Protein AF-A0A1Z5LE87-F1 (afdb_monomer)

Solvent-accessible surface area (backbone atoms only — not comparable to full-atom values): 27297 Å² total; per-residue (Å²): 76,52,96,58,65,68,47,92,65,94,55,48,64,71,72,48,84,76,89,72,91,71,55,58,59,58,33,53,53,52,42,51,53,52,48,58,54,46,52,50,52,52,39,48,25,64,75,34,52,92,43,66,33,38,37,41,28,42,56,40,76,78,66,47,62,67,61,54,32,52,77,69,65,50,45,27,86,62,33,36,40,34,34,30,24,48,54,71,56,41,51,55,51,51,53,42,32,76,73,28,69,78,51,42,68,66,34,49,53,79,44,99,69,75,36,31,68,35,30,37,77,41,65,44,60,75,81,44,53,74,57,50,57,52,55,39,50,67,64,71,54,62,55,76,37,46,29,42,34,37,27,67,70,36,57,43,64,32,54,54,71,46,40,49,48,43,51,34,47,53,46,68,64,40,60,24,31,38,42,38,34,37,40,66,28,42,49,83,49,81,63,24,47,51,51,50,53,52,30,45,75,72,75,56,44,66,53,30,32,84,84,30,36,36,59,68,44,46,29,51,52,42,40,76,41,63,27,52,52,46,53,46,41,39,45,62,54,50,74,70,53,94,50,59,73,63,60,63,67,58,50,77,75,79,59,58,68,64,39,47,54,59,22,56,34,25,32,42,36,47,30,34,37,55,70,84,60,71,73,38,62,56,60,67,56,68,67,64,65,77,80,80,71,77,81,68,76,86,65,84,81,81,85,80,82,88,70,90,75,56,69,90,69,46,62,45,52,49,39,78,43,80,76,50,98,48,32,36,40,38,38,64,9,35,29,63,55,96,91,39,84,35,51,69,65,69,36,32,41,31,33,67,85,78,64,47,74,42,72,36,45,63,73,45,94,58,74,76,76,40,20,25,30,35,28,55,35,68,48,95,90,56,39,27,44,38,42,38,2,23,69,46,72,81,39,53,30,82,57,32,35,39,37,35,67,43,93,89,41,91,50,34,28,37,45,42,78,51,82,46,99,46,70,80,79,49,25,27,32,30,39,41,39,63,45,80,54,98,94,40,71,30,42,38,36,43,40,2,26,43,78,86,42,82,51,27,46,61,41,36,39,33,35,77,89,77,59,38,50,44,74,59,61,87,87,52,93,61,65,79,62,34,49,78,58,87,82,80,77,78,91,129

Nearest PDB structures (foldseek):
  3p71-assembly1_T  TM=8.986E-01  e=1.950E-24  Homo sapiens
  2zzk-assembly1_A  TM=6.765E-01  e=2.017E-30  Saccharomyces cerevisiae
  3o7w-assembly1_A  TM=8.859E-01  e=2.835E-23  Homo sapiens
  1rjd-assembly2_B  TM=8.636E-01  e=1.308E-17  Saccharomyces cerevisiae
  1rjg-assembly1_A  TM=7.207E-01  e=4.922E-13  Saccharomyces cerevisiae

Radius of gyration: 28.42 Å; Cα contacts (8 Å, |Δi|>4): 912; chains: 1; bounding box: 68×44×85 Å

Mean predicted aligned error: 6.74 Å

pLDDT: mean 90.7, std 9.67, range [45.72, 98.81]

Secondary structure (DSSP, 8-state):
-GGGTSS--SSGGGT--------HHHHHHHHHHHHHHHHHHHHHHHHTTTS--EEEEET-TT--HHHHHHHTT-S-TT-EEEEEE-HHHHHHHHHHHHH-HHHHHHH-SBPTTSSBSSEEEEE--TT-HHHHHHHHHHTT--TTS-EEEEEES-GGGS-HHHHHHHHHHHHHH-SSEEEEEEEE---SSHHHHHHHHHHHHTT----STTTS-SHHHHHHHHHHTT-EEEEEEHHHHHHT-TTHHHHHHHS----HHHHHHHHHTEEEEEEEESSSSTT-HHHHHHT-PPP------------PPP-PPPGGG-EES-EEEEEETTEEEEESSEEEETTEEES----EEEETTT--EEEPEE-SS---TT-BS-EEEE-TTS-EEEE--EEETTEE---EEEEEE-SS-TTEEEEEEE--SS-PPS-BS-EEEEEEETTEEEEEEE--B-SS-S-B--EEEEETTTTEEEEPPTTS-PPPSBSS--------

Structure (mmCIF, N/CA/C/O backbone):
data_AF-A0A1Z5LE87-F1
#
_entry.id   AF-A0A1Z5LE87-F1
#
loop_
_atom_site.group_PDB
_atom_site.id
_atom_site.type_symbol
_atom_site.label_atom_id
_atom_site.label_alt_id
_atom_site.label_comp_id
_atom_site.label_asym_id
_atom_site.label_entity_id
_atom_site.label_seq_id
_atom_site.pdbx_PDB_ins_code
_atom_site.Cartn_x
_atom_site.Cartn_y
_atom_site.Cartn_z
_atom_site.occupancy
_atom_site.B_iso_or_equiv
_atom_site.auth_seq_id
_atom_site.auth_comp_id
_atom_site.auth_asym_id
_atom_site.auth_atom_id
_atom_site.pdbx_PDB_model_num
ATOM 1 N N . MET A 1 1 ? 5.353 7.552 8.849 1.00 88.94 1 MET A N 1
ATOM 2 C CA . MET A 1 1 ? 4.231 8.294 8.234 1.00 88.94 1 MET A CA 1
ATOM 3 C C . MET A 1 1 ? 3.913 9.625 8.925 1.00 88.94 1 MET A C 1
ATOM 5 O O . MET A 1 1 ? 3.961 10.629 8.232 1.00 88.94 1 MET A O 1
ATOM 9 N N . VAL A 1 2 ? 3.647 9.681 10.243 1.00 91.25 2 VAL A N 1
ATOM 10 C CA . VAL A 1 2 ? 3.221 10.925 10.936 1.00 91.25 2 VAL A CA 1
ATOM 11 C C . VAL A 1 2 ? 4.282 12.023 10.839 1.00 91.25 2 VAL A C 1
ATOM 13 O O . VAL A 1 2 ? 4.013 13.084 10.296 1.00 91.25 2 VAL A O 1
ATOM 16 N N . ASN A 1 3 ? 5.532 11.722 11.211 1.00 89.31 3 ASN A N 1
ATOM 17 C CA . ASN A 1 3 ? 6.654 12.668 11.071 1.00 89.31 3 ASN A CA 1
ATOM 18 C C . ASN A 1 3 ? 6.928 13.101 9.619 1.00 89.31 3 ASN A C 1
ATOM 20 O O . ASN A 1 3 ? 7.556 14.127 9.401 1.00 89.31 3 ASN A O 1
ATOM 24 N N . MET A 1 4 ? 6.490 12.305 8.638 1.00 91.56 4 MET A N 1
ATOM 25 C CA . MET A 1 4 ? 6.611 12.620 7.209 1.00 91.56 4 MET A CA 1
ATOM 26 C C . MET A 1 4 ? 5.396 13.410 6.692 1.00 91.56 4 MET A C 1
ATOM 28 O O . MET A 1 4 ? 5.294 13.646 5.498 1.00 91.56 4 MET A O 1
ATOM 32 N N . GLY A 1 5 ? 4.441 13.768 7.557 1.00 93.62 5 GLY A N 1
ATOM 33 C CA . GLY A 1 5 ? 3.275 14.576 7.204 1.00 93.62 5 GLY A CA 1
ATOM 34 C C . GLY A 1 5 ? 2.145 13.827 6.495 1.00 93.62 5 GLY A C 1
ATOM 35 O O . GLY A 1 5 ? 1.224 14.467 5.997 1.00 93.62 5 GLY A O 1
ATOM 36 N N . TYR A 1 6 ? 2.155 12.491 6.430 1.00 94.75 6 TYR A N 1
ATOM 37 C CA . TYR A 1 6 ? 1.072 11.739 5.770 1.00 94.75 6 TYR A CA 1
ATOM 38 C C . TYR A 1 6 ? -0.270 11.919 6.475 1.00 94.75 6 TYR A C 1
ATOM 40 O O . TYR A 1 6 ? -1.292 12.156 5.827 1.00 94.75 6 TYR A O 1
ATOM 48 N N . THR A 1 7 ? -0.245 11.819 7.799 1.00 93.31 7 THR A N 1
ATOM 49 C CA . THR A 1 7 ? -1.384 11.979 8.698 1.00 93.31 7 THR A CA 1
ATOM 50 C C . THR A 1 7 ? -0.964 12.858 9.870 1.00 93.31 7 THR A C 1
ATOM 52 O O . THR A 1 7 ? 0.212 12.882 10.239 1.00 93.31 7 THR A O 1
ATOM 55 N N . LYS A 1 8 ? -1.927 13.576 10.452 1.00 93.94 8 LYS A N 1
ATOM 56 C CA . LYS A 1 8 ? -1.730 14.297 11.708 1.00 93.94 8 LYS A CA 1
ATOM 57 C C . LYS A 1 8 ? -2.138 13.390 12.866 1.00 93.94 8 LYS A C 1
ATOM 59 O O . LYS A 1 8 ? -3.274 12.922 12.907 1.00 93.94 8 LYS A O 1
ATOM 64 N N . ASP A 1 9 ? -1.211 13.156 13.783 1.00 95.81 9 ASP A N 1
ATOM 65 C CA . ASP A 1 9 ? -1.447 12.405 15.010 1.00 95.81 9 ASP A CA 1
ATOM 66 C C . ASP A 1 9 ? -0.493 12.909 16.095 1.00 95.81 9 ASP A C 1
ATOM 68 O O . ASP A 1 9 ? 0.670 12.509 16.162 1.00 95.81 9 ASP A O 1
ATOM 72 N N . ASP A 1 10 ? -1.000 13.812 16.927 1.00 95.62 10 ASP A N 1
ATOM 73 C CA . ASP A 1 10 ? -0.226 14.425 18.006 1.00 95.62 10 ASP A CA 1
ATOM 74 C C . ASP A 1 10 ? -0.107 13.486 19.228 1.00 95.62 10 ASP A C 1
ATOM 76 O O . ASP A 1 10 ? 0.624 13.787 20.173 1.00 95.62 10 ASP A O 1
ATOM 80 N N . PHE A 1 11 ? -0.788 12.330 19.214 1.00 96.94 11 PHE A N 1
ATOM 81 C CA . PHE A 1 11 ? -0.918 11.430 20.361 1.00 96.94 11 PHE A CA 1
ATOM 82 C C . PHE A 1 11 ? -0.092 10.145 20.233 1.00 96.94 11 PHE A C 1
ATOM 84 O O . PHE A 1 11 ? 0.291 9.559 21.244 1.00 96.94 11 PHE A O 1
ATOM 91 N N . ILE A 1 12 ? 0.256 9.707 19.018 1.00 94.94 12 ILE A N 1
ATOM 92 C CA . ILE A 1 12 ? 1.003 8.447 18.818 1.00 94.94 12 ILE A CA 1
ATOM 93 C C . ILE A 1 12 ? 2.353 8.422 19.544 1.00 94.94 12 ILE A C 1
ATOM 95 O O . ILE A 1 12 ? 2.839 7.363 19.942 1.00 94.94 12 ILE A O 1
ATOM 99 N N . GLN A 1 13 ? 2.950 9.595 19.760 1.00 93.44 13 GLN A N 1
ATOM 100 C CA . GLN A 1 13 ? 4.210 9.749 20.485 1.00 93.44 13 GLN A CA 1
ATOM 101 C C . GLN A 1 13 ? 4.144 9.279 21.946 1.00 93.44 13 GLN A C 1
ATOM 103 O O . GLN A 1 13 ? 5.172 8.874 22.484 1.00 93.44 13 GLN A O 1
ATOM 108 N N . PHE A 1 14 ? 2.961 9.274 22.572 1.00 95.19 14 PHE A N 1
ATOM 109 C CA . PHE A 1 14 ? 2.790 8.789 23.945 1.00 95.19 14 PHE A CA 1
ATOM 110 C C . PHE A 1 14 ? 2.819 7.259 24.041 1.00 95.19 14 PHE A C 1
ATOM 112 O O . PHE A 1 14 ? 3.119 6.717 25.102 1.00 95.19 14 PHE A O 1
ATOM 119 N N . PHE A 1 15 ? 2.544 6.559 22.937 1.00 94.25 15 PHE A N 1
ATOM 120 C CA . PHE A 1 15 ? 2.474 5.096 22.904 1.00 94.25 15 PHE A CA 1
ATOM 121 C C . PHE A 1 15 ? 3.621 4.443 22.125 1.00 94.25 15 PHE A C 1
ATOM 123 O O . PHE A 1 15 ? 3.866 3.247 22.263 1.00 94.25 15 PHE A O 1
ATOM 130 N N . CYS A 1 16 ? 4.352 5.209 21.313 1.00 87.06 16 CYS A N 1
ATOM 131 C CA . CYS A 1 16 ? 5.479 4.714 20.533 1.00 87.06 16 CYS A CA 1
ATOM 132 C C . CYS A 1 16 ? 6.703 5.620 20.697 1.00 87.06 16 CYS A C 1
ATOM 134 O O . CYS A 1 16 ? 6.830 6.660 20.051 1.00 87.06 16 CYS A O 1
ATOM 136 N N . SER A 1 17 ? 7.652 5.185 21.528 1.00 76.69 17 SER A N 1
ATOM 137 C CA . SER A 1 17 ? 8.912 5.901 21.764 1.00 76.69 17 SER A CA 1
ATOM 138 C C . SER A 1 17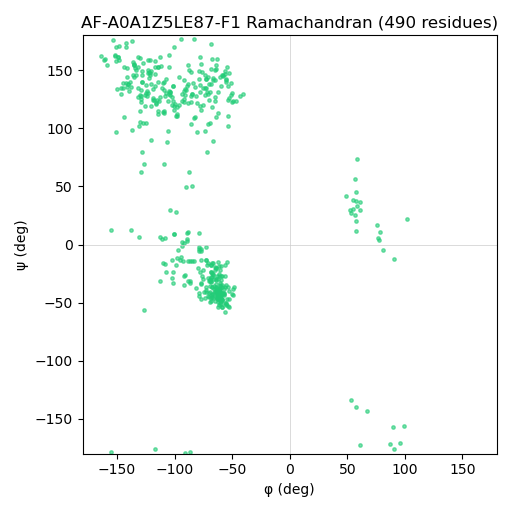 ? 9.918 5.745 20.615 1.00 76.69 17 SER A C 1
ATOM 140 O O . SER A 1 17 ? 10.755 6.620 20.379 1.00 76.69 17 SER A O 1
ATOM 142 N N . LYS A 1 18 ? 9.850 4.637 19.862 1.00 81.00 18 LYS A N 1
ATOM 143 C CA . LYS A 1 18 ? 10.827 4.311 18.817 1.00 81.00 18 LYS A CA 1
ATOM 144 C C . LYS A 1 18 ? 10.471 4.967 17.484 1.00 81.00 18 LYS A C 1
ATOM 146 O O . LYS A 1 18 ? 9.655 4.467 16.710 1.00 81.00 18 LYS A O 1
ATOM 151 N N . LYS A 1 19 ? 11.193 6.034 17.141 1.00 77.88 19 LYS A N 1
ATOM 152 C CA . LYS A 1 19 ? 11.156 6.633 15.800 1.00 77.88 19 LYS A CA 1
ATOM 153 C C . LYS A 1 19 ? 11.918 5.736 14.819 1.00 77.88 19 LYS A C 1
ATOM 155 O O . LYS A 1 19 ? 13.141 5.780 14.748 1.00 77.88 19 LYS A O 1
ATOM 160 N N . SER A 1 20 ? 11.200 4.898 14.070 1.00 81.06 20 SER A N 1
ATOM 161 C CA . SER A 1 20 ? 11.785 4.091 12.990 1.00 81.06 20 SER A CA 1
ATOM 162 C C . SER A 1 20 ? 11.446 4.679 11.622 1.00 81.06 20 SER A C 1
ATOM 164 O O . SER A 1 20 ? 10.288 4.989 11.332 1.00 81.06 20 SER A O 1
ATOM 166 N N . ARG A 1 21 ? 12.462 4.836 10.764 1.00 85.69 21 ARG A N 1
ATOM 167 C CA . ARG A 1 21 ? 12.241 5.178 9.356 1.00 85.69 21 ARG A CA 1
ATOM 168 C C . ARG A 1 21 ? 11.693 3.945 8.636 1.00 85.69 21 ARG A C 1
ATOM 170 O O . ARG A 1 21 ? 12.187 2.833 8.823 1.00 85.69 21 ARG A O 1
ATOM 177 N N . ARG A 1 22 ? 10.655 4.148 7.831 1.00 90.81 22 ARG A N 1
ATOM 178 C CA . ARG A 1 22 ? 10.054 3.138 6.950 1.00 90.81 22 ARG A CA 1
ATOM 179 C C . ARG A 1 22 ? 10.211 3.588 5.502 1.00 90.81 22 ARG A C 1
ATOM 181 O O . ARG A 1 22 ? 10.409 4.782 5.271 1.00 90.81 22 ARG A O 1
ATOM 188 N N . SER A 1 23 ? 10.154 2.647 4.560 1.00 92.56 23 SER A N 1
ATOM 189 C CA . SER A 1 23 ? 10.190 2.991 3.139 1.00 92.56 23 SER A CA 1
ATOM 190 C C . SER A 1 23 ? 8.957 3.819 2.741 1.00 92.56 23 SER A C 1
ATOM 192 O O . SER A 1 23 ? 7.905 3.696 3.390 1.00 92.56 23 SER A O 1
ATOM 194 N N . PRO A 1 24 ? 9.066 4.631 1.676 1.00 94.06 24 PRO A N 1
ATOM 195 C CA . PRO A 1 24 ? 7.936 5.345 1.091 1.00 94.06 24 PRO A CA 1
ATOM 196 C C . PRO A 1 24 ? 6.718 4.446 0.821 1.00 94.06 24 PRO A C 1
ATOM 198 O O . PRO A 1 24 ? 5.601 4.797 1.205 1.00 94.06 24 PRO A O 1
ATOM 201 N N . LEU A 1 25 ? 6.931 3.243 0.268 1.00 94.94 25 LEU A N 1
ATOM 202 C CA . LEU A 1 25 ? 5.895 2.219 0.073 1.00 94.94 25 LEU A CA 1
ATOM 203 C C . LEU A 1 25 ? 5.120 1.890 1.358 1.00 94.94 25 LEU A C 1
ATOM 205 O O . LEU A 1 25 ? 3.884 1.828 1.379 1.00 94.94 25 LEU A O 1
ATOM 209 N N . ILE A 1 26 ? 5.833 1.688 2.469 1.00 94.44 26 ILE A N 1
ATOM 210 C CA . ILE A 1 26 ? 5.192 1.369 3.744 1.00 94.44 26 ILE A CA 1
ATOM 211 C C . ILE A 1 26 ? 4.387 2.563 4.256 1.00 94.44 26 ILE A C 1
ATOM 213 O O . ILE A 1 26 ? 3.231 2.366 4.640 1.00 94.44 26 ILE A O 1
ATOM 217 N N . ASN A 1 27 ? 4.946 3.778 4.204 1.00 95.25 27 ASN A N 1
ATOM 218 C CA . ASN A 1 27 ? 4.251 4.999 4.618 1.00 95.25 27 ASN A CA 1
ATOM 219 C C . ASN A 1 27 ? 2.962 5.229 3.815 1.00 95.25 27 ASN A C 1
ATOM 221 O O . ASN A 1 27 ? 1.916 5.449 4.425 1.00 95.25 27 ASN A O 1
ATOM 225 N N . ARG A 1 28 ? 3.012 5.119 2.479 1.00 94.62 28 ARG A N 1
ATOM 226 C CA . ARG A 1 28 ? 1.841 5.277 1.599 1.00 94.62 28 ARG A CA 1
ATOM 227 C C . ARG A 1 28 ? 0.753 4.258 1.895 1.00 94.62 28 ARG A C 1
ATOM 229 O O . ARG A 1 28 ? -0.404 4.633 2.043 1.00 94.62 28 ARG A O 1
ATOM 236 N N . GLY A 1 29 ? 1.108 2.985 2.062 1.00 94.88 29 GLY A N 1
ATOM 237 C CA . GLY A 1 29 ? 0.106 1.972 2.398 1.00 94.88 29 GLY A CA 1
ATOM 238 C C . GLY A 1 29 ? -0.549 2.196 3.770 1.00 94.88 29 GLY A C 1
ATOM 239 O O . GLY A 1 29 ? -1.758 2.039 3.897 1.00 94.88 29 GLY A O 1
ATOM 240 N N . TYR A 1 30 ? 0.209 2.625 4.788 1.00 95.12 30 TYR A N 1
ATOM 241 C CA . TYR A 1 30 ? -0.389 2.993 6.081 1.00 95.12 30 TYR A CA 1
ATOM 242 C C . TYR A 1 30 ? -1.234 4.271 6.005 1.00 95.12 30 TYR A C 1
ATOM 244 O O . TYR A 1 30 ? -2.219 4.390 6.725 1.00 95.12 30 TYR A O 1
ATOM 252 N N . TYR A 1 31 ? -0.885 5.211 5.128 1.00 95.69 31 TYR A N 1
ATOM 253 C CA . TYR A 1 31 ? -1.715 6.381 4.862 1.00 95.69 31 TYR A CA 1
ATOM 254 C C . TYR A 1 31 ? -3.074 5.996 4.266 1.00 95.69 31 TYR A C 1
ATOM 256 O O . TYR A 1 31 ? -4.093 6.476 4.756 1.00 95.69 31 TYR A O 1
ATOM 264 N N . VAL A 1 32 ? -3.101 5.096 3.272 1.00 95.31 32 VAL A N 1
ATOM 265 C CA . VAL A 1 32 ? -4.356 4.584 2.688 1.00 95.31 32 VAL A CA 1
ATOM 266 C C . VAL A 1 32 ? -5.211 3.913 3.765 1.00 95.31 32 VAL A C 1
ATOM 268 O O . VAL A 1 32 ? -6.377 4.268 3.917 1.00 95.31 32 VAL A O 1
ATOM 271 N N . ARG A 1 33 ? -4.609 3.041 4.585 1.00 96.94 33 ARG A N 1
ATOM 272 C CA . ARG A 1 33 ? -5.254 2.416 5.754 1.00 96.94 33 ARG A CA 1
ATOM 273 C C . ARG A 1 33 ? -5.857 3.452 6.711 1.00 96.94 33 ARG A C 1
ATOM 275 O O . ARG A 1 33 ? -7.042 3.392 7.023 1.00 96.94 33 ARG A O 1
ATOM 282 N N . ALA A 1 34 ? -5.065 4.437 7.137 1.00 96.00 34 ALA A N 1
ATOM 283 C CA . ALA A 1 34 ? -5.517 5.466 8.070 1.00 96.00 34 ALA A CA 1
ATOM 284 C C . ALA A 1 34 ? -6.656 6.319 7.490 1.00 96.00 34 ALA A C 1
ATOM 286 O O . ALA A 1 34 ? -7.577 6.687 8.221 1.00 96.00 34 ALA A O 1
ATOM 287 N N . LYS A 1 35 ? -6.619 6.623 6.185 1.00 94.62 35 LYS A N 1
ATOM 288 C CA . LYS A 1 35 ? -7.696 7.338 5.493 1.00 94.62 35 LYS A CA 1
ATOM 289 C C . LYS A 1 35 ? -8.966 6.505 5.394 1.00 94.62 35 LYS A C 1
ATOM 291 O O . LYS A 1 35 ? -10.019 7.043 5.703 1.00 94.62 35 LYS A O 1
ATOM 296 N N . ALA A 1 36 ? -8.869 5.220 5.059 1.00 94.56 36 ALA A N 1
ATOM 297 C CA . ALA A 1 36 ? -10.015 4.314 4.999 1.00 94.56 36 ALA A CA 1
ATOM 298 C C . ALA A 1 36 ? -10.786 4.286 6.325 1.00 94.56 36 ALA A C 1
ATOM 300 O O . ALA A 1 36 ? -11.986 4.557 6.356 1.00 94.56 36 ALA A O 1
ATOM 301 N N . ILE A 1 37 ? -10.075 4.070 7.432 1.00 96.19 37 ILE A N 1
ATOM 302 C CA . ILE A 1 37 ? -10.668 4.045 8.772 1.00 96.19 37 ILE A CA 1
ATOM 303 C C . ILE A 1 37 ? -11.205 5.420 9.183 1.00 96.19 37 ILE A C 1
ATOM 305 O O . ILE A 1 37 ? -12.349 5.529 9.630 1.00 96.19 37 ILE A O 1
ATOM 309 N N . SER A 1 38 ? -10.424 6.486 8.975 1.00 94.62 38 SER A N 1
ATOM 310 C CA . SER A 1 38 ? -10.847 7.844 9.345 1.00 94.62 38 SER A CA 1
ATOM 311 C C . SER A 1 38 ? -12.088 8.288 8.567 1.00 94.62 38 SER A C 1
ATOM 313 O O . SER A 1 38 ? -12.987 8.865 9.166 1.00 94.62 38 SER A O 1
ATOM 315 N N . SER A 1 39 ? -12.204 7.963 7.275 1.00 92.31 39 SER A N 1
ATOM 316 C CA . SER A 1 39 ? -13.376 8.312 6.464 1.00 92.31 39 SER A CA 1
ATOM 317 C C . SER A 1 39 ? -14.671 7.694 6.998 1.00 92.31 39 SER A C 1
ATOM 319 O O . SER A 1 39 ? -15.696 8.376 7.033 1.00 92.31 39 SER A O 1
ATOM 321 N N . VAL A 1 40 ? -14.642 6.436 7.453 1.00 94.19 40 VAL A N 1
ATOM 322 C CA . VAL A 1 40 ? -15.835 5.796 8.034 1.00 94.19 40 VAL A CA 1
ATOM 323 C C . VAL A 1 40 ? -16.169 6.386 9.403 1.00 94.19 40 VAL A C 1
ATOM 325 O O . VAL A 1 40 ? -17.326 6.716 9.664 1.00 94.19 40 VAL A O 1
ATOM 328 N N . LEU A 1 41 ? -15.166 6.576 10.264 1.00 95.81 41 LEU A N 1
ATOM 329 C CA . LEU A 1 41 ? -15.356 7.154 11.597 1.00 95.81 41 LEU A CA 1
ATOM 330 C C . LEU A 1 41 ? -15.871 8.594 11.545 1.00 95.81 41 LEU A C 1
ATOM 332 O O . LEU A 1 41 ? -16.787 8.942 12.285 1.00 95.81 41 LEU A O 1
ATOM 336 N N . GLU A 1 42 ? -15.325 9.430 10.663 1.00 93.88 42 GLU A N 1
ATOM 337 C CA . GLU A 1 42 ? -15.773 10.810 10.460 1.00 93.88 42 GLU A CA 1
ATOM 338 C C . GLU A 1 42 ? -17.206 10.854 9.916 1.00 93.88 42 GLU A C 1
ATOM 340 O O . GLU A 1 42 ? -18.019 11.658 10.383 1.00 93.88 42 GLU A O 1
ATOM 345 N N . ALA A 1 43 ? -17.555 9.963 8.979 1.00 93.12 43 ALA A N 1
ATOM 346 C CA . ALA A 1 43 ? -18.921 9.838 8.471 1.00 93.12 43 ALA A CA 1
ATOM 347 C C . ALA A 1 43 ? -19.903 9.402 9.572 1.00 93.12 43 ALA A C 1
ATOM 349 O O . ALA A 1 43 ? -20.999 9.962 9.676 1.00 93.12 43 ALA A O 1
ATOM 350 N N . TYR A 1 44 ? -19.502 8.450 10.418 1.00 95.25 44 TYR A N 1
ATOM 351 C CA . TYR A 1 44 ? -20.276 8.003 11.574 1.00 95.25 44 TYR A CA 1
ATOM 352 C C . TYR A 1 44 ? -20.488 9.131 12.587 1.00 95.25 44 TYR A C 1
ATOM 354 O O . TYR A 1 44 ? -21.628 9.469 12.906 1.00 95.25 44 TYR A O 1
ATOM 362 N N . CYS A 1 45 ? -19.405 9.778 13.022 1.00 95.00 45 CYS A N 1
ATOM 363 C CA . CYS A 1 45 ? -19.451 10.882 13.978 1.00 95.00 45 CYS A CA 1
ATOM 364 C C . CYS A 1 45 ? -20.313 12.042 13.463 1.00 95.00 45 CYS A C 1
ATOM 366 O O . CYS A 1 45 ? -21.128 12.591 14.201 1.00 95.00 45 CYS A O 1
ATOM 368 N N . SER A 1 46 ? -20.190 12.379 12.176 1.00 93.12 46 SER A N 1
ATOM 369 C CA . SER A 1 46 ? -21.006 13.422 11.547 1.00 93.12 46 SER A CA 1
ATOM 370 C C . SER A 1 46 ? -22.493 13.066 11.545 1.00 93.12 46 SER A C 1
ATOM 372 O O . SER A 1 46 ? -23.329 13.922 11.829 1.00 93.12 46 SER A O 1
ATOM 374 N N . SER A 1 47 ? -22.825 11.803 11.264 1.00 91.69 47 SER A N 1
ATOM 375 C CA . SER A 1 47 ? -24.211 11.313 11.239 1.00 91.69 47 SER A CA 1
ATOM 376 C C . SER A 1 47 ? -24.827 11.232 12.640 1.00 91.69 47 SER A C 1
ATOM 378 O O . SER A 1 47 ? -26.032 11.409 12.796 1.00 91.69 47 SER A O 1
ATOM 380 N N . MET A 1 48 ? -23.999 11.017 13.667 1.00 92.81 48 MET A N 1
ATOM 381 C CA . MET A 1 48 ? -24.422 10.875 15.063 1.00 92.81 48 MET A CA 1
ATOM 382 C C . MET A 1 48 ? -24.224 12.130 15.915 1.00 92.81 48 MET A C 1
ATOM 384 O O . MET A 1 48 ? -24.437 12.083 17.122 1.00 92.81 48 MET A O 1
ATOM 388 N N . LYS A 1 49 ? -23.875 13.272 15.312 1.00 91.56 49 LYS A N 1
ATOM 389 C CA . LYS A 1 49 ? -23.521 14.513 16.024 1.00 91.56 49 LYS A CA 1
ATOM 390 C C . LYS A 1 49 ? -24.512 14.926 17.125 1.00 91.56 49 LYS A C 1
ATOM 392 O O . LYS A 1 49 ? -24.082 15.429 18.158 1.00 91.56 49 LYS A O 1
ATOM 397 N N . ASN A 1 50 ? -25.812 14.709 16.901 1.00 90.56 50 ASN A N 1
ATOM 398 C CA . ASN A 1 50 ? -26.893 15.088 17.822 1.00 90.56 50 ASN A CA 1
ATOM 399 C C . ASN A 1 50 ? -27.550 13.891 18.535 1.00 90.56 50 ASN A C 1
ATOM 401 O O . ASN A 1 50 ? -28.549 14.071 19.226 1.00 90.56 50 ASN A O 1
ATOM 405 N N . ASN A 1 51 ? -27.024 12.677 18.358 1.00 91.06 51 ASN A N 1
ATOM 406 C CA . ASN A 1 51 ? -27.588 11.452 18.919 1.00 91.06 51 ASN A CA 1
ATOM 407 C C . ASN A 1 51 ? -26.658 10.881 19.992 1.00 91.06 51 ASN A C 1
ATOM 409 O O . ASN A 1 51 ? -25.444 11.079 19.970 1.00 91.06 51 ASN A O 1
ATOM 413 N N . LYS A 1 52 ? -27.213 10.140 20.952 1.00 94.94 52 LYS A N 1
ATOM 414 C CA . LYS A 1 52 ? -26.397 9.313 21.845 1.00 94.94 52 LYS A CA 1
ATOM 415 C C . LYS A 1 52 ? -25.909 8.097 21.056 1.00 94.94 52 LYS A C 1
ATOM 417 O O . LYS A 1 52 ? -26.715 7.440 20.402 1.00 94.94 52 LYS A O 1
ATOM 422 N N . CYS A 1 53 ? -24.610 7.829 21.083 1.00 96.12 53 CYS A N 1
ATOM 423 C CA . CYS A 1 53 ? -23.991 6.789 20.266 1.00 96.12 53 CYS A CA 1
ATOM 424 C C . CYS A 1 53 ? -22.745 6.219 20.953 1.00 96.12 53 CYS A C 1
ATOM 426 O O . CYS A 1 53 ? -22.277 6.765 21.952 1.00 96.12 53 CYS A O 1
ATOM 428 N N . GLN A 1 54 ? -22.200 5.123 20.432 1.00 97.94 54 GLN A N 1
ATOM 429 C CA . GLN A 1 54 ? -21.004 4.485 20.992 1.00 97.94 54 GLN A CA 1
ATOM 430 C C . GLN A 1 54 ? -20.012 4.080 19.902 1.00 97.94 54 GLN A C 1
ATOM 432 O O . GLN A 1 54 ? -20.382 3.889 18.743 1.00 97.94 54 GLN A O 1
ATOM 437 N N . VAL A 1 55 ? -18.744 3.933 20.274 1.00 98.62 55 VAL A N 1
ATOM 438 C CA . VAL A 1 55 ? -17.748 3.227 19.458 1.00 98.62 55 VAL A CA 1
ATOM 439 C C . VAL A 1 55 ? -17.209 2.062 20.276 1.00 98.62 55 VAL A C 1
ATOM 441 O O . VAL A 1 55 ? -16.969 2.234 21.467 1.00 98.62 55 VAL A O 1
ATOM 444 N N . LEU A 1 56 ? -17.030 0.900 19.654 1.00 98.81 56 LEU A N 1
ATOM 445 C CA . LEU A 1 56 ? -16.431 -0.296 20.239 1.00 98.81 56 LEU A CA 1
ATOM 446 C C . LEU A 1 56 ? -15.294 -0.787 19.337 1.00 98.81 56 LEU A C 1
ATOM 448 O O . LEU A 1 56 ? -15.540 -1.358 18.279 1.00 98.81 56 LEU A O 1
ATOM 452 N N . SER A 1 57 ? -14.050 -0.553 19.741 1.00 98.81 57 SER A N 1
ATOM 453 C CA . SER A 1 57 ? -12.854 -0.962 19.004 1.00 98.81 57 SER A CA 1
ATOM 454 C C . SER A 1 57 ? -12.293 -2.266 19.566 1.00 98.81 57 SER A C 1
ATOM 456 O O . SER A 1 57 ? -11.808 -2.310 20.698 1.00 98.81 57 SER A O 1
ATOM 458 N N . PHE A 1 58 ? -12.370 -3.335 18.783 1.00 98.75 58 PHE A N 1
ATOM 459 C CA . PHE A 1 58 ? -11.763 -4.624 19.086 1.00 98.75 58 PHE A CA 1
ATOM 460 C C . PHE A 1 58 ? -10.295 -4.629 18.689 1.00 98.75 58 PHE A C 1
ATOM 462 O O . PHE A 1 58 ? -9.968 -4.207 17.583 1.00 98.75 58 PHE A O 1
ATOM 469 N N . GLY A 1 59 ? -9.430 -5.153 19.562 1.00 98.38 59 GLY A N 1
ATOM 470 C CA . GLY A 1 59 ? -7.990 -5.240 19.319 1.00 98.38 59 GLY A CA 1
ATOM 471 C C . GLY A 1 59 ? -7.385 -3.866 19.049 1.00 98.38 59 GLY A C 1
ATOM 472 O O . GLY A 1 59 ? -6.658 -3.690 18.072 1.00 98.38 59 GLY A O 1
ATOM 473 N N . ALA A 1 60 ? -7.763 -2.871 19.857 1.00 98.06 60 ALA A N 1
ATOM 474 C CA . ALA A 1 60 ? -7.427 -1.472 19.609 1.00 98.06 60 ALA A CA 1
ATOM 475 C C . ALA A 1 60 ? -5.915 -1.197 19.665 1.00 98.06 60 ALA A C 1
ATOM 477 O O . ALA A 1 60 ? -5.440 -0.188 19.139 1.00 98.06 60 ALA A O 1
ATOM 478 N N . GLY A 1 61 ? -5.138 -2.066 20.312 1.00 97.69 61 GLY A N 1
ATOM 479 C CA . GLY A 1 61 ? -3.712 -1.886 20.489 1.00 97.69 61 GLY A CA 1
ATOM 480 C C . GLY A 1 61 ? -3.407 -0.522 21.100 1.00 97.69 61 GLY A C 1
ATOM 481 O O . GLY A 1 61 ? -4.069 -0.035 22.017 1.00 97.69 61 GLY A O 1
ATOM 482 N N . PHE A 1 62 ? -2.431 0.153 20.507 1.00 97.31 62 PHE A N 1
ATOM 483 C CA . PHE A 1 62 ? -2.052 1.520 20.853 1.00 97.31 62 PHE A CA 1
ATOM 484 C C . PHE A 1 62 ? -2.653 2.570 19.909 1.00 97.31 62 PHE A C 1
ATOM 486 O O . PHE A 1 62 ? -2.053 3.624 19.698 1.00 97.31 62 PHE A O 1
ATOM 493 N N . ASP A 1 63 ? -3.813 2.280 19.314 1.00 97.69 63 ASP A N 1
ATOM 494 C CA . ASP A 1 63 ? -4.518 3.232 18.462 1.00 97.69 63 ASP A CA 1
ATOM 495 C C . ASP A 1 63 ? -4.860 4.533 19.211 1.00 97.69 63 ASP A C 1
ATOM 497 O O . ASP A 1 63 ? -5.118 4.548 20.417 1.00 97.69 63 ASP A O 1
ATOM 501 N N . THR A 1 64 ? -4.830 5.647 18.486 1.00 97.88 64 THR A N 1
ATOM 502 C CA . THR A 1 64 ? -4.988 7.006 19.025 1.00 97.88 64 THR A CA 1
ATOM 503 C C . THR A 1 64 ? -6.299 7.658 18.604 1.00 97.88 64 THR A C 1
ATOM 505 O O . THR A 1 64 ? -6.518 8.841 18.878 1.00 97.88 64 THR A O 1
ATOM 508 N N . THR A 1 65 ? -7.170 6.930 17.903 1.00 97.94 65 THR A N 1
ATOM 509 C CA . THR A 1 65 ? -8.357 7.484 17.249 1.00 97.94 65 THR A CA 1
ATOM 510 C C . THR A 1 65 ? -9.264 8.211 18.227 1.00 97.94 65 THR A C 1
ATOM 512 O O . THR A 1 65 ? -9.680 9.329 17.920 1.00 97.94 65 THR A O 1
ATOM 515 N N . PHE A 1 66 ? -9.513 7.645 19.413 1.00 98.50 66 PHE A N 1
ATOM 516 C CA . PHE A 1 66 ? -10.283 8.327 20.455 1.00 98.50 66 PHE A CA 1
ATOM 517 C C . PHE A 1 66 ? -9.719 9.725 20.748 1.00 98.50 66 PHE A C 1
ATOM 519 O O . PHE A 1 66 ? -10.440 10.718 20.642 1.00 98.50 66 PHE A O 1
ATOM 526 N N . PHE A 1 67 ? -8.422 9.813 21.057 1.00 98.38 67 PHE A N 1
ATOM 527 C CA . PHE A 1 67 ? -7.764 11.071 21.415 1.00 98.38 67 PHE A CA 1
ATOM 528 C C . PHE A 1 67 ? -7.797 12.071 20.261 1.00 98.38 67 PHE A C 1
ATOM 530 O O . PHE A 1 67 ? -8.136 13.234 20.473 1.00 98.38 67 PHE A O 1
ATOM 537 N N . ARG A 1 68 ? -7.530 11.609 19.030 1.00 97.88 68 ARG A N 1
ATOM 538 C CA . ARG A 1 68 ? -7.598 12.444 17.823 1.00 97.88 68 ARG A CA 1
ATOM 539 C C . ARG A 1 68 ? -8.993 13.035 17.635 1.00 97.88 68 ARG A C 1
ATOM 541 O O . ARG A 1 68 ? -9.113 14.251 17.539 1.00 97.88 68 ARG A O 1
ATOM 548 N N . LEU A 1 69 ? -10.035 12.200 17.632 1.00 97.69 69 LEU A N 1
ATOM 549 C CA . LEU A 1 69 ? -11.413 12.645 17.407 1.00 97.69 69 LEU A CA 1
ATOM 550 C C . LEU A 1 69 ? -11.942 13.518 18.553 1.00 97.69 69 LEU A C 1
ATOM 552 O O . LEU A 1 69 ? -12.701 14.456 18.305 1.00 97.69 69 LEU A O 1
ATOM 556 N N . LYS A 1 70 ? -11.565 13.221 19.802 1.00 97.44 70 LYS A N 1
ATOM 557 C CA . LYS A 1 70 ? -11.971 14.004 20.974 1.00 97.44 70 LYS A CA 1
ATOM 558 C C . LYS A 1 70 ? -11.317 15.384 20.969 1.00 97.44 70 LYS A C 1
ATOM 560 O O . LYS A 1 70 ? -12.014 16.375 21.157 1.00 97.44 70 LYS A O 1
ATOM 565 N N . ALA A 1 71 ? -10.014 15.463 20.699 1.00 97.00 71 ALA A N 1
ATOM 566 C CA . ALA A 1 71 ? -9.273 16.724 20.684 1.00 97.00 71 ALA A CA 1
ATOM 567 C C . ALA A 1 71 ? -9.715 17.676 19.560 1.00 97.00 71 ALA A C 1
ATOM 569 O O . ALA A 1 71 ? -9.652 18.892 19.723 1.00 97.00 71 ALA A O 1
ATOM 570 N N . THR A 1 72 ? -10.199 17.145 18.433 1.00 96.06 72 THR A N 1
ATOM 571 C CA . THR A 1 72 ? -10.742 17.948 17.324 1.00 96.06 72 THR A CA 1
ATOM 572 C C . THR A 1 72 ? -12.242 18.226 17.442 1.00 96.06 72 THR A C 1
ATOM 574 O O . THR A 1 72 ? -12.819 18.802 16.521 1.00 96.06 72 THR A O 1
ATOM 577 N N . ASN A 1 73 ? -12.892 17.824 18.545 1.00 95.62 73 ASN A N 1
ATOM 578 C CA . ASN A 1 73 ? -14.351 17.877 18.727 1.00 95.62 73 ASN A CA 1
ATOM 579 C C . ASN A 1 73 ? -15.139 17.187 17.596 1.00 95.62 73 ASN A C 1
ATOM 581 O O . ASN A 1 73 ? -16.276 17.553 17.297 1.00 95.62 73 ASN A O 1
ATOM 585 N N . THR A 1 74 ? -14.525 16.200 16.940 1.00 96.31 74 THR A N 1
ATOM 586 C CA . THR A 1 74 ? -15.170 15.393 15.901 1.00 96.31 74 THR A CA 1
ATOM 587 C C . THR A 1 74 ? -16.020 14.296 16.527 1.00 96.31 74 THR A C 1
ATOM 589 O O . THR A 1 74 ? -17.108 14.021 16.032 1.00 96.31 74 THR A O 1
ATOM 592 N N . LEU A 1 75 ? -15.554 13.697 17.628 1.00 96.81 75 LEU A N 1
ATOM 593 C CA . LEU A 1 75 ? -16.335 12.719 18.383 1.00 96.81 75 LEU A CA 1
ATOM 594 C C . LEU A 1 75 ? -17.577 13.407 18.988 1.00 96.81 75 LEU A C 1
ATOM 596 O O . LEU A 1 75 ? -17.405 14.415 19.683 1.00 96.81 75 LEU A O 1
ATOM 600 N N . PRO A 1 76 ? -18.809 12.895 18.777 1.00 95.62 76 PRO A N 1
ATOM 601 C CA . PRO A 1 76 ? -20.007 13.488 19.367 1.00 95.62 76 PRO A CA 1
ATOM 602 C C . PRO A 1 76 ? -19.888 13.590 20.889 1.00 95.62 76 PRO A C 1
ATOM 604 O O . PRO A 1 76 ? -19.358 12.689 21.539 1.00 95.62 76 PRO A O 1
ATOM 607 N N . PHE A 1 77 ? -20.395 14.675 21.476 1.00 92.38 77 PHE A N 1
ATOM 608 C CA . PHE A 1 77 ? -20.253 14.934 22.916 1.00 92.38 77 PHE A CA 1
ATOM 609 C C . PHE A 1 77 ? -20.855 13.815 23.785 1.00 92.38 77 PHE A C 1
ATOM 611 O O . PHE A 1 77 ? -20.296 13.453 24.818 1.00 92.38 77 PHE A O 1
ATOM 618 N N . SER A 1 78 ? -21.973 13.253 23.329 1.00 91.44 78 SER A N 1
ATOM 619 C CA . SER A 1 78 ? -22.712 12.130 23.916 1.00 91.44 78 SER A CA 1
ATOM 620 C C . SER A 1 78 ? -22.101 10.756 23.623 1.00 91.44 78 SER A C 1
ATOM 622 O O . SER A 1 78 ? -22.652 9.751 24.072 1.00 91.44 78 SER A O 1
ATOM 624 N N . CYS A 1 79 ? -21.012 10.683 22.852 1.00 96.75 79 CYS A N 1
ATOM 625 C CA . CYS A 1 79 ? -20.387 9.423 22.485 1.00 96.75 79 CYS A CA 1
ATOM 626 C C . CYS A 1 79 ? -19.422 8.947 23.570 1.00 96.75 79 CYS A C 1
ATOM 628 O O . CYS A 1 79 ? -18.510 9.676 23.965 1.00 96.75 79 CYS A O 1
ATOM 630 N N . ARG A 1 80 ? -19.574 7.687 23.988 1.00 96.88 80 ARG A N 1
ATOM 631 C CA . ARG A 1 80 ? -18.587 6.983 24.816 1.00 96.88 80 ARG A CA 1
ATOM 632 C C . ARG A 1 80 ? -17.821 5.984 23.952 1.00 96.88 80 ARG A C 1
ATOM 634 O O . ARG A 1 80 ? -18.426 5.229 23.189 1.00 96.88 80 ARG A O 1
ATOM 641 N N . TYR A 1 81 ? -16.496 6.033 24.030 1.00 98.56 81 TYR A N 1
ATOM 642 C CA . TYR A 1 81 ? -15.595 5.217 23.221 1.00 98.56 81 TYR A CA 1
ATOM 643 C C . TYR A 1 81 ? -15.070 4.049 24.052 1.00 98.56 81 TYR A C 1
ATOM 645 O O . TYR A 1 81 ? -14.496 4.255 25.120 1.00 98.56 81 TYR A O 1
ATOM 653 N N . TYR A 1 82 ? -15.277 2.837 23.560 1.00 98.69 82 TYR A N 1
ATOM 654 C CA . TYR A 1 82 ? -14.862 1.596 24.190 1.00 98.69 82 TYR A CA 1
ATOM 655 C C . TYR A 1 82 ? -13.753 0.955 23.367 1.00 98.69 82 TYR A C 1
ATOM 657 O O . TYR A 1 82 ? -13.856 0.846 22.147 1.00 98.69 82 TYR A O 1
ATOM 665 N N . GLU A 1 83 ? -12.713 0.497 24.041 1.00 98.75 83 GLU A N 1
ATOM 666 C CA . GLU A 1 83 ? -11.652 -0.316 23.468 1.00 98.75 83 GLU A CA 1
ATOM 667 C C . GLU A 1 83 ? -11.556 -1.648 24.199 1.00 98.75 83 GLU A C 1
ATOM 669 O O . GLU A 1 83 ? -11.777 -1.725 25.407 1.00 98.75 83 GLU A O 1
ATOM 674 N N . VAL A 1 84 ? -11.206 -2.699 23.467 1.00 98.62 84 VAL A N 1
ATOM 675 C CA . VAL A 1 84 ? -10.998 -4.041 24.006 1.00 98.62 84 VAL A CA 1
ATOM 676 C C . VAL A 1 84 ? -9.667 -4.564 23.502 1.00 98.62 84 VAL A C 1
ATOM 678 O O . VAL A 1 84 ? -9.423 -4.552 22.296 1.00 98.62 84 VAL A O 1
ATOM 681 N N . ASP A 1 85 ? -8.823 -5.046 24.406 1.00 98.62 85 ASP A N 1
ATOM 682 C CA . ASP A 1 85 ? -7.571 -5.708 24.045 1.00 98.62 85 ASP A CA 1
ATOM 683 C C . ASP A 1 85 ? -7.136 -6.704 25.131 1.00 98.62 85 ASP A C 1
ATOM 685 O O . ASP A 1 85 ? -7.754 -6.812 26.193 1.00 98.62 85 ASP A O 1
ATOM 689 N N . LEU A 1 86 ? -6.052 -7.433 24.876 1.00 97.81 86 LEU A N 1
ATOM 690 C CA . LEU A 1 86 ? -5.465 -8.353 25.837 1.00 97.81 86 LEU A CA 1
ATOM 691 C C . LEU A 1 86 ? -4.927 -7.602 27.069 1.00 97.81 86 LEU A C 1
ATOM 693 O O . LEU A 1 86 ? -4.440 -6.472 26.944 1.00 97.81 86 LEU A O 1
ATOM 697 N N . PRO A 1 87 ? -4.928 -8.237 28.260 1.00 97.62 87 PRO A N 1
ATOM 698 C CA . PRO A 1 87 ? -4.595 -7.572 29.522 1.00 97.62 87 PRO A CA 1
ATOM 699 C C . PRO A 1 87 ? -3.286 -6.778 29.505 1.00 97.62 87 PRO A C 1
ATOM 701 O O . PRO A 1 87 ? -3.252 -5.638 29.963 1.00 97.62 87 PRO A O 1
ATOM 704 N N . GLN A 1 88 ? -2.227 -7.334 28.909 1.00 97.38 88 GLN A N 1
ATOM 705 C CA . GLN A 1 88 ? -0.924 -6.671 28.866 1.00 97.38 88 GLN A CA 1
ATOM 706 C C . GLN A 1 88 ? -0.929 -5.384 28.025 1.00 97.38 88 GLN A C 1
ATOM 708 O O . GLN A 1 88 ? -0.233 -4.421 28.352 1.00 97.38 88 GLN A O 1
ATOM 713 N N . VAL A 1 89 ? -1.695 -5.359 26.932 1.00 97.75 89 VAL A N 1
ATOM 714 C CA . VAL A 1 89 ? -1.825 -4.180 26.063 1.00 97.75 89 VAL A CA 1
ATOM 715 C C . VAL A 1 89 ? -2.606 -3.092 26.789 1.00 97.75 89 VAL A C 1
ATOM 717 O O . VAL A 1 89 ? -2.174 -1.937 26.815 1.00 97.75 89 VAL A O 1
ATOM 720 N N . VAL A 1 90 ? -3.708 -3.477 27.438 1.00 98.12 90 VAL A N 1
ATOM 721 C CA . VAL A 1 90 ? -4.541 -2.574 28.236 1.00 98.12 90 VAL A CA 1
ATOM 722 C C . VAL A 1 90 ? -3.746 -1.952 29.376 1.00 98.12 90 VAL A C 1
ATOM 724 O O . VAL A 1 90 ? -3.756 -0.731 29.517 1.00 98.12 90 VAL A O 1
ATOM 727 N N . GLU A 1 91 ? -2.994 -2.751 30.135 1.00 97.62 91 GLU A N 1
ATOM 728 C CA . GLU A 1 91 ? -2.131 -2.256 31.210 1.00 97.62 91 GLU A CA 1
ATOM 729 C C . GLU A 1 91 ? -1.146 -1.197 30.693 1.00 97.62 91 GLU A C 1
ATOM 731 O O . GLU A 1 91 ? -1.086 -0.086 31.221 1.00 97.62 91 GLU A O 1
ATOM 736 N N . ASN A 1 92 ? -0.429 -1.493 29.607 1.00 97.19 92 ASN A N 1
ATOM 737 C CA . ASN A 1 92 ? 0.534 -0.561 29.020 1.00 97.19 92 ASN A CA 1
ATOM 738 C C . ASN A 1 92 ? -0.126 0.745 28.554 1.00 97.19 92 ASN A C 1
ATOM 740 O O . ASN A 1 92 ? 0.432 1.830 28.742 1.00 97.19 92 ASN A O 1
ATOM 744 N N . LYS A 1 93 ? -1.324 0.660 27.963 1.00 97.69 93 LYS A N 1
ATOM 745 C CA . LYS A 1 93 ? -2.069 1.829 27.486 1.00 97.69 93 LYS A CA 1
ATOM 746 C C . LYS A 1 93 ? -2.590 2.678 28.645 1.00 97.69 93 LYS A C 1
ATOM 748 O O . LYS A 1 93 ? -2.439 3.898 28.609 1.00 97.69 93 LYS A O 1
ATOM 753 N N . LEU A 1 94 ? -3.109 2.053 29.702 1.00 96.81 94 LEU A N 1
ATOM 754 C CA . LEU A 1 94 ? -3.516 2.730 30.937 1.00 96.81 94 LEU A CA 1
ATOM 755 C C . LEU A 1 94 ? -2.338 3.458 31.595 1.00 96.81 94 LEU A C 1
ATOM 757 O O . LEU A 1 94 ? -2.475 4.615 31.987 1.00 96.81 94 LEU A O 1
ATOM 761 N N . GLN A 1 95 ? -1.163 2.824 31.652 1.00 96.25 95 GLN A N 1
ATOM 762 C CA . GLN A 1 95 ? 0.052 3.452 32.179 1.00 96.25 95 GLN A CA 1
ATOM 763 C C . GLN A 1 95 ? 0.478 4.677 31.364 1.00 96.25 95 GLN A C 1
ATOM 765 O O . GLN A 1 95 ? 0.902 5.679 31.939 1.00 96.25 95 GLN A O 1
ATOM 770 N N . ALA A 1 96 ? 0.367 4.626 30.035 1.00 96.50 96 ALA A N 1
ATOM 771 C CA . ALA A 1 96 ? 0.660 5.774 29.181 1.00 96.50 96 ALA A CA 1
ATOM 772 C C . ALA A 1 96 ? -0.342 6.924 29.398 1.00 96.50 96 ALA A C 1
ATOM 774 O O . ALA A 1 96 ? 0.077 8.074 29.525 1.00 96.50 96 ALA A O 1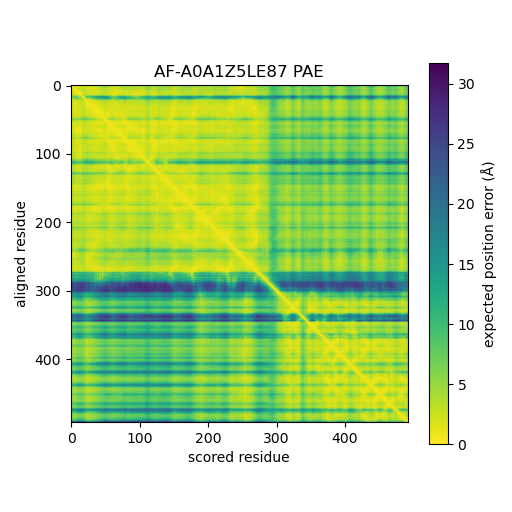
ATOM 775 N N . ILE A 1 97 ? -1.640 6.616 29.518 1.00 96.56 97 ILE A N 1
ATOM 776 C CA . ILE A 1 97 ? -2.684 7.612 29.809 1.00 96.56 97 ILE A CA 1
ATOM 777 C C . ILE A 1 97 ? -2.419 8.283 31.161 1.00 96.56 97 ILE A C 1
ATOM 779 O O . ILE A 1 97 ? -2.361 9.507 31.224 1.00 96.56 97 ILE A O 1
ATOM 783 N N . ALA A 1 98 ? -2.182 7.500 32.218 1.00 95.00 98 ALA A N 1
ATOM 784 C CA . ALA A 1 98 ? -1.966 8.012 33.573 1.00 95.00 98 ALA A CA 1
ATOM 785 C C . ALA A 1 98 ? -0.722 8.910 33.698 1.00 95.00 98 ALA A C 1
ATOM 787 O O . ALA A 1 98 ? -0.686 9.813 34.531 1.00 95.00 98 ALA A O 1
ATOM 788 N N . LYS A 1 99 ? 0.303 8.679 32.867 1.00 95.88 99 LYS A N 1
ATOM 789 C CA . LYS A 1 99 ? 1.545 9.468 32.852 1.00 95.88 99 LYS A CA 1
ATOM 790 C C . LYS A 1 99 ? 1.448 10.763 32.041 1.00 95.88 99 LYS A C 1
ATOM 792 O O . LYS A 1 99 ? 2.340 11.598 32.167 1.00 95.88 99 LYS A O 1
ATOM 797 N N . SER A 1 100 ? 0.416 10.934 31.213 1.00 96.12 100 SER A N 1
ATOM 798 C CA . SER A 1 100 ? 0.242 12.111 30.356 1.00 96.12 100 SER A CA 1
ATOM 799 C C . SER A 1 100 ? -0.995 12.911 30.771 1.00 96.12 100 SER A C 1
ATOM 801 O O . SER A 1 100 ? -2.124 12.435 30.601 1.00 96.12 100 SER A O 1
ATOM 803 N N . PRO A 1 101 ? -0.817 14.153 31.257 1.00 95.75 101 PRO A N 1
ATOM 804 C CA . PRO A 1 101 ? -1.926 15.075 31.474 1.00 95.75 101 PRO A CA 1
ATOM 805 C C . PRO A 1 101 ? -2.746 15.317 30.200 1.00 95.75 101 PRO A C 1
ATOM 807 O O . PRO A 1 101 ? -3.967 15.409 30.264 1.00 95.75 101 PRO A O 1
ATOM 810 N N . GLU A 1 102 ? -2.102 15.370 29.032 1.00 96.00 102 GLU A N 1
ATOM 811 C CA . GLU A 1 102 ? -2.759 15.573 27.739 1.00 96.00 102 GLU A CA 1
ATOM 812 C C . GLU A 1 102 ? -3.751 14.450 27.415 1.00 96.00 102 GLU A C 1
ATOM 814 O O . GLU A 1 102 ? -4.871 14.726 26.989 1.00 96.00 102 GLU A O 1
ATOM 819 N N . LEU A 1 103 ? -3.372 13.191 27.655 1.00 97.12 103 LEU A N 1
ATOM 820 C CA . LEU A 1 103 ? -4.261 12.042 27.470 1.00 97.12 103 LEU A CA 1
ATOM 821 C C . LEU A 1 103 ? -5.326 11.969 28.571 1.00 97.12 103 LEU A C 1
ATOM 823 O O . LEU A 1 103 ? -6.510 11.789 28.278 1.00 97.12 103 LEU A O 1
ATOM 827 N N . SER A 1 104 ? -4.915 12.141 29.830 1.00 95.62 104 SER A N 1
ATOM 828 C CA . SER A 1 104 ? -5.800 12.062 30.999 1.00 95.62 104 SER A CA 1
ATOM 829 C C . SER A 1 104 ? -6.922 13.106 30.961 1.00 95.62 104 SER A C 1
ATOM 831 O O . SER A 1 104 ? -8.059 12.811 31.321 1.00 95.62 104 SER A O 1
ATOM 833 N N . ASN A 1 105 ? -6.649 14.308 30.449 1.00 95.50 105 ASN A N 1
ATOM 834 C CA . ASN A 1 105 ? -7.662 15.357 30.314 1.00 95.50 105 ASN A CA 1
ATOM 835 C C . ASN A 1 105 ? -8.738 15.029 29.262 1.00 95.50 105 ASN A C 1
ATOM 837 O O . ASN A 1 105 ? -9.847 15.557 29.334 1.00 95.50 105 ASN A O 1
ATOM 841 N N . LEU A 1 106 ? -8.438 14.168 28.282 1.00 97.06 106 LEU A N 1
ATOM 842 C CA . LEU A 1 106 ? -9.366 13.828 27.197 1.00 97.06 106 LEU A CA 1
ATOM 843 C C . LEU A 1 106 ? -10.318 12.679 27.553 1.00 97.06 106 LEU A C 1
ATOM 845 O O . LEU A 1 106 ? -11.462 12.680 27.088 1.00 97.06 106 LEU A O 1
ATOM 849 N N . VAL A 1 107 ? -9.874 11.712 28.366 1.00 96.12 107 VAL A N 1
ATOM 850 C CA . VAL A 1 107 ? -10.683 10.528 28.732 1.00 96.12 107 VAL A CA 1
ATOM 851 C C . VAL A 1 107 ? -11.892 10.879 29.606 1.00 96.12 107 VAL A C 1
ATOM 853 O O . VAL A 1 107 ? -12.914 10.191 29.546 1.00 96.12 107 VAL A O 1
ATOM 856 N N . GLY A 1 108 ? -11.826 11.994 30.336 1.00 92.19 108 GLY A N 1
ATOM 857 C CA . GLY A 1 108 ? -12.903 12.503 31.183 1.00 92.19 108 GLY A CA 1
ATOM 858 C C . GLY A 1 108 ? -12.724 12.152 32.660 1.00 92.19 108 GLY A C 1
ATOM 859 O O . GLY A 1 108 ? -11.611 11.929 33.128 1.00 92.19 108 GLY A O 1
ATOM 860 N N . ILE A 1 109 ? -13.824 12.133 33.413 1.00 91.00 109 ILE A N 1
ATOM 861 C CA . ILE A 1 109 ? -13.807 11.913 34.869 1.00 91.00 109 ILE A CA 1
ATOM 862 C C . ILE A 1 109 ? -13.970 10.411 35.148 1.00 91.00 109 ILE A C 1
ATOM 864 O O . ILE A 1 109 ? -14.741 9.761 34.435 1.00 91.00 109 ILE A O 1
ATOM 868 N N . PRO A 1 110 ? -13.282 9.838 36.153 1.00 90.44 110 PRO A N 1
ATOM 869 C CA . PRO A 1 110 ? -13.548 8.476 36.601 1.00 90.44 110 PRO A CA 1
ATOM 870 C C . PRO A 1 110 ? -15.020 8.269 36.984 1.00 90.44 110 PRO A C 1
ATOM 872 O O . PRO A 1 110 ? -15.652 9.119 37.609 1.00 90.44 110 PRO A O 1
ATOM 875 N N . THR A 1 111 ? -15.557 7.119 36.607 1.00 89.31 111 THR A N 1
ATOM 876 C CA . THR A 1 111 ? -16.909 6.644 36.924 1.00 89.31 111 THR A CA 1
ATOM 877 C C . THR A 1 111 ? -16.852 5.631 38.071 1.00 89.31 111 THR A C 1
ATOM 879 O O . THR A 1 111 ? -15.775 5.169 38.451 1.00 89.31 111 THR A O 1
ATOM 882 N N . SER A 1 112 ? -18.007 5.246 38.619 1.00 84.19 112 SER A N 1
ATOM 883 C CA . SER A 1 112 ? -18.105 4.235 39.687 1.00 84.19 112 SER A CA 1
ATOM 884 C C . SER A 1 112 ? -17.590 2.849 39.276 1.00 84.19 112 SER A C 1
ATOM 886 O O . SER A 1 112 ? -17.280 2.038 40.142 1.00 84.19 112 SER A O 1
ATOM 888 N N . THR A 1 113 ? -17.473 2.585 37.973 1.00 81.00 113 THR A N 1
ATOM 889 C CA . THR A 1 113 ? -17.001 1.313 37.404 1.00 81.00 113 THR A CA 1
ATOM 890 C C . THR A 1 113 ? -15.493 1.292 37.144 1.00 81.00 113 THR A C 1
ATOM 892 O O . THR A 1 113 ? -14.971 0.310 36.633 1.00 81.00 113 THR A O 1
ATOM 895 N N . GLY A 1 114 ? -14.769 2.371 37.467 1.00 77.94 114 GLY A N 1
ATOM 896 C CA . GLY A 1 114 ? -13.333 2.494 37.190 1.00 77.94 114 GLY A CA 1
ATOM 897 C C . GLY A 1 114 ? -12.992 2.906 35.750 1.00 77.94 114 GLY A C 1
ATOM 898 O O . GLY A 1 114 ? -11.831 3.182 35.460 1.00 77.94 114 GLY A O 1
ATOM 899 N N . ALA A 1 115 ? -13.984 3.018 34.860 1.00 88.06 115 ALA A N 1
ATOM 900 C CA . ALA A 1 115 ? -13.837 3.624 33.533 1.00 88.06 115 ALA A CA 1
ATOM 901 C C . ALA A 1 115 ? -13.951 5.158 33.592 1.00 88.06 115 ALA A C 1
ATOM 903 O O . ALA A 1 115 ? -14.280 5.714 34.639 1.00 88.06 115 ALA A O 1
ATOM 904 N N . TRP A 1 116 ? -13.770 5.857 32.467 1.00 93.38 116 TRP A N 1
ATOM 905 C CA . TRP A 1 116 ? -14.006 7.302 32.374 1.00 93.38 116 TRP A CA 1
ATOM 906 C C . TRP A 1 116 ? -15.303 7.642 31.633 1.00 93.38 116 TRP A C 1
ATOM 908 O O . TRP A 1 116 ? -15.873 6.814 30.912 1.00 93.38 116 TRP A O 1
ATOM 918 N N . THR A 1 117 ? -15.777 8.879 31.807 1.00 92.25 117 THR A N 1
ATOM 919 C CA . THR A 1 117 ? -17.029 9.373 31.208 1.00 92.25 117 THR A CA 1
ATOM 920 C C . THR A 1 117 ? -17.038 9.334 29.680 1.00 92.25 117 THR A C 1
ATOM 922 O O . THR A 1 117 ? -18.093 9.112 29.092 1.00 92.25 117 THR A O 1
ATOM 925 N N . HIS A 1 118 ? -15.893 9.536 29.018 1.00 95.44 118 HIS A N 1
ATOM 926 C CA . HIS A 1 118 ? -15.808 9.532 27.551 1.00 95.44 118 HIS A CA 1
ATOM 927 C C . HIS A 1 118 ? -15.104 8.303 26.979 1.00 95.44 118 HIS A C 1
ATOM 929 O O . HIS A 1 118 ? -15.253 8.021 25.790 1.00 95.44 118 HIS A O 1
ATOM 935 N N . TYR A 1 119 ? -14.358 7.574 27.808 1.00 97.94 119 TYR A N 1
ATOM 936 C CA . TYR A 1 119 ? -13.477 6.503 27.369 1.00 97.94 119 TYR A CA 1
ATOM 937 C C . TYR A 1 119 ? -13.481 5.325 28.342 1.00 97.94 119 TYR A C 1
ATOM 939 O O . TYR A 1 119 ? -13.449 5.497 29.560 1.00 97.94 119 TYR A O 1
ATOM 947 N N . CYS A 1 120 ? -13.484 4.117 27.798 1.00 97.88 120 CYS A N 1
ATOM 948 C CA . CYS A 1 120 ? -13.375 2.876 28.544 1.00 97.88 120 CYS A CA 1
ATOM 949 C C . CYS A 1 120 ? -12.457 1.924 27.774 1.00 97.88 120 CYS A C 1
ATOM 951 O O . CYS A 1 120 ? -12.630 1.746 26.573 1.00 97.88 120 CYS A O 1
ATOM 953 N N . ILE A 1 121 ? -11.485 1.317 28.452 1.00 97.81 121 ILE A N 1
ATOM 954 C CA . ILE A 1 121 ? -10.638 0.270 27.877 1.00 97.81 121 ILE A CA 1
ATOM 955 C C . ILE A 1 121 ? -10.750 -0.986 28.733 1.00 97.81 121 ILE A C 1
ATOM 957 O O . ILE A 1 121 ? -10.643 -0.918 29.956 1.00 97.81 121 ILE A O 1
ATOM 961 N N . LEU A 1 122 ? -10.997 -2.118 28.082 1.00 97.56 122 LEU A N 1
ATOM 962 C CA . LEU A 1 122 ? -11.360 -3.378 28.714 1.00 97.56 122 LEU A CA 1
ATOM 963 C C . LEU A 1 122 ? -10.316 -4.447 28.397 1.00 97.56 122 LEU A C 1
ATOM 965 O O . LEU A 1 122 ? -10.022 -4.717 27.231 1.00 97.56 122 LEU A O 1
ATOM 969 N N . ALA A 1 123 ? -9.781 -5.071 29.445 1.00 97.31 123 ALA A N 1
ATOM 970 C CA . ALA A 1 123 ? -8.885 -6.216 29.340 1.00 97.31 123 ALA A CA 1
ATOM 971 C C . ALA A 1 123 ? -9.706 -7.491 29.117 1.00 97.31 123 ALA A C 1
ATOM 973 O O . ALA A 1 123 ? -10.216 -8.073 30.072 1.00 97.31 123 ALA A O 1
ATOM 974 N N . GLN A 1 124 ? -9.851 -7.914 27.862 1.00 97.31 124 GLN A N 1
ATOM 975 C CA . GLN A 1 124 ? -10.654 -9.081 27.509 1.00 97.31 124 GLN A CA 1
ATOM 976 C C . GLN A 1 124 ? -10.107 -9.781 26.262 1.00 97.31 124 GLN A C 1
ATOM 978 O O . GLN A 1 124 ? -9.825 -9.156 25.242 1.00 97.31 124 GLN A O 1
ATOM 983 N N . ASP A 1 125 ? -10.012 -11.109 26.336 1.00 96.38 125 ASP A N 1
ATOM 984 C CA . ASP A 1 125 ? -9.738 -11.952 25.175 1.00 96.38 125 ASP A CA 1
ATOM 985 C C . ASP A 1 125 ? -11.003 -12.060 24.310 1.00 96.38 125 ASP A C 1
ATOM 987 O O . ASP A 1 125 ? -12.053 -12.522 24.773 1.00 96.38 125 ASP A O 1
ATOM 991 N N . LEU A 1 126 ? -10.895 -11.624 23.053 1.00 96.62 126 LEU A N 1
ATOM 992 C CA . LEU A 1 126 ? -11.982 -11.632 22.071 1.00 96.62 126 LEU A CA 1
ATOM 993 C C . LEU A 1 126 ? -12.410 -13.045 21.657 1.00 96.62 126 LEU A C 1
ATOM 995 O O . LEU A 1 126 ? -13.501 -13.206 21.109 1.00 96.62 126 LEU A O 1
ATOM 999 N N . SER A 1 127 ? -11.591 -14.066 21.932 1.00 93.00 127 SER A N 1
ATOM 1000 C CA . SER A 1 127 ? -11.974 -15.464 21.731 1.00 93.00 127 SER A CA 1
ATOM 1001 C C . SER A 1 127 ? -13.026 -15.963 22.726 1.00 93.00 127 SER A C 1
ATOM 1003 O O . SER A 1 127 ? -13.686 -16.969 22.470 1.00 93.00 127 SER A O 1
ATOM 1005 N N . LEU A 1 128 ? -13.233 -15.234 23.827 1.00 92.75 128 LEU A N 1
ATOM 1006 C CA . LEU A 1 128 ? -14.159 -15.575 24.905 1.00 92.75 128 LEU A CA 1
ATOM 1007 C C . LEU A 1 128 ? -15.373 -14.634 24.894 1.00 92.75 128 LEU A C 1
ATOM 1009 O O . LEU A 1 128 ? -15.541 -13.790 25.777 1.00 92.75 128 LEU A O 1
ATOM 1013 N N . THR A 1 129 ? -16.228 -14.767 23.879 1.00 86.31 129 THR A N 1
ATOM 1014 C CA . THR A 1 129 ? -17.339 -13.833 23.612 1.00 86.31 129 THR A CA 1
ATOM 1015 C C . THR A 1 129 ? -18.341 -13.696 24.769 1.00 86.31 129 THR A C 1
ATOM 1017 O O . THR A 1 129 ? -18.832 -12.598 25.020 1.00 86.31 129 THR A O 1
ATOM 1020 N N . GLU A 1 130 ? -18.617 -14.767 25.519 1.00 85.19 130 GLU A N 1
ATOM 1021 C CA . GLU A 1 130 ? -19.538 -14.717 26.671 1.00 85.19 130 GLU A CA 1
ATOM 1022 C C . GLU A 1 130 ? -19.048 -13.762 27.771 1.00 85.19 130 GLU A C 1
ATOM 1024 O O . GLU A 1 130 ? -19.829 -12.999 28.345 1.00 85.19 130 GLU A O 1
ATOM 1029 N N . ASN A 1 131 ? -17.736 -13.746 28.022 1.00 92.12 131 ASN A N 1
ATOM 1030 C CA . ASN A 1 131 ? -17.128 -12.849 29.003 1.00 92.12 131 ASN A CA 1
ATOM 1031 C C . ASN A 1 131 ? -17.172 -11.393 28.527 1.00 92.12 131 ASN A C 1
ATOM 1033 O O . ASN A 1 131 ? -17.407 -10.492 29.330 1.00 92.12 131 ASN A O 1
ATOM 1037 N N . LEU A 1 132 ? -17.012 -11.160 27.220 1.00 94.62 132 LEU A N 1
ATOM 1038 C CA . LEU A 1 132 ? -17.042 -9.820 26.635 1.00 94.62 132 LEU A CA 1
ATOM 1039 C C . LEU A 1 132 ? -18.375 -9.106 26.884 1.00 94.62 132 LEU A C 1
ATOM 1041 O O . LEU A 1 132 ? -18.379 -7.950 27.303 1.00 94.62 132 LEU A O 1
ATOM 1045 N N . GLU A 1 133 ? -19.508 -9.781 26.677 1.00 95.00 133 GLU A N 1
ATOM 1046 C CA . GLU A 1 133 ? -20.821 -9.176 26.923 1.00 95.00 133 GLU A CA 1
ATOM 1047 C C . GLU A 1 133 ? -21.007 -8.783 28.393 1.00 95.00 133 GLU A C 1
ATOM 1049 O O . GLU A 1 133 ? -21.493 -7.688 28.690 1.00 95.00 133 GLU A O 1
ATOM 1054 N N . LYS A 1 134 ? -20.603 -9.665 29.315 1.00 94.94 134 LYS A N 1
ATOM 1055 C CA . LYS A 1 134 ? -20.676 -9.411 30.756 1.00 94.94 134 LYS A CA 1
ATOM 1056 C C . LYS A 1 134 ? -19.849 -8.183 31.140 1.00 94.94 134 LYS A C 1
ATOM 1058 O O . LYS A 1 134 ? -20.385 -7.269 31.762 1.00 94.94 134 LYS A O 1
ATOM 1063 N N . VAL A 1 135 ? -18.588 -8.133 30.714 1.00 95.44 135 VAL A N 1
ATOM 1064 C CA . VAL A 1 135 ? -17.671 -7.027 31.028 1.00 95.44 135 VAL A CA 1
ATOM 1065 C C . VAL A 1 135 ? -18.174 -5.706 30.439 1.00 95.44 135 VAL A C 1
ATOM 1067 O O . VAL A 1 135 ? -18.119 -4.675 31.107 1.00 95.44 135 VAL A O 1
ATOM 1070 N N . LEU A 1 136 ? -18.731 -5.718 29.225 1.00 96.31 136 LEU A N 1
ATOM 1071 C CA . LEU A 1 136 ? -19.346 -4.529 28.627 1.00 96.31 136 LEU A CA 1
ATOM 1072 C C . LEU A 1 136 ? -20.523 -4.011 29.472 1.00 96.31 136 LEU A C 1
ATOM 1074 O O . LEU A 1 136 ? -20.601 -2.810 29.730 1.00 96.31 136 LEU A O 1
ATOM 1078 N N . LYS A 1 137 ? -21.409 -4.895 29.953 1.00 94.75 137 LYS A N 1
ATOM 1079 C CA . LYS A 1 137 ? -22.529 -4.508 30.837 1.00 94.75 137 LYS A CA 1
ATOM 1080 C C . LYS A 1 137 ? -22.045 -3.918 32.160 1.00 94.75 137 LYS A C 1
ATOM 1082 O O . LYS A 1 137 ? -22.595 -2.916 32.607 1.00 94.75 137 LYS A O 1
ATOM 1087 N N . GLU A 1 138 ? -21.017 -4.513 32.763 1.00 95.38 138 GLU A N 1
ATOM 1088 C CA . GLU A 1 138 ? -20.408 -4.029 34.012 1.00 95.38 138 GLU A CA 1
ATOM 1089 C C . GLU A 1 138 ? -19.821 -2.616 33.871 1.00 95.38 138 GLU A C 1
ATOM 1091 O O . GLU A 1 138 ? -19.805 -1.865 34.840 1.00 95.38 138 GLU A O 1
ATOM 1096 N N . HIS A 1 139 ? -19.419 -2.223 32.658 1.00 96.19 139 HIS A N 1
ATOM 1097 C CA . HIS A 1 139 ? -18.906 -0.887 32.331 1.00 96.19 139 HIS A CA 1
ATOM 1098 C C . HIS A 1 139 ? -19.936 -0.026 31.580 1.00 96.19 139 HIS A C 1
ATOM 1100 O O . HIS A 1 139 ? -19.588 0.849 30.778 1.00 96.19 139 HIS A O 1
ATOM 1106 N N . GLU A 1 140 ? -21.219 -0.278 31.860 1.00 95.31 140 GLU A N 1
ATOM 1107 C CA . GLU A 1 140 ? -22.361 0.539 31.437 1.00 95.31 140 GLU A CA 1
ATOM 1108 C C . GLU A 1 140 ? -22.476 0.697 29.912 1.00 95.31 140 GLU A C 1
ATOM 1110 O O . GLU A 1 140 ? -22.892 1.740 29.410 1.00 95.31 140 GLU A O 1
ATOM 1115 N N . PHE A 1 141 ? -22.083 -0.323 29.148 1.00 96.38 141 PHE A N 1
ATOM 1116 C CA . PHE A 1 141 ? -22.279 -0.332 27.704 1.00 96.38 141 PHE A CA 1
ATOM 1117 C C . PHE A 1 141 ? -23.767 -0.529 27.352 1.00 96.38 141 PHE A C 1
ATOM 1119 O O . PHE A 1 141 ? -24.414 -1.464 27.830 1.00 96.38 141 PHE A O 1
ATOM 1126 N N . GLU A 1 142 ? -24.318 0.304 26.464 1.00 96.06 142 GLU A N 1
ATOM 1127 C CA . GLU A 1 142 ? -25.742 0.296 26.104 1.00 96.06 142 GLU A CA 1
ATOM 1128 C C . GLU A 1 142 ? -26.000 -0.298 24.703 1.00 96.06 142 GLU A C 1
ATOM 1130 O O . GLU A 1 142 ? -26.150 0.416 23.719 1.00 96.06 142 GLU A O 1
ATOM 1135 N N . PHE A 1 143 ? -26.187 -1.618 24.607 1.00 95.44 143 PHE A N 1
ATOM 1136 C CA . PHE A 1 143 ? -26.378 -2.363 23.338 1.00 95.44 143 PHE A CA 1
ATOM 1137 C C . PHE A 1 143 ? -27.508 -1.884 22.401 1.00 95.44 143 PHE A C 1
ATOM 1139 O O . PHE A 1 143 ? -27.562 -2.284 21.237 1.00 95.44 143 PHE A O 1
ATOM 1146 N N . LYS A 1 144 ? -28.434 -1.055 22.897 1.00 94.88 144 LYS A N 1
ATOM 1147 C CA . LYS A 1 144 ? -29.526 -0.474 22.100 1.00 94.88 144 LYS A CA 1
ATOM 1148 C C . LYS A 1 144 ? -29.135 0.824 21.387 1.00 94.88 144 LYS A C 1
ATOM 1150 O O . LYS A 1 144 ? -29.885 1.270 20.520 1.00 94.88 144 LYS A O 1
ATOM 1155 N N . LEU A 1 145 ? -28.020 1.451 21.762 1.00 95.81 145 LEU A N 1
ATOM 1156 C CA . LEU A 1 145 ? -27.549 2.670 21.114 1.00 95.81 145 LEU A CA 1
ATOM 1157 C C . LEU A 1 145 ? -26.906 2.356 19.758 1.00 95.81 145 LEU A C 1
ATOM 1159 O O . LEU A 1 145 ? -26.267 1.309 19.610 1.00 95.81 145 LEU A O 1
ATOM 1163 N N . PRO A 1 146 ? -27.001 3.283 18.787 1.00 96.38 146 PRO A N 1
ATOM 1164 C CA . PRO A 1 146 ? -26.217 3.199 17.566 1.00 96.38 146 PRO A CA 1
ATOM 1165 C C . PRO A 1 146 ? -24.733 3.052 17.902 1.00 96.38 146 PRO A C 1
ATOM 1167 O O . PRO A 1 146 ? -24.174 3.869 18.641 1.00 96.38 146 PRO A O 1
ATOM 1170 N N . THR A 1 147 ? -24.117 1.992 17.383 1.00 97.94 147 THR A N 1
ATOM 1171 C CA . THR A 1 147 ? -22.732 1.638 17.707 1.00 97.94 147 THR A CA 1
ATOM 1172 C C . THR A 1 147 ? -21.908 1.417 16.444 1.00 97.94 147 THR A C 1
ATOM 1174 O O . THR A 1 147 ? -22.265 0.599 15.598 1.00 97.94 147 THR A O 1
ATOM 1177 N N . LEU A 1 148 ? -20.761 2.089 16.341 1.00 98.25 148 LEU A N 1
ATOM 1178 C CA . LEU A 1 148 ? -19.712 1.693 15.403 1.00 98.25 148 LEU A CA 1
ATOM 1179 C C . LEU A 1 148 ? -18.796 0.679 16.080 1.00 98.25 148 LEU A C 1
ATOM 1181 O O . LEU A 1 148 ? -18.205 0.969 17.115 1.00 98.25 148 LEU A O 1
ATOM 1185 N N . ILE A 1 149 ? -18.673 -0.498 15.487 1.00 98.69 149 ILE A N 1
ATOM 1186 C CA . ILE A 1 149 ? -17.771 -1.562 15.911 1.00 98.69 149 ILE A CA 1
ATOM 1187 C C . ILE A 1 149 ? -16.589 -1.564 14.943 1.00 98.69 149 ILE A C 1
ATO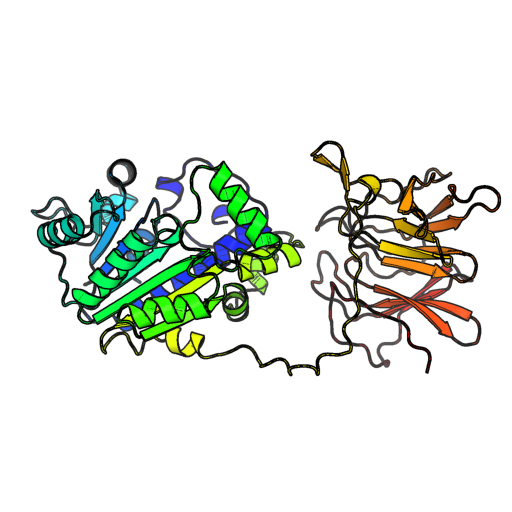M 1189 O O . ILE A 1 149 ? -16.793 -1.583 13.732 1.00 98.69 149 ILE A O 1
ATOM 1193 N N . LEU A 1 150 ? -15.363 -1.526 15.453 1.00 98.81 150 LEU A N 1
ATOM 1194 C CA . LEU A 1 150 ? -14.143 -1.463 14.652 1.00 98.81 150 LEU A CA 1
ATOM 1195 C C . LEU A 1 150 ? -13.271 -2.691 14.918 1.00 98.81 150 LEU A C 1
ATOM 1197 O O . LEU A 1 150 ? -13.036 -3.039 16.070 1.00 98.81 150 LEU A O 1
ATOM 1201 N N . ALA A 1 151 ? -12.763 -3.322 13.860 1.00 98.62 151 ALA A N 1
ATOM 1202 C CA . ALA A 1 151 ? -11.715 -4.335 13.941 1.00 98.62 151 ALA A CA 1
ATOM 1203 C C . ALA A 1 151 ? -10.677 -4.104 12.831 1.00 98.62 151 ALA A C 1
ATOM 1205 O O . ALA A 1 151 ? -10.868 -4.477 11.674 1.00 98.62 151 ALA A O 1
ATOM 1206 N N . GLU A 1 152 ? -9.562 -3.464 13.172 1.00 98.50 152 GLU A N 1
ATOM 1207 C CA . GLU A 1 152 ? -8.559 -3.013 12.203 1.00 98.50 152 GLU A CA 1
ATOM 1208 C C . GLU A 1 152 ? -7.302 -3.897 12.247 1.00 98.50 152 GLU A C 1
ATOM 1210 O O . GLU A 1 152 ? -6.417 -3.702 13.076 1.00 98.50 152 GLU A O 1
ATOM 1215 N N . CYS A 1 153 ? -7.203 -4.864 11.328 1.00 97.75 153 CYS A N 1
ATOM 1216 C CA . CYS A 1 153 ? -6.230 -5.963 11.351 1.00 97.75 153 CYS A CA 1
ATOM 1217 C C . CYS A 1 153 ? -6.310 -6.781 12.649 1.00 97.75 153 CYS A C 1
ATOM 1219 O O . CYS A 1 153 ? -5.318 -6.908 13.358 1.00 97.75 153 CYS A O 1
ATOM 1221 N N . VAL A 1 154 ? -7.493 -7.318 12.961 1.00 98.00 154 VAL A N 1
ATOM 1222 C CA . VAL A 1 154 ? -7.735 -8.070 14.209 1.00 98.00 154 VAL A CA 1
ATOM 1223 C C . VAL A 1 154 ? -8.329 -9.442 13.933 1.00 98.00 154 VAL A C 1
ATOM 1225 O O . VAL A 1 154 ? -7.745 -10.455 14.312 1.00 98.00 154 VAL A O 1
ATOM 1228 N N . LEU A 1 155 ? -9.468 -9.496 13.233 1.00 97.75 155 LEU A N 1
ATOM 1229 C CA . LEU A 1 155 ? -10.198 -10.751 13.027 1.00 97.75 155 LEU A CA 1
ATOM 1230 C C . LEU A 1 155 ? -9.393 -11.782 12.231 1.00 97.75 155 LEU A C 1
ATOM 1232 O O . LEU A 1 155 ? -9.578 -12.977 12.445 1.00 97.75 155 LEU A O 1
ATOM 1236 N N . SER A 1 156 ? -8.468 -11.334 11.378 1.00 96.06 156 SER A N 1
ATOM 1237 C CA . SER A 1 156 ? -7.600 -12.211 10.596 1.00 96.06 156 SER A CA 1
ATOM 1238 C C . SER A 1 156 ? -6.606 -13.024 11.427 1.00 96.06 156 SER A C 1
ATOM 1240 O O . SER A 1 156 ? -6.096 -14.021 10.924 1.00 96.06 156 SER A O 1
ATOM 1242 N N . TYR A 1 157 ? -6.370 -12.674 12.694 1.00 96.88 157 TYR A N 1
ATOM 1243 C CA . TYR A 1 157 ? -5.527 -13.456 13.607 1.00 96.88 157 TYR A CA 1
ATOM 1244 C C . TYR A 1 157 ? -6.304 -14.478 14.449 1.00 96.88 157 TYR A C 1
ATOM 1246 O O . TYR A 1 157 ? -5.700 -15.359 15.064 1.00 96.88 157 TYR A O 1
ATOM 1254 N N . LEU A 1 158 ? -7.635 -14.376 14.496 1.00 96.88 158 LEU A N 1
ATOM 1255 C CA . LEU A 1 158 ? -8.489 -15.302 15.237 1.00 96.88 158 LEU A CA 1
ATOM 1256 C C . LEU A 1 158 ? -8.826 -16.519 14.375 1.00 96.88 158 LEU A C 1
ATOM 1258 O O . LEU A 1 158 ? -8.968 -16.409 13.158 1.00 96.88 158 LEU A O 1
ATOM 1262 N N . ASP A 1 159 ? -9.009 -17.683 15.003 1.00 96.69 159 ASP A N 1
ATOM 1263 C CA . ASP A 1 159 ? -9.518 -18.851 14.282 1.00 96.69 159 ASP A CA 1
ATOM 1264 C C . ASP A 1 159 ? -10.883 -18.526 13.657 1.00 96.69 159 ASP A C 1
ATOM 1266 O O . ASP A 1 159 ? -11.687 -17.771 14.215 1.00 96.69 159 ASP A O 1
ATOM 1270 N N . VAL A 1 160 ? -11.158 -19.088 12.480 1.00 96.81 160 VAL A N 1
ATOM 1271 C CA . VAL A 1 160 ? -12.344 -18.731 11.683 1.00 96.81 160 VAL A CA 1
ATOM 12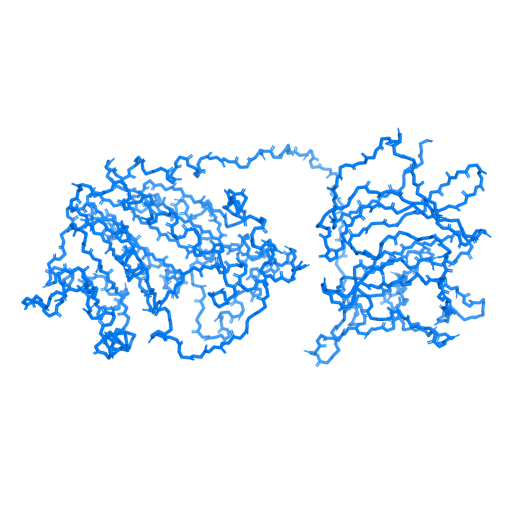72 C C . VAL A 1 160 ? -13.642 -18.951 12.451 1.00 96.81 160 VAL A C 1
ATOM 1274 O O . VAL A 1 160 ? -14.517 -18.087 12.445 1.00 96.81 160 VAL A O 1
ATOM 1277 N N . ASN A 1 161 ? -13.746 -20.060 13.184 1.00 97.00 161 ASN A N 1
ATOM 1278 C CA . ASN A 1 161 ? -14.917 -20.353 14.010 1.00 97.00 161 ASN A CA 1
ATOM 1279 C C . ASN A 1 161 ? -15.113 -19.312 15.121 1.00 97.00 161 ASN A C 1
ATOM 1281 O O . ASN A 1 161 ? -16.239 -18.890 15.374 1.00 97.00 161 ASN A O 1
ATOM 1285 N N . ILE A 1 162 ? -14.020 -18.859 15.738 1.00 96.88 162 ILE A N 1
ATOM 1286 C CA . ILE A 1 162 ? -14.035 -17.864 16.814 1.00 96.88 162 ILE A CA 1
ATOM 1287 C C . ILE A 1 162 ? -14.434 -16.493 16.264 1.00 96.88 162 ILE A C 1
ATOM 1289 O O . ILE A 1 162 ? -15.347 -15.855 16.782 1.00 96.88 162 ILE A O 1
ATOM 1293 N N . SER A 1 163 ? -13.797 -16.045 15.181 1.00 97.56 163 SER A N 1
ATOM 1294 C CA . SER A 1 163 ? -14.138 -14.759 14.562 1.00 97.56 163 SER A CA 1
ATOM 1295 C C . SER A 1 163 ? -15.566 -14.747 14.009 1.00 97.56 163 SER A C 1
ATOM 1297 O O . SER A 1 163 ? -16.269 -13.753 14.170 1.00 97.56 163 SER A O 1
ATOM 1299 N N . ASN A 1 164 ? -16.048 -15.855 13.436 1.00 97.94 164 ASN A N 1
ATOM 1300 C CA . ASN A 1 164 ? -17.448 -15.988 13.027 1.00 97.94 164 ASN A CA 1
ATOM 1301 C C . ASN A 1 164 ? -18.414 -15.950 14.215 1.00 97.94 164 ASN A C 1
ATOM 1303 O O . ASN A 1 164 ? -19.464 -15.319 14.111 1.00 97.94 164 ASN A O 1
ATOM 1307 N N . ALA A 1 165 ? -18.074 -16.591 15.337 1.00 97.25 165 ALA A N 1
ATOM 1308 C CA . ALA A 1 165 ? -18.878 -16.528 16.554 1.00 97.25 165 ALA A CA 1
ATOM 1309 C C . ALA A 1 165 ? -18.963 -15.092 17.095 1.00 97.25 165 ALA A C 1
ATOM 1311 O O . ALA A 1 165 ? -20.061 -14.635 17.411 1.00 97.25 165 ALA A O 1
ATOM 1312 N N . LEU A 1 166 ? -17.848 -14.353 17.104 1.00 98.06 166 LEU A N 1
ATOM 1313 C CA . LEU A 1 166 ? -17.815 -12.945 17.506 1.00 98.06 166 LEU A CA 1
ATOM 1314 C C . LEU A 1 166 ? -18.687 -12.068 16.590 1.00 98.06 166 LEU A C 1
ATOM 1316 O O . LEU A 1 166 ? -19.516 -11.313 17.091 1.00 98.06 166 LEU A O 1
ATOM 1320 N N . ILE A 1 167 ? -18.560 -12.205 15.263 1.00 98.06 167 ILE A N 1
ATOM 1321 C CA . ILE A 1 167 ? -19.393 -11.469 14.290 1.00 98.06 167 ILE A CA 1
ATOM 1322 C C . ILE A 1 167 ? -20.878 -11.821 14.462 1.00 98.06 167 ILE A C 1
ATOM 1324 O O . ILE A 1 167 ? -21.744 -10.947 14.433 1.00 98.06 167 ILE A O 1
ATOM 1328 N N . LYS A 1 168 ? -21.202 -13.101 14.661 1.00 97.44 168 LYS A N 1
ATOM 1329 C CA . LYS A 1 168 ? -22.585 -13.543 14.870 1.00 97.44 168 LYS A CA 1
ATOM 1330 C C . LYS A 1 168 ? -23.159 -13.009 16.179 1.00 97.44 168 LYS A C 1
ATOM 1332 O O . LYS A 1 168 ? -24.326 -12.632 16.227 1.00 97.44 168 LYS A O 1
ATOM 1337 N N . TRP A 1 169 ? -22.353 -12.961 17.236 1.00 97.19 169 TRP A N 1
ATOM 1338 C CA . TRP A 1 169 ? -22.747 -12.366 18.507 1.00 97.19 169 TRP A CA 1
ATOM 1339 C C . TRP A 1 169 ? -23.030 -10.872 18.351 1.00 97.19 169 TRP A C 1
ATOM 1341 O O . TRP A 1 169 ? -24.101 -10.431 18.766 1.00 97.19 169 TRP A O 1
ATOM 1351 N N . THR A 1 170 ? -22.164 -10.107 17.670 1.00 97.25 170 THR A N 1
ATOM 1352 C CA . THR A 1 170 ? -22.443 -8.686 17.408 1.00 97.25 170 THR A CA 1
ATOM 1353 C C . THR A 1 170 ? -23.712 -8.512 16.569 1.00 97.25 170 THR A C 1
ATOM 1355 O O . THR A 1 170 ? -24.538 -7.644 16.849 1.00 97.25 170 THR A O 1
ATOM 1358 N N . ALA A 1 171 ? -23.943 -9.382 15.586 1.00 96.38 171 ALA A N 1
ATOM 1359 C CA . ALA A 1 171 ? -25.197 -9.376 14.842 1.00 96.38 171 ALA A CA 1
ATOM 1360 C C . ALA A 1 171 ? -26.400 -9.719 15.730 1.00 96.38 171 ALA A C 1
ATOM 1362 O O . ALA A 1 171 ? -27.499 -9.262 15.452 1.00 96.38 171 ALA A O 1
ATOM 1363 N N . GLY A 1 172 ? -26.235 -10.514 16.786 1.00 95.69 172 GLY A N 1
ATOM 1364 C CA . GLY A 1 172 ? -27.310 -10.908 17.695 1.00 95.69 172 GLY A CA 1
ATOM 1365 C C . GLY A 1 172 ? -27.700 -9.816 18.691 1.00 95.69 172 GLY A C 1
ATOM 1366 O O . GLY A 1 172 ? -28.888 -9.539 18.856 1.00 95.69 172 GLY A O 1
ATOM 1367 N N . VAL A 1 173 ? -26.717 -9.183 19.337 1.00 95.12 173 VAL A N 1
ATOM 1368 C CA . VAL A 1 173 ? -26.964 -8.320 20.508 1.00 95.12 173 VAL A CA 1
ATOM 1369 C C . VAL A 1 173 ? -27.202 -6.849 20.173 1.00 95.12 173 VAL A C 1
ATOM 1371 O O . VAL A 1 173 ? -27.897 -6.163 20.920 1.00 95.12 173 VAL A O 1
ATOM 1374 N N . PHE A 1 174 ? -26.675 -6.356 19.050 1.00 95.25 174 PHE A N 1
ATOM 1375 C CA . PHE A 1 174 ? -26.849 -4.962 18.643 1.00 95.25 174 PHE A CA 1
ATOM 1376 C C . PHE A 1 174 ? -28.104 -4.787 17.781 1.00 95.25 174 PHE A C 1
ATOM 1378 O O . PHE A 1 174 ? -28.341 -5.544 16.833 1.00 95.25 174 PHE A O 1
ATOM 1385 N N . SER A 1 175 ? -28.918 -3.774 18.090 1.00 90.88 175 SER A N 1
ATOM 1386 C CA . SER A 1 175 ? -30.106 -3.428 17.292 1.00 90.88 175 SER A CA 1
ATOM 1387 C C . SER A 1 175 ? -29.805 -2.485 16.126 1.00 90.88 175 SER A C 1
ATOM 1389 O O . SER A 1 175 ? -30.479 -2.566 15.101 1.00 90.88 175 SER A O 1
ATOM 1391 N N . ASP A 1 176 ? -28.810 -1.607 16.279 1.00 94.31 176 ASP A N 1
ATOM 1392 C CA . ASP A 1 176 ? -28.355 -0.671 15.246 1.00 94.31 176 ASP A CA 1
ATOM 1393 C C . ASP A 1 176 ? -26.831 -0.519 15.338 1.00 94.31 176 ASP A C 1
ATOM 1395 O O . ASP A 1 176 ? -26.305 0.004 16.325 1.00 94.31 176 ASP A O 1
ATOM 1399 N N . CYS A 1 177 ? -26.102 -1.048 14.357 1.00 96.69 177 CYS A N 1
ATOM 1400 C CA . CYS A 1 177 ? -24.648 -0.982 14.348 1.00 96.69 177 CYS A CA 1
ATOM 1401 C C . CYS A 1 177 ? -24.048 -0.975 12.942 1.00 96.69 177 CYS A C 1
ATOM 1403 O O . CYS A 1 177 ? -24.642 -1.440 11.967 1.00 96.69 177 CYS A O 1
ATOM 1405 N N . VAL A 1 178 ? -22.822 -0.462 12.871 1.00 97.06 178 VAL A N 1
ATOM 1406 C CA . VAL A 1 178 ? -21.933 -0.605 11.720 1.00 97.06 178 VAL A CA 1
ATOM 1407 C C . VAL A 1 178 ? -20.659 -1.301 12.180 1.00 97.06 178 VAL A C 1
ATOM 1409 O O . VAL A 1 178 ? -19.966 -0.804 13.059 1.00 97.06 178 VAL A O 1
ATOM 1412 N N . PHE A 1 179 ? -20.360 -2.460 11.610 1.00 98.06 179 PHE A N 1
ATOM 1413 C CA . PHE A 1 179 ? -19.139 -3.210 11.845 1.00 98.06 179 PHE A CA 1
ATOM 1414 C C . PHE A 1 179 ? -18.154 -2.938 10.705 1.00 98.06 179 PHE A C 1
ATOM 1416 O O . PHE A 1 179 ? -18.368 -3.329 9.558 1.00 98.06 179 PHE A O 1
ATOM 1423 N N . VAL A 1 180 ? -17.084 -2.225 11.037 1.00 98.19 180 VAL A N 1
ATOM 1424 C CA . VAL A 1 180 ? -16.017 -1.802 10.136 1.00 98.19 180 VAL A CA 1
ATOM 1425 C C . VAL A 1 180 ? -14.808 -2.698 10.348 1.00 98.19 180 VAL A C 1
ATOM 1427 O O . VAL A 1 180 ? -14.257 -2.746 11.450 1.00 98.19 180 VAL A O 1
ATOM 1430 N N . VAL A 1 181 ? -14.378 -3.392 9.297 1.00 98.50 181 VAL A N 1
ATOM 1431 C CA . VAL A 1 181 ? -13.242 -4.316 9.360 1.00 98.50 181 VAL A CA 1
ATOM 1432 C C . VAL A 1 181 ? -12.253 -4.011 8.252 1.00 98.50 181 VAL A C 1
ATOM 1434 O O . VAL A 1 181 ? -12.615 -3.979 7.082 1.00 98.50 181 VAL A O 1
ATOM 1437 N N . TYR A 1 182 ? -10.997 -3.782 8.625 1.00 98.56 182 TYR A N 1
ATOM 1438 C CA . TYR A 1 182 ? -9.886 -3.638 7.686 1.00 98.56 182 TYR A CA 1
ATOM 1439 C C . TYR A 1 182 ? -9.005 -4.878 7.803 1.00 98.56 182 TYR A C 1
ATOM 1441 O O . TYR A 1 182 ? -8.395 -5.100 8.848 1.00 98.56 182 TYR A O 1
ATOM 1449 N N . GLU A 1 183 ? -8.938 -5.701 6.762 1.00 97.94 183 GLU A N 1
ATOM 1450 C CA . GLU A 1 183 ? -8.178 -6.954 6.792 1.00 97.94 183 GLU A CA 1
ATOM 1451 C C . GLU A 1 183 ? -7.604 -7.324 5.422 1.00 97.94 183 GLU A C 1
ATOM 1453 O O . GLU A 1 183 ? -7.841 -6.648 4.419 1.00 97.94 183 GLU A O 1
ATOM 1458 N N . GLN A 1 184 ? -6.752 -8.347 5.407 1.00 98.19 184 GLN A N 1
ATOM 1459 C CA . GLN A 1 184 ? -6.067 -8.811 4.209 1.00 98.19 184 GLN A CA 1
ATOM 1460 C C . GLN A 1 184 ? -6.995 -9.640 3.303 1.00 98.19 184 GLN A C 1
ATOM 1462 O O . GLN A 1 184 ? -7.949 -10.254 3.772 1.00 98.19 184 GLN A O 1
ATOM 1467 N N . VAL A 1 185 ? -6.687 -9.692 2.006 1.00 97.56 185 VAL A N 1
ATOM 1468 C CA . VAL A 1 185 ? -7.356 -10.531 0.992 1.00 97.56 185 VAL A CA 1
ATOM 1469 C C . VAL A 1 185 ? -6.329 -11.074 -0.012 1.00 97.56 185 VAL A C 1
ATOM 1471 O O . VAL A 1 185 ? -5.162 -10.696 0.034 1.00 97.56 185 VAL A O 1
ATOM 1474 N N . TYR A 1 186 ? -6.773 -11.962 -0.903 1.00 97.31 186 TYR A N 1
ATOM 1475 C CA . TYR A 1 186 ? -6.028 -12.592 -1.999 1.00 97.31 186 TYR A CA 1
ATOM 1476 C C . TYR A 1 186 ? -4.781 -13.377 -1.549 1.00 97.31 186 TYR A C 1
ATOM 1478 O O . TYR A 1 186 ? -3.650 -12.959 -1.752 1.00 97.31 186 TYR A O 1
ATOM 1486 N N . PRO A 1 187 ? -4.949 -14.566 -0.940 1.00 96.62 187 PRO A N 1
ATOM 1487 C CA . PRO A 1 187 ? -3.829 -15.349 -0.408 1.00 96.62 187 PRO A CA 1
ATOM 1488 C C . PRO A 1 187 ? -3.011 -16.110 -1.463 1.00 96.62 187 PRO A C 1
ATOM 1490 O O . PRO A 1 187 ? -1.967 -16.666 -1.129 1.00 96.62 187 PRO A O 1
ATOM 1493 N N . ALA A 1 188 ? -3.513 -16.228 -2.695 1.00 94.69 188 ALA A N 1
ATOM 1494 C CA . ALA A 1 188 ? -3.066 -17.250 -3.642 1.00 94.69 188 ALA A CA 1
ATOM 1495 C C . ALA A 1 188 ? -2.109 -16.748 -4.734 1.00 94.69 188 ALA A C 1
ATOM 1497 O O . ALA A 1 188 ? -1.515 -17.572 -5.428 1.00 94.69 188 ALA A O 1
ATOM 1498 N N . ASP A 1 189 ? -1.966 -15.434 -4.913 1.00 94.25 189 ASP A N 1
ATOM 1499 C CA . ASP A 1 189 ? -1.027 -14.879 -5.890 1.00 94.25 189 ASP A CA 1
ATOM 1500 C C . ASP A 1 189 ? 0.388 -14.703 -5.303 1.00 94.25 189 ASP A C 1
ATOM 1502 O O . ASP A 1 189 ? 0.667 -15.054 -4.151 1.00 94.25 189 ASP A O 1
ATOM 1506 N N . GLY A 1 190 ? 1.312 -14.180 -6.117 1.00 91.69 190 GLY A N 1
ATOM 1507 C CA . GLY A 1 190 ? 2.713 -14.021 -5.732 1.00 91.69 190 GLY A CA 1
ATOM 1508 C C . GLY A 1 190 ? 2.919 -13.174 -4.470 1.00 91.69 190 GLY A C 1
ATOM 1509 O O . GLY A 1 190 ? 3.770 -13.516 -3.643 1.00 91.69 190 GLY A O 1
ATOM 1510 N N . PHE A 1 191 ? 2.138 -12.105 -4.283 1.00 95.06 191 PHE A N 1
ATOM 1511 C CA . PHE A 1 191 ? 2.235 -11.270 -3.088 1.00 95.06 191 PHE A CA 1
ATOM 1512 C C . PHE A 1 191 ? 1.514 -11.924 -1.905 1.00 95.06 191 PHE A C 1
ATOM 1514 O O . PHE A 1 191 ? 2.069 -11.951 -0.803 1.00 95.06 191 PHE A O 1
ATOM 1521 N N . GLY A 1 192 ? 0.334 -12.511 -2.123 1.00 96.56 192 GLY A N 1
ATOM 1522 C CA . GLY A 1 192 ? -0.420 -13.246 -1.107 1.00 96.56 192 GLY A CA 1
ATOM 1523 C C . GLY A 1 192 ? 0.395 -14.355 -0.435 1.00 96.56 192 GLY A C 1
ATOM 1524 O O . GLY A 1 192 ? 0.479 -14.415 0.796 1.00 96.56 192 GLY A O 1
ATOM 1525 N N . ILE A 1 193 ? 1.093 -15.171 -1.230 1.00 96.00 193 ILE A N 1
ATOM 1526 C CA . ILE A 1 193 ? 1.971 -16.245 -0.736 1.00 96.00 193 ILE A CA 1
ATOM 1527 C C . ILE A 1 193 ? 3.101 -15.672 0.132 1.00 96.00 193 ILE A C 1
ATOM 1529 O O . ILE A 1 193 ? 3.381 -16.182 1.225 1.00 96.00 193 ILE A O 1
ATOM 1533 N N . PHE A 1 194 ? 3.745 -14.592 -0.323 1.00 95.06 194 PHE A N 1
ATOM 1534 C CA . PHE A 1 194 ? 4.791 -13.916 0.445 1.00 95.06 194 PHE A CA 1
ATOM 1535 C C . PHE A 1 194 ? 4.250 -13.349 1.766 1.00 95.06 194 PHE A C 1
ATOM 1537 O O . PHE A 1 194 ? 4.865 -13.538 2.819 1.00 95.06 194 PHE A O 1
ATOM 1544 N N . MET A 1 195 ? 3.089 -12.693 1.726 1.00 96.38 195 MET A N 1
ATOM 1545 C CA . MET A 1 195 ? 2.428 -12.102 2.887 1.00 96.38 195 MET A CA 1
ATOM 1546 C C . MET A 1 195 ? 2.111 -13.159 3.953 1.00 96.38 195 MET A C 1
ATOM 1548 O O . MET A 1 195 ? 2.464 -12.971 5.119 1.00 96.38 195 MET A O 1
ATOM 1552 N N . LEU A 1 196 ? 1.515 -14.292 3.571 1.00 96.62 196 LEU A N 1
ATOM 1553 C CA . LEU A 1 196 ? 1.209 -15.389 4.498 1.00 96.62 196 LEU A CA 1
ATOM 1554 C C . LEU A 1 196 ? 2.473 -15.962 5.154 1.00 96.62 196 LEU A C 1
ATOM 1556 O O . LEU A 1 196 ? 2.512 -16.167 6.374 1.00 96.62 196 LEU A O 1
ATOM 1560 N N . LYS A 1 197 ? 3.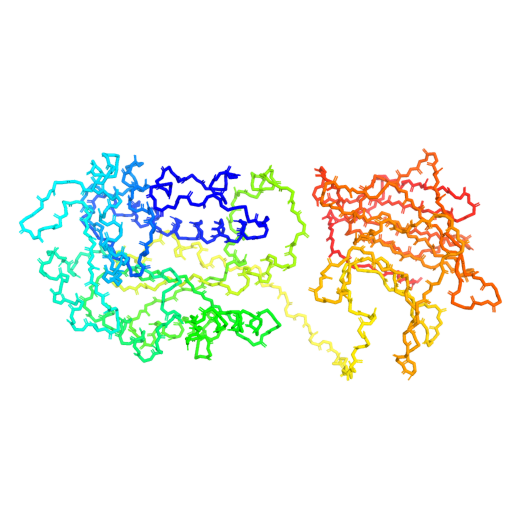537 -16.171 4.368 1.00 96.62 197 LYS A N 1
ATOM 1561 C CA . LYS A 1 197 ? 4.833 -16.641 4.880 1.00 96.62 197 LYS A CA 1
ATOM 1562 C C . LYS A 1 197 ? 5.448 -15.648 5.868 1.00 96.62 197 LYS A C 1
ATOM 1564 O O . LYS A 1 197 ? 5.971 -16.060 6.907 1.00 96.62 197 LYS A O 1
ATOM 1569 N N . HIS A 1 198 ? 5.377 -14.352 5.559 1.00 95.69 198 HIS A N 1
ATOM 1570 C CA . HIS A 1 198 ? 5.883 -13.283 6.417 1.00 95.69 198 HIS A CA 1
ATOM 1571 C C . HIS A 1 198 ? 5.213 -13.300 7.797 1.00 95.69 198 HIS A C 1
ATOM 1573 O O . HIS A 1 198 ? 5.908 -13.397 8.807 1.00 95.69 198 HIS A O 1
ATOM 1579 N N . PHE A 1 199 ? 3.879 -13.286 7.843 1.00 96.75 199 PHE A N 1
ATOM 1580 C CA . PHE A 1 199 ? 3.121 -13.313 9.098 1.00 96.75 199 PHE A CA 1
ATOM 1581 C C . PHE A 1 199 ? 3.332 -14.607 9.896 1.00 96.75 199 PHE A C 1
ATOM 1583 O O . PHE A 1 199 ? 3.474 -14.569 11.117 1.00 96.75 199 PHE A O 1
ATOM 1590 N N . SER A 1 200 ? 3.466 -15.747 9.213 1.00 96.38 200 SER A N 1
ATOM 1591 C CA . SER A 1 200 ? 3.795 -17.020 9.868 1.00 96.38 200 SER A CA 1
ATOM 1592 C C . SER A 1 200 ? 5.173 -16.985 10.539 1.00 96.38 200 SER A C 1
ATOM 1594 O O . SER A 1 200 ? 5.325 -17.448 11.666 1.00 96.38 200 SER A O 1
ATOM 1596 N N . THR A 1 201 ? 6.171 -16.375 9.891 1.00 97.25 201 THR A N 1
ATOM 1597 C CA . THR A 1 201 ? 7.533 -16.236 10.445 1.00 97.25 201 THR A CA 1
ATOM 1598 C C . THR A 1 201 ? 7.574 -15.299 11.657 1.00 97.25 201 THR A C 1
ATOM 1600 O O . THR A 1 201 ? 8.412 -15.470 12.538 1.00 97.25 201 THR A O 1
ATOM 1603 N N . LEU A 1 202 ? 6.657 -14.331 11.735 1.00 95.69 202 LEU A N 1
ATOM 1604 C CA . LEU A 1 202 ? 6.497 -13.452 12.897 1.00 95.69 202 LEU A CA 1
ATOM 1605 C C . LEU A 1 202 ? 5.735 -14.101 14.067 1.00 95.69 202 LEU A C 1
ATOM 1607 O O . LEU A 1 202 ? 5.606 -13.474 15.115 1.00 95.69 202 LEU A O 1
ATOM 1611 N N . GLY A 1 203 ? 5.230 -15.330 13.907 1.00 96.62 203 GLY A N 1
ATOM 1612 C CA . GLY A 1 203 ? 4.410 -16.000 14.920 1.00 96.62 203 GLY A CA 1
ATOM 1613 C C . GLY A 1 203 ? 2.971 -15.477 15.003 1.00 96.62 203 GLY A C 1
ATOM 1614 O O . GLY A 1 203 ? 2.290 -15.728 15.992 1.00 96.62 203 GLY A O 1
ATOM 1615 N N . SER A 1 204 ? 2.496 -14.762 13.980 1.00 96.06 204 SER A N 1
ATOM 1616 C CA . SER A 1 204 ? 1.154 -14.171 13.915 1.00 96.06 204 SER A CA 1
ATOM 1617 C C . SER A 1 204 ? 0.442 -14.540 12.606 1.00 96.06 204 SER A C 1
ATOM 1619 O O . SER A 1 204 ? 0.144 -13.663 11.793 1.00 96.06 204 SER A O 1
ATOM 1621 N N . PRO A 1 205 ? 0.187 -15.840 12.352 1.00 97.06 205 PRO A N 1
ATOM 1622 C CA . PRO A 1 205 ? -0.377 -16.299 11.086 1.00 97.06 205 PRO A CA 1
ATOM 1623 C C . PRO A 1 205 ? -1.762 -15.695 10.821 1.00 97.06 205 PRO A C 1
ATOM 1625 O O . PRO A 1 205 ? -2.572 -15.534 11.735 1.00 97.06 205 PRO A O 1
ATOM 1628 N N . LEU A 1 206 ? -2.041 -15.406 9.548 1.00 97.31 206 LEU A N 1
ATOM 1629 C CA . LEU A 1 206 ? -3.356 -14.956 9.091 1.00 97.31 206 LEU A CA 1
ATOM 1630 C C . LEU A 1 206 ? -4.254 -16.179 8.877 1.00 97.31 206 LEU A C 1
ATOM 1632 O O . LEU A 1 206 ? -4.037 -16.959 7.953 1.00 97.31 206 LEU A O 1
ATOM 1636 N N . LYS A 1 207 ? -5.245 -16.356 9.745 1.00 96.25 207 LYS A N 1
ATOM 1637 C CA . LYS A 1 207 ? -6.052 -17.576 9.848 1.00 96.25 207 LYS A CA 1
ATOM 1638 C C . LYS A 1 207 ? -7.323 -17.563 9.001 1.00 96.25 207 LYS A C 1
ATOM 1640 O O . LYS A 1 207 ? -7.790 -18.626 8.620 1.00 96.25 207 LYS A O 1
ATOM 1645 N N . SER A 1 208 ? -7.885 -16.389 8.704 1.00 93.12 208 SER A N 1
ATOM 1646 C CA . SER A 1 208 ? -9.163 -16.262 7.980 1.00 93.12 208 SER A CA 1
ATOM 1647 C C . SER A 1 208 ? -9.031 -16.213 6.457 1.00 93.12 208 SER A C 1
ATOM 1649 O O . SER A 1 208 ? -10.027 -16.355 5.749 1.00 93.12 208 SER A O 1
ATOM 1651 N N . LEU A 1 209 ? -7.819 -15.992 5.940 1.00 93.19 209 LEU A N 1
ATOM 1652 C CA . LEU A 1 209 ? -7.611 -15.635 4.536 1.00 93.19 209 LEU A CA 1
ATOM 1653 C C . LEU A 1 209 ? -7.915 -16.765 3.556 1.00 93.19 209 LEU A C 1
ATOM 1655 O O . LEU A 1 209 ? -8.313 -16.487 2.430 1.00 93.19 209 LEU A O 1
ATOM 1659 N N . HIS A 1 210 ? -7.725 -18.021 3.958 1.00 94.12 210 HIS A N 1
ATOM 1660 C CA . HIS A 1 210 ? -8.032 -19.158 3.091 1.00 94.12 210 HIS A CA 1
ATOM 1661 C C . HIS A 1 210 ? -9.543 -19.376 2.939 1.00 94.12 210 HIS A C 1
ATOM 1663 O O . HIS A 1 210 ? -9.997 -19.685 1.841 1.00 94.12 210 HIS A O 1
ATOM 1669 N N . ASP A 1 211 ? -10.316 -19.156 4.003 1.00 96.50 211 ASP A N 1
ATOM 1670 C CA . ASP A 1 211 ? -11.777 -19.274 4.004 1.00 96.50 211 ASP A CA 1
ATOM 1671 C C . ASP A 1 211 ? -12.466 -18.075 3.337 1.00 96.50 211 ASP A C 1
ATOM 1673 O O . ASP A 1 211 ? -13.492 -18.232 2.673 1.00 96.50 211 ASP A O 1
ATOM 1677 N N . TYR A 1 212 ? -11.891 -16.874 3.473 1.00 97.25 212 TYR A N 1
ATOM 1678 C CA . TYR A 1 212 ? -12.433 -15.640 2.893 1.00 97.25 212 TYR A CA 1
ATOM 1679 C C . TYR A 1 212 ? -11.391 -14.901 2.038 1.00 97.25 212 TYR A C 1
ATOM 1681 O O . TYR A 1 212 ? -10.937 -13.815 2.398 1.00 97.25 212 TYR A O 1
ATOM 1689 N N . PRO A 1 213 ? -11.016 -15.459 0.873 1.00 96.88 213 PRO A N 1
ATOM 1690 C CA . PRO A 1 213 ? -9.864 -14.996 0.102 1.00 96.88 213 PRO A CA 1
ATOM 1691 C C . PRO A 1 213 ? -10.092 -13.709 -0.692 1.00 96.88 213 PRO A C 1
ATOM 1693 O O . PRO A 1 213 ? -9.163 -13.237 -1.335 1.00 96.88 213 PRO A O 1
ATOM 1696 N N . SER A 1 214 ? -11.300 -13.150 -0.735 1.00 96.19 214 SER A N 1
ATOM 1697 C CA . SER A 1 214 ? -11.615 -12.016 -1.611 1.00 96.19 214 SER A CA 1
ATOM 1698 C C . SER A 1 214 ? -12.681 -11.095 -1.013 1.00 96.19 214 SER A C 1
ATOM 1700 O O . SER A 1 214 ? -13.448 -11.536 -0.152 1.00 96.19 214 SER A O 1
ATOM 1702 N N . PRO A 1 215 ? -12.806 -9.844 -1.500 1.00 95.06 215 PRO A N 1
ATOM 1703 C CA . PRO A 1 215 ? -13.876 -8.934 -1.096 1.00 95.06 215 PRO A CA 1
ATOM 1704 C C . PRO A 1 215 ? -15.285 -9.526 -1.248 1.00 95.06 215 PRO A C 1
ATOM 1706 O O . PRO A 1 215 ? -16.137 -9.299 -0.394 1.00 95.06 215 PRO A O 1
ATOM 1709 N N . SER A 1 216 ? -15.546 -10.327 -2.289 1.00 95.25 216 SER A N 1
ATOM 1710 C CA . SER A 1 216 ? -16.847 -10.987 -2.459 1.00 95.25 216 SER A CA 1
ATOM 1711 C C . SER A 1 216 ? -17.085 -12.069 -1.403 1.00 95.25 216 SER A C 1
ATOM 1713 O O . SER A 1 216 ? -18.177 -12.132 -0.842 1.00 95.25 216 SER A O 1
ATOM 1715 N N . CYS A 1 217 ? -16.064 -12.863 -1.061 1.00 97.00 217 CYS A N 1
ATOM 1716 C CA . CYS A 1 217 ? -16.147 -13.830 0.036 1.00 97.00 217 CYS A CA 1
ATOM 1717 C C . CYS A 1 217 ? -16.372 -13.141 1.391 1.00 97.00 217 CYS A C 1
ATOM 1719 O O . CYS A 1 217 ? -17.160 -13.638 2.193 1.00 97.00 217 CYS A O 1
ATOM 1721 N N . LEU A 1 218 ? -15.735 -11.989 1.636 1.00 97.31 218 LEU A N 1
ATOM 1722 C CA . LEU A 1 218 ? -15.985 -11.179 2.833 1.00 97.31 218 LEU A CA 1
ATOM 1723 C C . LEU A 1 218 ? -17.435 -10.683 2.874 1.00 97.31 218 LEU A C 1
ATOM 1725 O O . LEU A 1 218 ? -18.102 -10.845 3.891 1.00 97.31 218 LEU A O 1
ATOM 1729 N N . ILE A 1 219 ? -17.973 -10.168 1.766 1.00 96.81 219 ILE A N 1
ATOM 1730 C CA . ILE A 1 219 ? -19.390 -9.776 1.690 1.00 96.81 219 ILE A CA 1
ATOM 1731 C C . ILE A 1 219 ? -20.301 -10.960 2.043 1.00 96.81 219 ILE A C 1
ATOM 1733 O O . ILE A 1 219 ? -21.156 -10.833 2.921 1.00 96.81 219 ILE A O 1
ATOM 1737 N N . SER A 1 220 ? -20.083 -12.127 1.426 1.00 98.06 220 SER A N 1
ATOM 1738 C CA . SER A 1 220 ? -20.869 -13.335 1.710 1.00 98.06 220 SER A CA 1
ATOM 1739 C C . SER A 1 220 ? -20.756 -13.783 3.168 1.00 98.06 220 SER A C 1
ATOM 1741 O O . SER A 1 220 ? -21.760 -14.177 3.763 1.00 98.06 220 SER A O 1
ATOM 1743 N N . ARG A 1 221 ? -19.566 -13.670 3.774 1.00 98.19 221 ARG A N 1
ATOM 1744 C CA . ARG A 1 221 ? -19.338 -13.966 5.194 1.00 98.19 221 ARG A CA 1
ATOM 1745 C C . ARG A 1 221 ? -20.265 -13.145 6.079 1.00 98.19 221 ARG A C 1
ATOM 1747 O O . ARG A 1 221 ? -21.052 -13.720 6.824 1.00 98.19 221 ARG A O 1
ATOM 1754 N N . TYR A 1 222 ? -20.211 -11.819 5.981 1.00 98.12 222 TYR A N 1
ATOM 1755 C CA . TYR A 1 222 ? -21.007 -10.941 6.843 1.00 98.12 222 TYR A CA 1
ATOM 1756 C C . TYR A 1 222 ? -22.509 -11.059 6.562 1.00 98.12 222 TYR A C 1
ATOM 1758 O O . TYR A 1 222 ? -23.298 -11.087 7.507 1.00 98.12 222 TYR A O 1
ATOM 1766 N N . GLN A 1 223 ? -22.904 -11.236 5.297 1.00 97.88 223 GLN A N 1
ATOM 1767 C CA . GLN A 1 223 ? -24.297 -11.506 4.927 1.00 97.88 223 GLN A CA 1
ATOM 1768 C C . GLN A 1 223 ? -24.836 -12.780 5.580 1.00 97.88 223 GLN A C 1
ATOM 1770 O O . GLN A 1 223 ? -25.900 -12.758 6.199 1.00 97.88 223 GLN A O 1
ATOM 1775 N N . SER A 1 224 ? -24.072 -13.874 5.526 1.00 98.06 224 SER A N 1
ATOM 1776 C CA . SER A 1 224 ? -24.458 -15.141 6.161 1.00 98.06 224 SER A CA 1
ATOM 1777 C C . SER A 1 224 ? -24.558 -15.056 7.691 1.00 98.06 224 SER A C 1
ATOM 1779 O O . SER A 1 224 ? -25.234 -15.873 8.315 1.00 98.06 224 SER A O 1
ATOM 1781 N N . LEU A 1 225 ? -23.910 -14.055 8.297 1.00 97.94 225 LEU A N 1
ATOM 1782 C CA . LEU A 1 225 ? -23.867 -13.838 9.743 1.00 97.94 225 LEU A CA 1
ATOM 1783 C C . LEU A 1 225 ? -24.835 -12.747 10.229 1.00 97.94 225 LEU A C 1
ATOM 1785 O O . LEU A 1 225 ? -24.815 -12.420 11.412 1.00 97.94 225 LEU A O 1
ATOM 1789 N N . GLY A 1 226 ? -25.722 -12.240 9.364 1.00 96.25 226 GLY A N 1
ATOM 1790 C CA . GLY A 1 226 ? -26.837 -11.373 9.763 1.00 96.25 226 GLY A CA 1
ATOM 1791 C C . GLY A 1 226 ? -26.638 -9.878 9.515 1.00 96.25 226 GLY A C 1
ATOM 1792 O O . GLY A 1 226 ? -27.313 -9.071 10.155 1.00 96.25 226 GLY A O 1
ATOM 1793 N N . TYR A 1 227 ? -25.738 -9.508 8.602 1.00 96.25 227 TYR A N 1
ATOM 1794 C CA . TYR A 1 227 ? -25.499 -8.121 8.203 1.00 96.25 227 TYR A CA 1
ATOM 1795 C C . TYR A 1 227 ? -25.884 -7.847 6.745 1.00 96.25 227 TYR A C 1
ATOM 1797 O O . TYR A 1 227 ? -25.763 -8.707 5.879 1.00 96.25 227 TYR A O 1
ATOM 1805 N N . GLU A 1 228 ? -26.247 -6.606 6.439 1.00 93.56 228 GLU A N 1
ATOM 1806 C CA . GLU A 1 228 ? -26.044 -6.065 5.091 1.00 93.56 228 GLU A CA 1
ATOM 1807 C C . GLU A 1 228 ? -24.572 -5.665 4.960 1.00 93.56 228 GLU A C 1
ATOM 1809 O O . GLU A 1 228 ? -23.977 -5.223 5.938 1.00 93.56 228 GLU A O 1
ATOM 1814 N N . CYS A 1 229 ? -23.932 -5.859 3.806 1.00 93.12 229 CYS A N 1
ATOM 1815 C CA . CYS A 1 229 ? -22.478 -5.717 3.731 1.00 93.12 229 CYS A CA 1
ATOM 1816 C C . CYS A 1 229 ? -21.991 -5.167 2.395 1.00 93.12 229 CYS A C 1
ATOM 1818 O O . CYS A 1 229 ? -22.361 -5.666 1.333 1.00 93.12 229 CYS A O 1
ATOM 1820 N N . HIS A 1 230 ? -21.065 -4.213 2.480 1.00 92.31 230 HIS A N 1
ATOM 1821 C CA . HIS A 1 230 ? -20.246 -3.737 1.372 1.00 92.31 230 HIS A CA 1
ATOM 1822 C C . HIS A 1 230 ? -18.767 -3.952 1.699 1.00 92.31 230 HIS A C 1
ATOM 1824 O O . HIS A 1 230 ? -18.362 -3.910 2.860 1.00 92.31 230 HIS A O 1
ATOM 1830 N N . CYS A 1 231 ? -17.946 -4.175 0.678 1.00 92.94 231 CYS A N 1
ATOM 1831 C CA . CYS A 1 231 ? -16.505 -4.328 0.834 1.00 92.94 231 CYS A CA 1
ATOM 1832 C C . CYS A 1 231 ? -15.793 -3.634 -0.327 1.00 92.94 231 CYS A C 1
ATOM 1834 O O . CYS A 1 231 ? -16.213 -3.772 -1.477 1.00 92.94 231 CYS A O 1
ATOM 1836 N N . VAL A 1 232 ? -14.736 -2.884 -0.022 1.00 91.94 232 VAL A N 1
ATOM 1837 C CA . VAL A 1 232 ? -13.920 -2.160 -1.004 1.00 91.94 232 VAL A CA 1
ATOM 1838 C C . VAL A 1 232 ? -12.454 -2.566 -0.872 1.00 91.94 232 VAL A C 1
ATOM 1840 O O . VAL A 1 232 ? -11.908 -2.578 0.231 1.00 91.94 232 VAL A O 1
ATOM 1843 N N . GLY A 1 233 ? -11.802 -2.879 -1.994 1.00 93.25 233 GLY A N 1
ATOM 1844 C CA . GLY A 1 233 ? -10.355 -3.095 -2.036 1.00 93.25 233 GLY A CA 1
ATOM 1845 C C . GLY A 1 233 ? -9.589 -1.784 -1.850 1.00 93.25 233 GLY A C 1
ATOM 1846 O O . GLY A 1 233 ? -10.008 -0.730 -2.328 1.00 93.25 233 GLY A O 1
ATOM 1847 N N . MET A 1 234 ? -8.442 -1.810 -1.171 1.00 93.94 234 MET A N 1
ATOM 1848 C CA . MET A 1 234 ? -7.692 -0.578 -0.884 1.00 93.94 234 MET A CA 1
ATOM 1849 C C . MET A 1 234 ? -7.081 0.078 -2.121 1.00 93.94 234 MET A C 1
ATOM 1851 O O . MET A 1 234 ? -6.783 1.272 -2.079 1.00 93.94 234 MET A O 1
ATOM 1855 N N . ASN A 1 235 ? -6.954 -0.654 -3.229 1.00 90.31 235 ASN A N 1
ATOM 1856 C CA . ASN A 1 235 ? -6.603 -0.075 -4.521 1.00 90.31 235 ASN A CA 1
ATOM 1857 C C . ASN A 1 235 ? -7.731 0.812 -5.064 1.00 90.31 235 ASN A C 1
ATOM 1859 O O . ASN A 1 235 ? -7.482 1.972 -5.382 1.00 90.31 235 ASN A O 1
ATOM 1863 N N . ASP A 1 236 ? -8.976 0.323 -5.058 1.00 88.12 236 ASP A N 1
ATOM 1864 C CA . ASP A 1 236 ? -10.148 1.110 -5.460 1.00 88.12 236 ASP A CA 1
ATOM 1865 C C . ASP A 1 236 ? -10.346 2.309 -4.530 1.00 88.12 236 ASP A C 1
ATOM 1867 O O . ASP A 1 236 ? -10.475 3.439 -4.997 1.00 88.12 236 ASP A O 1
ATOM 1871 N N . PHE A 1 237 ? -10.277 2.091 -3.212 1.00 89.44 237 PHE A N 1
ATOM 1872 C CA . PHE A 1 237 ? -10.416 3.163 -2.225 1.00 89.44 237 PHE A CA 1
ATOM 1873 C C . PHE A 1 237 ? -9.384 4.280 -2.435 1.00 89.44 237 PHE A C 1
ATOM 1875 O O . PHE A 1 237 ? -9.720 5.462 -2.354 1.00 89.44 237 PHE A O 1
ATOM 1882 N N . PHE A 1 238 ? -8.128 3.930 -2.736 1.00 86.25 238 PHE A N 1
ATOM 1883 C CA . PHE A 1 238 ? -7.094 4.925 -3.006 1.00 86.25 238 PHE A CA 1
ATOM 1884 C C . PHE A 1 238 ? -7.446 5.817 -4.211 1.00 86.25 238 PHE A C 1
ATOM 1886 O O . PHE A 1 238 ? -7.173 7.017 -4.163 1.00 86.25 238 PHE A O 1
ATOM 1893 N N . THR A 1 239 ? -8.116 5.289 -5.245 1.00 83.19 239 THR A N 1
ATOM 1894 C CA . THR A 1 239 ? -8.546 6.102 -6.401 1.00 83.19 239 THR A CA 1
ATOM 1895 C C . THR A 1 239 ? -9.578 7.178 -6.046 1.00 83.19 239 THR A C 1
ATOM 1897 O O . THR A 1 239 ? -9.726 8.151 -6.783 1.00 83.19 239 THR A O 1
ATOM 1900 N N . TRP A 1 240 ? -10.267 7.048 -4.908 1.00 81.25 240 TRP A N 1
ATOM 1901 C CA . TRP A 1 240 ? -11.253 8.022 -4.430 1.00 81.25 240 TRP A CA 1
ATOM 1902 C C . TRP A 1 240 ? -10.621 9.173 -3.639 1.00 81.25 240 TRP A C 1
ATOM 1904 O O . TRP A 1 240 ? -11.276 10.186 -3.377 1.00 81.25 240 TRP A O 1
ATOM 1914 N N . LEU A 1 241 ? -9.357 9.036 -3.229 1.00 83.62 241 LEU A N 1
ATOM 1915 C CA . LEU A 1 241 ? -8.683 10.031 -2.406 1.00 83.62 241 LEU A CA 1
ATOM 1916 C C . LEU A 1 241 ? -8.244 11.237 -3.241 1.00 83.62 241 LEU A C 1
ATOM 1918 O O . LEU A 1 241 ? -7.322 11.167 -4.051 1.00 83.62 241 LEU A O 1
ATOM 1922 N N . ASN A 1 242 ? -8.824 12.400 -2.949 1.00 83.38 242 ASN A N 1
ATOM 1923 C CA . ASN A 1 242 ? -8.438 13.671 -3.565 1.00 83.38 242 ASN A CA 1
ATOM 1924 C C . ASN A 1 242 ? -7.238 14.338 -2.854 1.00 83.38 242 ASN A C 1
ATOM 1926 O O . ASN A 1 242 ? -7.303 15.496 -2.450 1.00 83.38 242 ASN A O 1
ATOM 1930 N N . ASP A 1 243 ? -6.157 13.586 -2.628 1.00 86.75 243 ASP A N 1
ATOM 1931 C CA . ASP A 1 243 ? -4.979 14.042 -1.859 1.00 86.75 243 ASP A CA 1
ATOM 1932 C C . ASP A 1 243 ? -3.642 13.615 -2.505 1.00 86.75 243 ASP A C 1
ATOM 1934 O O . ASP A 1 243 ? -2.568 13.706 -1.905 1.00 86.75 243 ASP A O 1
ATOM 1938 N N . ALA A 1 244 ? -3.695 13.141 -3.756 1.00 84.06 244 ALA A N 1
ATOM 1939 C CA . ALA A 1 244 ? -2.541 12.601 -4.473 1.00 84.06 244 ALA A CA 1
ATOM 1940 C C . ALA A 1 244 ? -1.395 13.619 -4.604 1.00 84.06 244 ALA A C 1
ATOM 1942 O O . ALA A 1 244 ? -0.240 13.271 -4.369 1.00 84.06 244 ALA A O 1
ATOM 1943 N N . ASN A 1 245 ? -1.703 14.886 -4.913 1.00 86.44 245 ASN A N 1
ATOM 1944 C CA . ASN A 1 245 ? -0.695 15.942 -5.072 1.00 86.44 245 ASN A CA 1
ATOM 1945 C C . ASN A 1 245 ? 0.124 16.148 -3.796 1.00 86.44 245 ASN A C 1
ATOM 1947 O O . ASN A 1 245 ? 1.350 16.171 -3.845 1.00 86.44 245 ASN A O 1
ATOM 1951 N N . ARG A 1 246 ? -0.543 16.247 -2.642 1.00 92.44 246 ARG A N 1
ATOM 1952 C CA . ARG A 1 246 ? 0.132 16.446 -1.358 1.00 92.44 246 ARG A CA 1
ATOM 1953 C C . ARG A 1 246 ? 1.002 15.245 -1.011 1.00 92.44 246 ARG A C 1
ATOM 1955 O O . ARG A 1 246 ? 2.169 15.422 -0.684 1.00 92.44 246 ARG A O 1
ATOM 1962 N N . VAL A 1 247 ? 0.454 14.031 -1.119 1.00 91.50 247 VAL A N 1
ATOM 1963 C CA . VAL A 1 247 ? 1.175 12.783 -0.817 1.00 91.50 247 VAL A CA 1
ATOM 1964 C C . VAL A 1 247 ? 2.398 12.601 -1.721 1.00 91.50 247 VAL A C 1
ATOM 1966 O O . VAL A 1 247 ? 3.450 12.164 -1.256 1.00 91.50 247 VAL A O 1
ATOM 1969 N N . ASN A 1 248 ? 2.296 12.983 -2.995 1.00 88.38 248 ASN A N 1
ATOM 1970 C CA . ASN A 1 248 ? 3.400 12.908 -3.950 1.00 88.38 248 ASN A CA 1
ATOM 1971 C C . ASN A 1 248 ? 4.556 13.877 -3.660 1.00 88.38 248 ASN A C 1
ATOM 1973 O O . ASN A 1 248 ? 5.657 13.648 -4.161 1.00 88.38 248 ASN A O 1
ATOM 1977 N N . LEU A 1 249 ? 4.330 14.909 -2.844 1.00 90.69 249 LEU A N 1
ATOM 1978 C CA . LEU A 1 249 ? 5.346 15.882 -2.438 1.00 90.69 249 LEU A CA 1
ATOM 1979 C C . LEU A 1 249 ? 6.032 15.536 -1.105 1.00 90.69 249 LEU A C 1
ATOM 1981 O O . LEU A 1 249 ? 7.029 16.168 -0.767 1.00 90.69 249 LEU A O 1
ATOM 1985 N N . LEU A 1 250 ? 5.530 14.555 -0.342 1.00 92.81 250 LEU A N 1
ATOM 1986 C CA . LEU A 1 250 ? 6.070 14.236 0.990 1.00 92.81 250 LEU A CA 1
ATOM 1987 C C . LEU A 1 250 ? 7.430 13.538 0.933 1.00 92.81 250 LEU A C 1
ATOM 1989 O O . LEU A 1 250 ? 8.296 13.779 1.772 1.00 92.81 250 LEU A O 1
ATOM 1993 N N . GLU A 1 251 ? 7.608 12.636 -0.029 1.00 91.88 251 GLU A N 1
ATOM 1994 C CA . GLU A 1 251 ? 8.861 11.920 -0.239 1.00 91.88 251 GLU A CA 1
ATOM 1995 C C . GLU A 1 251 ? 8.953 11.365 -1.668 1.00 91.88 251 GLU A C 1
ATOM 1997 O O . GLU A 1 251 ? 7.922 11.099 -2.297 1.00 91.88 251 GLU A O 1
ATOM 2002 N N . PRO A 1 252 ? 10.175 11.154 -2.190 1.00 89.62 252 PRO A N 1
ATOM 2003 C CA . PRO A 1 252 ? 10.374 10.521 -3.488 1.00 89.62 252 PRO A CA 1
ATOM 2004 C C . PRO A 1 252 ? 9.779 9.112 -3.508 1.00 89.62 252 PRO A C 1
ATOM 2006 O O . PRO A 1 252 ? 9.968 8.338 -2.569 1.00 89.62 252 PRO A O 1
ATOM 2009 N N . PHE A 1 253 ? 9.078 8.774 -4.590 1.00 89.75 253 PHE A N 1
ATOM 2010 C CA . PHE A 1 253 ? 8.367 7.506 -4.710 1.00 89.75 253 PHE A CA 1
ATOM 2011 C C . PHE A 1 253 ? 8.383 6.962 -6.136 1.00 89.75 253 PHE A C 1
ATOM 2013 O O . PHE A 1 253 ? 8.108 7.699 -7.091 1.00 89.75 253 PHE A O 1
ATOM 2020 N N . ASP A 1 254 ? 8.659 5.668 -6.270 1.00 87.75 254 ASP A N 1
ATOM 2021 C CA . ASP A 1 254 ? 8.677 4.948 -7.544 1.00 87.75 254 ASP A CA 1
ATOM 2022 C C . ASP A 1 254 ? 8.419 3.432 -7.443 1.00 87.75 254 ASP A C 1
ATOM 2024 O O . ASP A 1 254 ? 8.599 2.734 -8.442 1.00 87.75 254 ASP A O 1
ATOM 2028 N N . GLU A 1 255 ? 7.961 2.950 -6.285 1.00 90.94 255 GLU A N 1
ATOM 2029 C CA . GLU A 1 255 ? 7.570 1.555 -5.999 1.00 90.94 255 GLU A CA 1
ATOM 2030 C C . GLU A 1 255 ? 6.071 1.348 -6.315 1.00 90.94 255 GLU A C 1
ATOM 2032 O O . GLU A 1 255 ? 5.278 0.954 -5.458 1.00 90.94 255 GLU A O 1
ATOM 2037 N N . PHE A 1 256 ? 5.626 1.768 -7.508 1.00 90.19 256 PHE A N 1
ATOM 2038 C CA . PHE A 1 256 ? 4.195 1.827 -7.845 1.00 90.19 256 PHE A CA 1
ATOM 2039 C C . PHE A 1 256 ? 3.553 0.450 -7.937 1.00 90.19 256 PHE A C 1
ATOM 2041 O O . PHE A 1 256 ? 2.440 0.267 -7.453 1.00 90.19 256 PHE A O 1
ATOM 2048 N N . GLU A 1 257 ? 4.249 -0.498 -8.558 1.00 91.56 257 GLU A N 1
ATOM 2049 C CA . GLU A 1 257 ? 3.784 -1.868 -8.716 1.00 91.56 257 GLU A CA 1
ATOM 2050 C C . GLU A 1 257 ? 3.610 -2.523 -7.342 1.00 91.56 257 GLU A C 1
ATOM 2052 O O . GLU A 1 257 ? 2.529 -3.010 -7.028 1.00 91.56 257 GLU A O 1
ATOM 2057 N N . GLU A 1 258 ? 4.613 -2.421 -6.467 1.00 92.38 258 GLU A N 1
ATOM 2058 C CA . GLU A 1 258 ? 4.549 -2.956 -5.105 1.00 92.38 258 GLU A CA 1
ATOM 2059 C C . GLU A 1 258 ? 3.470 -2.272 -4.258 1.00 92.38 258 GLU A C 1
ATOM 2061 O O . GLU A 1 258 ? 2.889 -2.879 -3.355 1.00 92.38 258 GLU A O 1
ATOM 2066 N N . TRP A 1 259 ? 3.186 -0.997 -4.526 1.00 92.81 259 TRP A N 1
ATOM 2067 C CA . TRP A 1 259 ? 2.108 -0.287 -3.852 1.00 92.81 259 TRP A CA 1
ATOM 2068 C C . TRP A 1 259 ? 0.729 -0.728 -4.320 1.00 92.81 259 TRP A C 1
ATOM 2070 O O . TRP A 1 259 ? -0.137 -0.918 -3.466 1.00 92.81 259 TRP A O 1
ATOM 2080 N N . HIS A 1 260 ? 0.533 -0.955 -5.621 1.00 91.88 260 HIS A N 1
ATOM 2081 C CA . HIS A 1 260 ? -0.694 -1.562 -6.133 1.00 91.88 260 HIS A CA 1
ATOM 2082 C C . HIS A 1 260 ? -0.886 -2.968 -5.565 1.00 91.88 260 HIS A C 1
ATOM 2084 O O . HIS A 1 260 ? -1.968 -3.254 -5.065 1.00 91.88 260 HIS A O 1
ATOM 2090 N N . GLU A 1 261 ? 0.161 -3.801 -5.537 1.00 93.62 261 GLU A N 1
ATOM 2091 C CA . GLU A 1 261 ? 0.108 -5.119 -4.893 1.00 93.62 261 GLU A CA 1
ATOM 2092 C C . GLU A 1 261 ? -0.322 -4.988 -3.431 1.00 93.62 261 GLU A C 1
ATOM 2094 O O . GLU A 1 261 ? -1.328 -5.562 -3.013 1.00 93.62 261 GLU A O 1
ATOM 2099 N N . LYS A 1 262 ? 0.347 -4.126 -2.657 1.00 94.00 262 LYS A N 1
ATOM 2100 C CA . LYS A 1 262 ? -0.027 -3.876 -1.263 1.00 94.00 262 LYS A CA 1
ATOM 2101 C C . LYS A 1 262 ? -1.478 -3.406 -1.121 1.00 94.00 262 LYS A C 1
ATOM 2103 O O . LYS A 1 262 ? -2.148 -3.831 -0.190 1.00 94.00 262 LYS A O 1
ATOM 2108 N N . CYS A 1 263 ? -1.965 -2.518 -1.979 1.00 94.00 263 CYS A N 1
ATOM 2109 C CA . CYS A 1 263 ? -3.330 -1.999 -1.911 1.00 94.00 263 CYS A CA 1
ATOM 2110 C C . CYS A 1 263 ? -4.385 -3.009 -2.396 1.00 94.00 263 CYS A C 1
ATOM 2112 O O . CYS A 1 263 ? -5.505 -2.995 -1.894 1.00 94.00 263 CYS A O 1
ATOM 2114 N N . ASN A 1 264 ? -4.053 -3.907 -3.321 1.00 94.81 264 ASN A N 1
ATOM 2115 C CA . ASN A 1 264 ? -4.954 -4.974 -3.761 1.00 94.81 264 ASN A CA 1
ATOM 2116 C C . ASN A 1 264 ? -5.176 -6.027 -2.667 1.00 94.81 264 ASN A C 1
ATOM 2118 O O . ASN A 1 264 ? -6.258 -6.595 -2.579 1.00 94.81 264 ASN A O 1
ATOM 2122 N N . HIS A 1 265 ? -4.190 -6.235 -1.795 1.00 97.31 265 HIS A N 1
ATOM 2123 C CA . HIS A 1 265 ? -4.201 -7.277 -0.762 1.00 97.31 265 HIS A CA 1
ATOM 2124 C C . HIS A 1 265 ? -4.835 -6.870 0.568 1.00 97.31 265 HIS A C 1
ATOM 2126 O O . HIS A 1 265 ? -4.709 -7.585 1.562 1.00 97.31 265 HIS A O 1
ATOM 2132 N N . TYR A 1 266 ? -5.504 -5.722 0.614 1.00 97.88 266 TYR A N 1
ATOM 2133 C CA . TYR A 1 266 ? -6.261 -5.275 1.777 1.00 97.88 266 TYR A CA 1
ATOM 2134 C C . TYR A 1 266 ? -7.628 -4.783 1.339 1.00 97.88 266 TYR A C 1
ATOM 2136 O O . TYR A 1 266 ? -7.776 -4.171 0.280 1.00 97.88 266 TYR A O 1
ATOM 2144 N N . ALA A 1 267 ? -8.620 -5.007 2.186 1.00 96.88 267 ALA A N 1
ATOM 2145 C CA . ALA A 1 267 ? -9.978 -4.568 1.956 1.00 96.88 267 ALA A CA 1
ATOM 2146 C C . ALA A 1 267 ? -10.572 -3.945 3.220 1.00 96.88 267 ALA A C 1
ATOM 2148 O O . ALA A 1 267 ? -10.156 -4.238 4.343 1.00 96.88 267 ALA A O 1
ATOM 2149 N N . LEU A 1 268 ? -11.551 -3.071 3.011 1.00 96.88 268 LEU A N 1
ATOM 2150 C CA . LEU A 1 268 ? -12.361 -2.472 4.055 1.00 96.88 268 LEU A CA 1
ATOM 2151 C C . LEU A 1 268 ? -13.791 -2.963 3.881 1.00 96.88 268 LEU A C 1
ATOM 2153 O O . LEU A 1 268 ? -14.476 -2.618 2.917 1.00 96.88 268 LEU A O 1
ATOM 2157 N N . THR A 1 269 ? -14.230 -3.752 4.843 1.00 96.38 269 THR A N 1
ATOM 2158 C CA . THR A 1 269 ? -15.596 -4.229 4.968 1.00 96.38 269 THR A CA 1
ATOM 2159 C C . THR A 1 269 ? -16.385 -3.272 5.850 1.00 96.38 269 THR A C 1
ATOM 2161 O O . THR A 1 269 ? -15.937 -2.902 6.935 1.00 96.38 269 THR A O 1
ATOM 2164 N N . VAL A 1 270 ? -17.571 -2.881 5.391 1.00 95.88 270 VAL A N 1
ATOM 2165 C CA . VAL A 1 270 ? -18.547 -2.114 6.163 1.00 95.88 270 VAL A CA 1
ATOM 2166 C C . VAL A 1 270 ? -19.853 -2.894 6.154 1.00 95.88 270 VAL A C 1
ATOM 2168 O O . VAL A 1 270 ? -20.555 -2.953 5.143 1.00 95.88 270 VAL A O 1
ATOM 2171 N N . ALA A 1 271 ? -20.139 -3.526 7.287 1.00 95.94 271 ALA A N 1
ATOM 2172 C CA . ALA A 1 271 ? -21.313 -4.352 7.503 1.00 95.94 271 ALA A CA 1
ATOM 2173 C C . ALA A 1 271 ? -22.297 -3.625 8.427 1.00 95.94 271 ALA A C 1
ATOM 2175 O O . ALA A 1 271 ? -21.908 -3.126 9.477 1.00 95.94 271 ALA A O 1
ATOM 2176 N N . THR A 1 272 ? -23.567 -3.530 8.059 1.00 95.19 272 THR A N 1
ATOM 2177 C CA . THR A 1 272 ? -24.577 -2.741 8.770 1.00 95.19 272 THR A CA 1
ATOM 2178 C C . THR A 1 272 ? -25.768 -3.575 9.203 1.00 95.19 272 THR A C 1
ATOM 2180 O O . THR A 1 272 ? -26.181 -4.519 8.529 1.00 95.19 272 THR A O 1
ATOM 2183 N N . LYS A 1 273 ? -26.342 -3.194 10.342 1.00 93.44 273 LYS A N 1
ATOM 2184 C CA . LYS A 1 273 ? -27.601 -3.716 10.868 1.00 93.44 273 LYS A CA 1
ATOM 2185 C C . LYS A 1 273 ? -28.379 -2.567 11.507 1.00 93.44 273 LYS A C 1
ATOM 2187 O O . LYS A 1 273 ? -27.779 -1.706 12.138 1.00 93.44 273 LYS A O 1
ATOM 2192 N N . GLY A 1 274 ? -29.705 -2.573 11.393 1.00 88.69 274 GLY A N 1
ATOM 2193 C CA . GLY A 1 274 ? -30.561 -1.489 11.891 1.00 88.69 274 GLY A CA 1
ATOM 2194 C C . GLY A 1 274 ? -30.907 -0.493 10.790 1.00 88.69 274 GLY A C 1
ATOM 2195 O O . GLY A 1 274 ? -30.677 -0.780 9.624 1.00 88.69 274 GLY A O 1
ATOM 2196 N N . ARG A 1 275 ? -31.522 0.648 11.127 1.00 81.69 275 ARG A N 1
ATOM 2197 C CA . ARG A 1 275 ? -31.998 1.625 10.122 1.00 81.69 275 ARG A CA 1
ATOM 2198 C C . ARG A 1 275 ? -31.239 2.944 10.164 1.00 81.69 275 ARG A C 1
ATOM 2200 O O . ARG A 1 275 ? -31.108 3.579 9.123 1.00 81.69 275 ARG A O 1
ATOM 2207 N N . GLN A 1 276 ? -30.754 3.371 11.331 1.00 77.56 276 GLN A N 1
ATOM 2208 C CA . GLN A 1 276 ? -30.131 4.688 11.483 1.00 77.56 276 GLN A CA 1
ATOM 2209 C C . GLN A 1 276 ? -28.778 4.764 10.769 1.00 77.56 276 GLN A C 1
ATOM 2211 O O . GLN A 1 276 ? -28.405 5.822 10.268 1.00 77.56 276 GLN A O 1
ATOM 2216 N N . LEU A 1 277 ? -28.060 3.641 10.689 1.00 80.75 277 LEU A N 1
ATOM 2217 C CA . LEU A 1 277 ? -26.721 3.579 10.105 1.00 80.75 277 LEU A CA 1
ATOM 2218 C C . LEU A 1 277 ? -26.669 3.118 8.640 1.00 80.75 277 LEU A C 1
ATOM 2220 O O . LEU A 1 277 ? -25.613 3.210 8.019 1.00 80.75 277 LEU A O 1
ATOM 2224 N N . LEU A 1 278 ? -27.797 2.726 8.038 1.00 77.00 278 LEU A N 1
ATOM 2225 C CA . LEU A 1 278 ? -27.852 2.374 6.607 1.00 77.00 278 LEU A CA 1
ATOM 2226 C C . LEU A 1 278 ? -27.602 3.575 5.687 1.00 77.00 278 LEU A C 1
ATOM 2228 O O . LEU A 1 278 ? -27.147 3.420 4.559 1.00 77.00 278 LEU A O 1
ATOM 2232 N N . SER A 1 279 ? -27.882 4.795 6.152 1.00 71.69 279 SER A N 1
ATOM 2233 C CA . SER A 1 279 ? -27.703 6.014 5.358 1.00 71.69 279 SER A CA 1
ATOM 2234 C C . SER A 1 279 ? -26.313 6.645 5.480 1.00 71.69 279 SER A C 1
ATOM 2236 O O . SER A 1 279 ? -26.134 7.785 5.036 1.00 71.69 279 SER A O 1
ATOM 2238 N N . LEU A 1 280 ? -25.340 5.959 6.098 1.00 78.69 280 LEU A N 1
ATOM 2239 C CA . LEU A 1 280 ? -23.975 6.469 6.236 1.00 78.69 280 LEU A CA 1
ATOM 2240 C C . LEU A 1 280 ? -23.426 6.885 4.869 1.00 78.69 280 LEU A C 1
ATOM 2242 O O . LEU A 1 280 ? -23.406 6.106 3.920 1.00 78.69 280 LEU A O 1
ATOM 2246 N N . ARG A 1 281 ? -22.949 8.130 4.774 1.00 71.94 281 ARG A N 1
ATOM 2247 C CA . ARG A 1 281 ? -22.495 8.723 3.506 1.00 71.94 281 ARG A CA 1
ATOM 2248 C C . ARG A 1 281 ? -21.415 7.881 2.818 1.00 71.94 281 ARG A C 1
ATOM 2250 O O . ARG A 1 281 ? -21.446 7.753 1.603 1.00 71.94 281 ARG A O 1
ATOM 2257 N N . PHE A 1 282 ? -20.549 7.254 3.615 1.00 73.81 282 PHE A N 1
ATOM 2258 C CA . PHE A 1 282 ? -19.519 6.327 3.153 1.00 73.81 282 PHE A CA 1
ATOM 2259 C C . PHE A 1 282 ? -20.077 5.198 2.269 1.00 73.81 282 PHE A C 1
ATOM 2261 O O . PHE A 1 282 ? -19.485 4.877 1.245 1.00 73.81 282 PHE A O 1
ATOM 2268 N N . LEU A 1 283 ? -21.244 4.639 2.610 1.00 70.44 283 LEU A N 1
ATOM 2269 C CA . LEU A 1 283 ? -21.866 3.546 1.851 1.00 70.44 283 LEU A CA 1
ATOM 2270 C C . LEU A 1 283 ? -22.263 3.981 0.436 1.00 70.44 283 LEU A C 1
ATOM 2272 O O . LEU A 1 283 ? -22.110 3.214 -0.507 1.00 70.44 283 LEU A O 1
ATOM 2276 N N . LYS A 1 284 ? -22.671 5.246 0.264 1.00 68.38 284 LYS A N 1
ATOM 2277 C CA . LYS A 1 284 ? -22.979 5.820 -1.058 1.00 68.38 284 LYS A CA 1
ATOM 2278 C C . LYS A 1 284 ? -21.733 5.987 -1.924 1.00 68.38 284 LYS A C 1
ATOM 2280 O O . LYS A 1 284 ? -21.818 5.929 -3.146 1.00 68.38 284 LYS A O 1
ATOM 2285 N N . ASP A 1 285 ? -20.584 6.235 -1.301 1.00 70.31 285 ASP A N 1
ATOM 2286 C CA . ASP A 1 285 ? -19.316 6.343 -2.017 1.00 70.31 285 ASP A CA 1
ATOM 2287 C C . ASP A 1 285 ? -18.781 4.958 -2.410 1.00 70.31 285 ASP A C 1
ATOM 2289 O O . ASP A 1 285 ? -18.232 4.824 -3.499 1.00 70.31 285 ASP A O 1
ATOM 2293 N N . VAL A 1 286 ? -19.029 3.919 -1.599 1.00 68.44 286 VAL A N 1
ATOM 2294 C CA . VAL A 1 286 ? -18.633 2.530 -1.909 1.00 68.44 286 VAL A CA 1
ATOM 2295 C C . VAL A 1 286 ? -19.374 1.945 -3.115 1.00 68.44 286 VAL A C 1
ATOM 2297 O O . VAL A 1 286 ? -18.844 1.085 -3.815 1.00 68.44 286 VAL A O 1
ATOM 2300 N N . GLU A 1 287 ? -20.575 2.438 -3.417 1.00 64.75 287 GLU A N 1
ATOM 2301 C CA . GLU A 1 287 ? -21.323 2.050 -4.620 1.00 64.75 287 GLU A CA 1
ATOM 2302 C C . GLU A 1 287 ? -20.749 2.630 -5.923 1.00 64.75 287 GLU A C 1
ATOM 2304 O O . GLU A 1 287 ? -21.108 2.156 -7.006 1.00 64.75 287 GLU A O 1
ATOM 2309 N N . LYS A 1 288 ? -19.834 3.612 -5.854 1.00 62.00 288 LYS A N 1
ATOM 2310 C CA . LYS A 1 288 ? -19.118 4.141 -7.026 1.00 62.00 288 LYS A CA 1
ATOM 2311 C C . LYS A 1 288 ? -18.104 3.103 -7.500 1.00 62.00 288 LYS A C 1
ATOM 2313 O O . LYS A 1 288 ? -16.916 3.167 -7.195 1.00 62.00 288 LYS A O 1
ATOM 2318 N N . ARG A 1 289 ? -18.594 2.104 -8.232 1.00 56.06 289 ARG A N 1
ATOM 2319 C CA . ARG A 1 289 ? -17.752 1.081 -8.851 1.00 56.06 289 ARG A CA 1
ATOM 2320 C C . ARG A 1 289 ? -16.726 1.740 -9.783 1.00 56.06 289 ARG A C 1
ATOM 2322 O O . ARG A 1 289 ? -17.064 2.727 -10.445 1.00 56.06 289 ARG A O 1
ATOM 2329 N N . PRO A 1 290 ? -15.512 1.178 -9.896 1.00 52.94 290 PRO A N 1
ATOM 2330 C CA . PRO A 1 290 ? -14.626 1.501 -11.003 1.00 52.94 290 PRO A CA 1
ATOM 2331 C C . PRO A 1 290 ? -15.371 1.295 -12.327 1.00 52.94 290 PRO A C 1
ATOM 2333 O O . PRO A 1 290 ? -16.229 0.412 -12.430 1.00 52.94 290 PRO A O 1
ATOM 2336 N N . VAL A 1 291 ? -15.048 2.108 -13.336 1.00 46.62 291 VAL A N 1
ATOM 2337 C CA . VAL A 1 291 ? -15.525 1.902 -14.711 1.00 46.62 291 VAL A CA 1
ATOM 2338 C C . VAL A 1 291 ? -15.269 0.441 -15.074 1.00 46.62 291 VAL A C 1
ATOM 2340 O O . VAL A 1 291 ? -14.131 -0.016 -14.965 1.00 46.62 291 VAL A O 1
ATOM 2343 N N . GLN A 1 292 ? -16.319 -0.294 -15.462 1.00 45.72 292 GLN A N 1
ATOM 2344 C CA . GLN A 1 292 ? -16.154 -1.627 -16.034 1.00 45.72 292 GLN A CA 1
ATOM 2345 C C . GLN A 1 292 ? -15.180 -1.491 -17.199 1.00 45.72 292 GLN A C 1
ATOM 2347 O O . GLN A 1 292 ? -15.497 -0.867 -18.210 1.00 45.72 292 GLN A O 1
ATOM 2352 N N . THR A 1 293 ? -13.976 -2.032 -17.043 1.00 47.66 293 THR A N 1
ATOM 2353 C CA . THR A 1 293 ? -13.121 -2.268 -18.191 1.00 47.66 293 THR A CA 1
ATOM 2354 C C . THR A 1 293 ? -13.838 -3.315 -19.023 1.00 47.66 293 THR A C 1
ATOM 2356 O O . THR A 1 293 ? -14.222 -4.366 -18.500 1.00 47.66 293 THR A O 1
ATOM 2359 N N . ASP A 1 294 ? -14.101 -2.988 -20.290 1.00 47.81 294 ASP A N 1
ATOM 2360 C CA . ASP A 1 294 ? -14.676 -3.932 -21.238 1.00 47.81 294 ASP A CA 1
ATOM 2361 C C . ASP A 1 294 ? -13.976 -5.277 -21.066 1.00 47.81 294 ASP A C 1
ATOM 2363 O O . ASP A 1 294 ? -12.741 -5.361 -21.045 1.00 47.81 294 ASP A O 1
ATOM 2367 N N . THR A 1 295 ? -14.770 -6.332 -20.894 1.00 53.72 295 THR A N 1
ATOM 2368 C CA . THR A 1 295 ? -14.247 -7.693 -20.892 1.00 53.72 295 THR A CA 1
ATOM 2369 C C . THR A 1 295 ? -13.755 -7.960 -22.304 1.00 53.72 295 THR A C 1
ATOM 2371 O O . THR A 1 295 ? -14.503 -8.393 -23.177 1.00 53.72 295 THR A O 1
ATOM 2374 N N . ALA A 1 296 ? -12.488 -7.625 -22.555 1.00 58.78 296 ALA A N 1
ATOM 2375 C CA . ALA A 1 296 ? -11.835 -7.931 -23.809 1.00 58.78 296 ALA A CA 1
ATOM 2376 C C . ALA A 1 296 ? -12.066 -9.419 -24.092 1.00 58.78 296 ALA A C 1
ATOM 2378 O O . ALA A 1 296 ? -11.865 -10.256 -23.205 1.00 58.78 296 ALA A O 1
ATOM 2379 N N . GLN A 1 297 ? -12.522 -9.745 -25.308 1.00 60.78 297 GLN A N 1
ATOM 2380 C CA . GLN A 1 297 ? -12.641 -11.133 -25.746 1.00 60.78 297 GLN A CA 1
ATOM 2381 C C . GLN A 1 297 ? -11.347 -11.857 -25.376 1.00 60.78 297 GLN A C 1
ATOM 2383 O O . GLN A 1 297 ? -10.263 -11.402 -25.753 1.00 60.78 297 GLN A O 1
ATOM 2388 N N . LYS A 1 298 ? -11.462 -12.950 -24.608 1.00 62.06 298 LYS A N 1
ATOM 2389 C CA . LYS A 1 298 ? -10.326 -13.817 -24.283 1.00 62.06 298 LYS A CA 1
ATOM 2390 C C . LYS A 1 298 ? -9.672 -14.220 -25.603 1.00 62.06 298 LYS A C 1
ATOM 2392 O O . LYS A 1 298 ? -10.203 -15.058 -26.328 1.00 62.06 298 LYS A O 1
ATOM 2397 N N . LYS A 1 299 ? -8.551 -13.574 -25.930 1.00 62.91 299 LYS A N 1
ATOM 2398 C CA . LYS A 1 299 ? -7.720 -13.945 -27.073 1.00 62.91 299 LYS A CA 1
ATOM 2399 C C . LYS A 1 299 ? -7.171 -15.351 -26.843 1.00 62.91 299 LYS A C 1
ATOM 2401 O O . LYS A 1 299 ? -7.135 -15.833 -25.709 1.00 62.91 299 LYS A O 1
ATOM 2406 N N . SER A 1 300 ? -6.761 -15.991 -27.933 1.00 62.12 300 SER A N 1
ATOM 2407 C CA . SER A 1 300 ? -6.139 -17.312 -27.959 1.00 62.12 300 SER A CA 1
ATOM 2408 C C . SER A 1 300 ? -5.146 -17.476 -26.810 1.00 62.12 300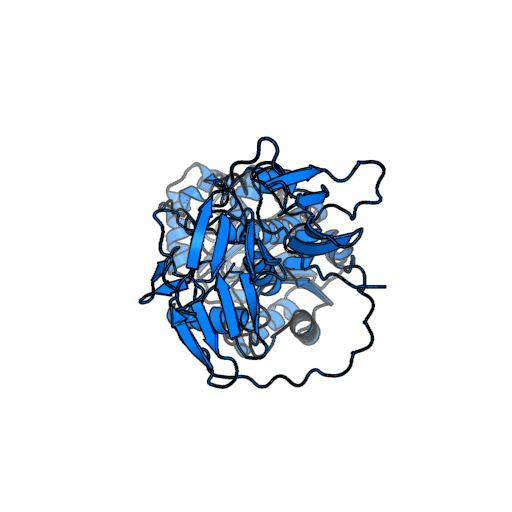 SER A C 1
ATOM 2410 O O . SER A 1 300 ? -4.288 -16.618 -26.598 1.00 62.12 300 SER A O 1
ATOM 2412 N N . ILE A 1 301 ? -5.286 -18.568 -26.061 1.00 70.12 301 ILE A N 1
ATOM 2413 C CA . ILE A 1 301 ? -4.407 -18.884 -24.938 1.00 70.12 301 ILE A CA 1
ATOM 2414 C C . ILE A 1 301 ? -2.998 -19.069 -25.504 1.00 70.12 301 ILE A C 1
ATOM 2416 O O . ILE A 1 301 ? -2.743 -20.007 -26.256 1.00 70.12 301 ILE A O 1
ATOM 2420 N N . CYS A 1 302 ? -2.087 -18.162 -25.159 1.00 71.19 302 CYS A N 1
ATOM 2421 C CA . CYS A 1 302 ? -0.665 -18.431 -25.298 1.00 71.19 302 CYS A CA 1
ATOM 2422 C C . CYS A 1 302 ? -0.326 -19.526 -24.281 1.00 71.19 302 CYS A C 1
ATOM 2424 O O . CYS A 1 302 ? -0.563 -19.353 -23.082 1.00 71.19 302 CYS A O 1
ATOM 2426 N N . VAL A 1 303 ? 0.137 -20.680 -24.762 1.00 78.88 303 VAL A N 1
ATOM 2427 C CA . VAL A 1 303 ? 0.591 -21.765 -23.891 1.00 78.88 303 VAL A CA 1
ATOM 2428 C C . VAL A 1 303 ? 2.017 -21.439 -23.482 1.00 78.88 303 VAL A C 1
ATOM 2430 O O . VAL A 1 303 ? 2.929 -21.473 -24.303 1.00 78.88 303 VAL A O 1
ATOM 2433 N N . TRP A 1 304 ? 2.190 -21.089 -22.213 1.00 81.06 304 TRP A N 1
ATOM 2434 C CA . TRP A 1 304 ? 3.498 -20.839 -21.626 1.00 81.06 304 TRP A CA 1
ATOM 2435 C C . TRP A 1 304 ? 4.046 -22.131 -21.028 1.00 81.06 304 TRP A C 1
ATOM 2437 O O . TRP A 1 304 ? 3.345 -22.818 -20.285 1.00 81.06 304 TRP A O 1
ATOM 2447 N N . THR A 1 305 ? 5.313 -22.423 -21.306 1.00 80.69 305 THR A N 1
ATOM 2448 C CA . THR A 1 305 ? 6.071 -23.449 -20.587 1.00 80.69 305 THR A CA 1
ATOM 2449 C C . THR A 1 305 ? 6.947 -22.745 -19.565 1.00 80.69 305 THR A C 1
ATOM 2451 O O . THR A 1 305 ? 7.791 -21.928 -19.927 1.00 80.69 305 THR A O 1
ATOM 2454 N N . PHE A 1 306 ? 6.741 -23.044 -18.285 1.00 81.62 306 PHE A N 1
ATOM 2455 C CA . PHE A 1 306 ? 7.618 -22.550 -17.229 1.00 81.62 306 PHE A CA 1
ATOM 2456 C C . PHE A 1 306 ? 8.927 -23.337 -17.246 1.00 81.62 306 PHE A C 1
ATOM 2458 O O . PHE A 1 306 ? 8.914 -24.564 -17.336 1.00 81.62 306 PHE A O 1
ATOM 2465 N N . GLN A 1 307 ? 10.045 -22.626 -17.146 1.00 79.44 307 GLN A N 1
ATOM 2466 C CA . GLN A 1 307 ? 11.366 -23.212 -16.962 1.00 79.44 307 GLN A CA 1
ATOM 2467 C C . GLN A 1 307 ? 12.003 -22.645 -15.698 1.00 79.44 307 GLN A C 1
ATOM 2469 O O . GLN A 1 307 ? 11.736 -21.499 -15.321 1.00 79.44 307 GLN A O 1
ATOM 2474 N N . ASP A 1 308 ? 12.855 -23.445 -15.063 1.00 81.12 308 ASP A N 1
ATOM 2475 C CA . ASP A 1 308 ? 13.676 -22.964 -13.961 1.00 81.12 308 ASP A CA 1
ATOM 2476 C C . ASP A 1 308 ? 14.612 -21.865 -14.463 1.00 81.12 308 ASP A C 1
ATOM 2478 O O . ASP A 1 308 ? 15.272 -21.986 -15.499 1.00 81.12 308 ASP A O 1
ATOM 2482 N N . MET A 1 309 ? 14.642 -20.760 -13.724 1.00 75.50 309 MET A N 1
ATOM 2483 C CA . MET A 1 309 ? 15.406 -19.583 -14.102 1.00 75.50 309 MET A CA 1
ATOM 2484 C C . MET A 1 309 ? 16.815 -19.647 -13.490 1.00 75.50 309 MET A C 1
ATOM 2486 O O . MET A 1 309 ? 16.935 -19.762 -12.264 1.00 75.50 309 MET A O 1
ATOM 2490 N N . PRO A 1 310 ? 17.887 -19.528 -14.299 1.00 78.62 310 PRO A N 1
ATOM 2491 C CA . PRO A 1 310 ? 19.245 -19.366 -13.795 1.00 78.62 310 PRO A CA 1
ATOM 2492 C C . PRO A 1 310 ? 19.337 -18.191 -12.818 1.00 78.62 310 PRO A C 1
ATOM 2494 O O . PRO A 1 310 ? 18.833 -17.104 -13.093 1.00 78.62 310 PRO A O 1
ATOM 2497 N N . ILE A 1 311 ? 20.039 -18.359 -11.694 1.00 77.06 311 ILE A N 1
ATOM 2498 C CA . ILE A 1 311 ? 20.171 -17.311 -10.663 1.00 77.06 311 ILE A CA 1
ATOM 2499 C C . ILE A 1 311 ? 20.739 -15.990 -11.221 1.00 77.06 311 ILE A C 1
ATOM 2501 O O . ILE A 1 311 ? 20.432 -14.909 -10.725 1.00 77.06 311 ILE A O 1
ATOM 2505 N N . GLN A 1 312 ? 21.523 -16.063 -12.299 1.00 77.81 312 GLN A N 1
ATOM 2506 C CA . GLN A 1 312 ? 22.095 -14.931 -13.032 1.00 77.81 312 GLN A CA 1
ATOM 2507 C C . GLN A 1 312 ? 21.030 -14.054 -13.718 1.00 77.81 312 GLN A C 1
ATOM 2509 O O . GLN A 1 312 ? 21.286 -12.880 -14.011 1.00 77.81 312 GLN A O 1
ATOM 2514 N N . LEU A 1 313 ? 19.843 -14.605 -13.977 1.00 80.56 313 LEU A N 1
ATOM 2515 C CA . LEU A 1 313 ? 18.682 -13.904 -14.519 1.00 80.56 313 LEU A CA 1
ATOM 2516 C C . LEU A 1 313 ? 17.739 -13.380 -13.444 1.00 80.56 313 LEU A C 1
ATOM 2518 O O . LEU A 1 313 ? 16.772 -12.699 -13.780 1.00 80.56 313 LEU A O 1
ATOM 2522 N N . TRP A 1 314 ? 18.020 -13.610 -12.160 1.00 82.12 314 TRP A N 1
ATOM 2523 C CA . TRP A 1 314 ? 17.212 -13.009 -11.113 1.00 82.12 314 TRP A CA 1
ATOM 2524 C C . TRP A 1 314 ? 17.501 -11.513 -11.060 1.00 82.12 314 TRP A C 1
ATOM 2526 O O . TRP A 1 314 ? 18.553 -11.078 -10.586 1.00 82.12 314 TRP A O 1
ATOM 2536 N N . ARG A 1 315 ? 16.575 -10.711 -11.585 1.00 82.75 315 ARG A N 1
ATOM 2537 C CA . ARG A 1 315 ? 16.688 -9.253 -11.634 1.00 82.75 315 ARG A CA 1
ATOM 2538 C C . ARG A 1 315 ? 15.340 -8.583 -11.859 1.00 82.75 315 ARG A C 1
ATOM 2540 O O . ARG A 1 315 ? 14.428 -9.164 -12.438 1.00 82.75 315 ARG A O 1
ATOM 2547 N N . ALA A 1 316 ? 15.251 -7.314 -11.492 1.00 87.50 316 ALA A N 1
ATOM 2548 C CA . ALA A 1 316 ? 14.087 -6.470 -11.731 1.00 87.50 316 ALA A CA 1
ATOM 2549 C C . ALA A 1 316 ? 14.501 -5.120 -12.331 1.00 87.50 316 ALA A C 1
ATOM 2551 O O . ALA A 1 316 ? 15.671 -4.731 -12.271 1.00 87.50 316 ALA A O 1
ATOM 2552 N N . ALA A 1 317 ? 13.535 -4.423 -12.938 1.00 90.69 317 ALA A N 1
ATOM 2553 C CA . ALA A 1 317 ? 13.734 -3.115 -13.572 1.00 90.69 317 ALA A CA 1
ATOM 2554 C C . ALA A 1 317 ? 14.853 -3.087 -14.644 1.00 90.69 317 ALA A C 1
ATOM 2556 O O . ALA A 1 317 ? 15.521 -2.065 -14.823 1.00 90.69 317 ALA A O 1
ATOM 2557 N N . HIS A 1 318 ? 15.057 -4.219 -15.325 1.00 92.19 318 HIS A N 1
ATOM 2558 C CA . HIS A 1 318 ? 16.032 -4.432 -16.397 1.00 92.19 318 HIS A CA 1
ATOM 2559 C C . HIS A 1 318 ? 15.408 -4.207 -17.785 1.00 92.19 318 HIS A C 1
ATOM 2561 O O . HIS A 1 318 ? 14.207 -3.964 -17.902 1.00 92.19 318 HIS A O 1
ATOM 2567 N N . CYS A 1 319 ? 16.226 -4.308 -18.831 1.00 92.44 319 CYS A N 1
ATOM 2568 C CA . CYS A 1 319 ? 15.791 -4.383 -20.227 1.00 92.44 319 CYS A CA 1
ATOM 2569 C C . CYS A 1 319 ? 16.320 -5.665 -20.864 1.00 92.44 319 CYS A C 1
ATOM 2571 O O . CYS A 1 319 ? 17.459 -6.045 -20.590 1.00 92.44 319 CYS A O 1
ATOM 2573 N N . SER A 1 320 ? 15.526 -6.276 -21.740 1.00 93.38 320 SER A N 1
ATOM 2574 C CA . SER A 1 320 ? 15.914 -7.470 -22.495 1.00 93.38 320 SER A CA 1
ATOM 2575 C C . SER A 1 320 ? 15.752 -7.219 -23.989 1.00 93.38 320 SER A C 1
ATOM 2577 O O . SER A 1 320 ? 14.767 -6.620 -24.418 1.00 93.38 320 SER A O 1
ATOM 2579 N N . LEU A 1 321 ? 16.735 -7.655 -24.772 1.00 94.88 321 LEU A N 1
ATOM 2580 C CA . LEU A 1 321 ? 16.857 -7.407 -26.205 1.00 94.88 321 LEU A CA 1
ATOM 2581 C C . LEU A 1 321 ? 17.164 -8.715 -26.923 1.00 94.88 321 LEU A C 1
ATOM 2583 O O . LEU A 1 321 ? 18.061 -9.451 -26.516 1.00 94.88 321 LEU A O 1
ATOM 2587 N N . VAL A 1 322 ? 16.478 -8.969 -28.030 1.00 94.25 322 VAL A N 1
ATOM 2588 C CA . VAL A 1 322 ? 16.783 -10.107 -28.903 1.00 94.25 322 VAL A CA 1
ATOM 2589 C C . VAL A 1 322 ? 18.016 -9.770 -29.752 1.00 94.25 322 VAL A C 1
ATOM 2591 O O . VAL A 1 322 ? 18.007 -8.801 -30.518 1.00 94.25 322 VAL A O 1
ATOM 2594 N N . LEU A 1 323 ? 19.090 -10.553 -29.612 1.00 92.81 323 LEU A N 1
ATOM 2595 C CA . LEU A 1 323 ? 20.311 -10.441 -30.423 1.00 92.81 323 LEU A CA 1
ATOM 2596 C C . LEU A 1 323 ? 20.271 -11.349 -31.661 1.00 92.81 323 LEU A C 1
ATOM 2598 O O . LEU A 1 323 ? 20.751 -10.980 -32.734 1.00 92.81 323 LEU A O 1
ATOM 2602 N N . SER A 1 324 ? 19.667 -12.521 -31.537 1.00 91.50 324 SER A N 1
ATOM 2603 C CA . SER A 1 324 ? 19.429 -13.466 -32.629 1.00 91.50 324 SER A CA 1
ATOM 2604 C C . SER A 1 324 ? 18.233 -14.347 -32.270 1.00 91.50 324 SER A C 1
ATOM 2606 O O . SER A 1 324 ? 17.646 -14.168 -31.206 1.00 91.50 324 SER A O 1
ATOM 2608 N N . GLU A 1 325 ? 17.882 -15.297 -33.136 1.00 91.19 325 GLU A N 1
ATOM 2609 C CA . GLU A 1 325 ? 16.812 -16.275 -32.884 1.00 91.19 325 GLU A CA 1
ATOM 2610 C C . GLU A 1 325 ? 16.947 -16.962 -31.514 1.00 91.19 325 GLU A C 1
ATOM 2612 O O . GLU A 1 325 ? 15.960 -17.100 -30.796 1.00 91.19 325 GLU A O 1
ATOM 2617 N N . ASN A 1 326 ? 18.183 -17.267 -31.106 1.00 92.31 326 ASN A N 1
ATOM 2618 C CA . ASN A 1 326 ? 18.477 -18.042 -29.902 1.00 92.31 326 ASN A CA 1
ATOM 2619 C C . ASN A 1 326 ? 19.170 -17.244 -28.796 1.00 92.31 326 ASN A C 1
ATOM 2621 O O . ASN A 1 326 ? 19.582 -17.834 -27.806 1.00 92.31 326 ASN A O 1
ATOM 2625 N N . ALA A 1 327 ? 19.338 -15.926 -28.932 1.00 93.38 327 ALA A N 1
ATOM 2626 C CA . ALA A 1 327 ? 20.132 -15.154 -27.979 1.00 93.38 327 ALA A CA 1
ATOM 2627 C C . ALA A 1 327 ? 19.415 -13.892 -27.501 1.00 93.38 327 ALA A C 1
ATOM 2629 O O . ALA A 1 327 ? 19.030 -13.033 -28.298 1.00 93.38 327 ALA A O 1
ATOM 2630 N N . VAL A 1 328 ? 19.311 -13.742 -26.179 1.00 94.69 328 VAL A N 1
ATOM 2631 C CA . VAL A 1 328 ? 18.753 -12.558 -25.515 1.00 94.69 328 VAL A CA 1
ATOM 2632 C C . VAL A 1 328 ? 19.804 -11.907 -24.632 1.00 94.69 328 VAL A C 1
ATOM 2634 O O . VAL A 1 328 ? 20.359 -12.533 -23.729 1.00 94.69 328 VAL A O 1
ATOM 2637 N N . LEU A 1 329 ? 20.050 -10.622 -24.869 1.00 94.31 329 LEU A N 1
ATOM 2638 C CA . LEU A 1 329 ? 20.859 -9.787 -23.996 1.00 94.31 329 LEU A CA 1
ATOM 2639 C C . LEU A 1 329 ? 19.969 -9.108 -22.967 1.00 94.31 329 LEU A C 1
ATOM 2641 O O . LEU A 1 329 ? 19.021 -8.408 -23.317 1.00 94.31 329 LEU A O 1
ATOM 2645 N N . THR A 1 330 ? 20.351 -9.228 -21.706 1.00 93.00 330 THR A N 1
ATOM 2646 C CA . THR A 1 330 ? 19.682 -8.569 -20.596 1.00 93.00 330 THR A CA 1
ATOM 2647 C C . THR A 1 330 ? 20.627 -7.576 -19.929 1.00 93.00 330 THR A C 1
ATOM 2649 O O . THR A 1 330 ? 21.699 -7.941 -19.438 1.00 93.00 330 THR A O 1
ATOM 2652 N N . VAL A 1 331 ? 20.224 -6.306 -19.900 1.00 91.50 331 VAL A N 1
ATOM 2653 C CA . VAL A 1 331 ? 21.026 -5.170 -19.423 1.00 91.50 331 VAL A CA 1
ATOM 2654 C C . VAL A 1 331 ? 20.313 -4.420 -18.299 1.00 91.50 331 VAL A C 1
ATOM 2656 O O . VAL A 1 331 ? 19.086 -4.464 -18.189 1.00 91.50 331 VAL A O 1
ATOM 2659 N N . CYS A 1 332 ? 21.083 -3.677 -17.496 1.00 90.75 332 CYS A N 1
ATOM 2660 C CA . CYS A 1 332 ? 20.559 -2.799 -16.442 1.00 90.75 332 CYS A CA 1
ATOM 2661 C C . CYS A 1 332 ? 19.760 -3.549 -15.345 1.00 90.75 332 CYS A C 1
ATOM 2663 O O . CYS A 1 332 ? 19.736 -4.783 -15.281 1.00 90.75 332 CYS A O 1
ATOM 2665 N N . GLY A 1 333 ? 19.125 -2.786 -14.451 1.00 88.50 333 GLY A N 1
ATOM 2666 C CA . GLY A 1 333 ? 18.303 -3.302 -13.355 1.00 88.50 333 GLY A CA 1
ATOM 2667 C C . GLY A 1 333 ? 19.094 -3.612 -12.083 1.00 88.50 333 GLY A C 1
ATOM 2668 O O . GLY A 1 333 ? 20.270 -3.279 -11.958 1.00 88.50 333 GLY A O 1
ATOM 2669 N N . PHE A 1 334 ? 18.431 -4.244 -11.117 1.00 81.62 334 PHE A N 1
ATOM 2670 C CA . PHE A 1 334 ? 19.059 -4.735 -9.887 1.00 81.62 334 PHE A CA 1
ATOM 2671 C C . PHE A 1 334 ? 18.838 -6.239 -9.739 1.00 81.62 334 PHE A C 1
ATOM 2673 O O . PHE A 1 334 ? 17.808 -6.756 -10.166 1.00 81.62 334 PHE A O 1
ATOM 2680 N N . ALA A 1 335 ? 19.796 -6.929 -9.120 1.00 72.25 335 ALA A N 1
ATOM 2681 C CA . ALA A 1 335 ? 19.814 -8.384 -8.966 1.00 72.25 335 ALA A CA 1
ATOM 2682 C C . ALA A 1 335 ? 20.074 -8.788 -7.503 1.00 72.25 335 ALA A C 1
ATOM 2684 O O . ALA A 1 335 ? 20.581 -7.988 -6.708 1.00 72.25 335 ALA A O 1
ATOM 2685 N N . ASN A 1 336 ? 19.733 -10.027 -7.135 1.00 63.41 336 ASN A N 1
ATOM 2686 C CA . ASN A 1 336 ? 20.109 -10.608 -5.848 1.00 63.41 336 ASN A CA 1
ATOM 2687 C C . ASN A 1 336 ? 21.502 -11.191 -6.010 1.00 63.41 336 ASN A C 1
ATOM 2689 O O . ASN A 1 336 ? 21.739 -11.983 -6.918 1.00 63.41 336 ASN A O 1
ATOM 2693 N N . SER A 1 337 ? 22.403 -10.845 -5.106 1.00 57.03 337 SER A N 1
ATOM 2694 C CA . SER A 1 337 ? 23.685 -11.522 -4.957 1.00 57.03 337 SER A CA 1
ATOM 2695 C C . SER A 1 337 ? 23.814 -11.855 -3.485 1.00 57.03 337 SER A C 1
ATOM 2697 O O . SER A 1 337 ? 23.885 -10.948 -2.655 1.00 57.03 337 SER A O 1
ATOM 2699 N N . ASP A 1 338 ? 23.825 -13.151 -3.175 1.00 58.09 338 ASP A N 1
ATOM 2700 C CA . ASP A 1 338 ? 24.074 -13.669 -1.824 1.00 58.09 338 ASP A CA 1
ATOM 2701 C C . ASP A 1 338 ? 23.037 -13.204 -0.784 1.00 58.09 338 ASP A C 1
ATOM 2703 O O . ASP A 1 338 ? 23.367 -12.896 0.358 1.00 58.09 338 ASP A O 1
ATOM 2707 N N . GLY A 1 339 ? 21.767 -13.100 -1.190 1.00 55.78 339 GLY A N 1
ATOM 2708 C CA . GLY A 1 339 ? 20.673 -12.655 -0.318 1.00 55.78 339 GLY A CA 1
ATOM 2709 C C . GLY A 1 339 ? 20.620 -11.141 -0.083 1.00 55.78 339 GLY A C 1
ATOM 2710 O O . GLY A 1 339 ? 19.770 -10.674 0.677 1.00 55.78 339 GLY A O 1
ATOM 2711 N N . VAL A 1 340 ? 21.490 -10.363 -0.738 1.00 55.16 340 VAL A N 1
ATOM 2712 C CA . VAL A 1 340 ? 21.476 -8.898 -0.712 1.00 55.16 340 VAL A CA 1
ATOM 2713 C C . VAL A 1 340 ? 21.112 -8.356 -2.093 1.00 55.16 340 VAL A C 1
ATOM 2715 O O . VAL A 1 340 ? 21.761 -8.655 -3.098 1.00 55.16 340 VAL A O 1
ATOM 2718 N N . HIS A 1 341 ? 20.103 -7.483 -2.140 1.00 59.19 341 HIS A N 1
ATOM 2719 C CA . HIS A 1 341 ? 19.781 -6.704 -3.335 1.00 59.19 341 HIS A CA 1
ATOM 2720 C C . HIS A 1 341 ? 20.947 -5.761 -3.667 1.00 59.19 341 HIS A C 1
ATOM 2722 O O . HIS A 1 341 ? 21.186 -4.783 -2.953 1.00 59.19 341 HIS A O 1
ATOM 2728 N N . LYS A 1 342 ? 21.673 -6.033 -4.756 1.00 62.78 342 LYS A N 1
ATOM 2729 C CA . LYS A 1 342 ? 22.768 -5.180 -5.240 1.00 62.78 342 LYS A CA 1
ATOM 2730 C C . LYS A 1 342 ? 22.346 -4.475 -6.531 1.00 62.78 342 LYS A C 1
ATOM 2732 O O . LYS A 1 342 ? 21.696 -5.049 -7.401 1.00 62.78 342 LYS A O 1
ATOM 2737 N N . ARG A 1 343 ? 22.733 -3.201 -6.650 1.00 59.41 343 ARG A N 1
ATOM 2738 C CA . ARG A 1 343 ? 22.390 -2.313 -7.781 1.00 59.41 343 ARG A CA 1
ATOM 2739 C C . ARG A 1 343 ? 23.210 -2.569 -9.050 1.00 59.41 343 ARG A C 1
ATOM 2741 O O . ARG A 1 343 ? 22.999 -1.890 -10.043 1.00 59.41 343 ARG A O 1
ATOM 2748 N N . VAL A 1 344 ? 24.178 -3.481 -9.006 1.00 58.31 344 VAL A N 1
ATOM 2749 C CA . VAL A 1 344 ? 25.181 -3.637 -10.062 1.00 58.31 344 VAL A CA 1
ATOM 2750 C C . VAL A 1 344 ? 25.172 -5.077 -10.541 1.00 58.31 344 VAL A C 1
ATOM 2752 O O . VAL A 1 344 ? 25.459 -5.989 -9.766 1.00 58.31 344 VAL A O 1
ATOM 2755 N N . PHE A 1 345 ? 24.874 -5.275 -11.822 1.00 66.56 345 PHE A N 1
ATOM 2756 C CA . PHE A 1 345 ? 25.193 -6.517 -12.508 1.00 66.56 345 PHE A CA 1
ATOM 2757 C C . PHE A 1 345 ? 25.786 -6.205 -13.878 1.00 66.56 345 PHE A C 1
ATOM 2759 O O . PHE A 1 345 ? 25.376 -5.250 -14.541 1.00 66.56 345 PHE A O 1
ATOM 2766 N N . SER A 1 346 ? 26.743 -7.033 -14.291 1.00 79.06 346 SER A N 1
ATOM 2767 C CA . SER A 1 346 ? 27.188 -7.110 -15.680 1.00 79.06 346 SER A CA 1
ATOM 2768 C C . SER A 1 346 ? 25.985 -7.412 -16.581 1.00 79.06 346 SER A C 1
ATOM 2770 O O . SER A 1 346 ? 25.059 -8.100 -16.146 1.00 79.06 346 SER A O 1
ATOM 2772 N N . PRO A 1 347 ? 25.954 -6.954 -17.835 1.00 88.75 347 PRO A N 1
ATOM 2773 C CA . PRO A 1 347 ? 24.992 -7.492 -18.785 1.00 88.75 347 PRO A CA 1
ATOM 2774 C C . PRO A 1 347 ? 25.120 -9.019 -18.859 1.00 88.75 347 PRO A C 1
ATOM 2776 O O . PRO A 1 347 ? 26.184 -9.574 -18.570 1.00 88.75 347 PRO A O 1
ATOM 2779 N N . VAL A 1 348 ? 24.040 -9.709 -19.206 1.00 90.56 348 VAL A N 1
ATOM 2780 C CA . VAL A 1 348 ? 24.069 -11.164 -19.391 1.00 90.56 348 VAL A CA 1
ATOM 2781 C C . VAL A 1 348 ? 23.483 -11.544 -20.732 1.00 90.56 348 VAL A C 1
ATOM 2783 O O . VAL A 1 348 ? 22.480 -10.974 -21.154 1.00 90.56 348 VAL A O 1
ATOM 2786 N N . LEU A 1 349 ? 24.106 -12.518 -21.377 1.00 93.38 349 LEU A N 1
ATOM 2787 C CA . LEU A 1 349 ? 23.625 -13.146 -22.593 1.00 93.38 349 LEU A CA 1
ATOM 2788 C C . LEU A 1 349 ? 23.015 -14.491 -22.230 1.00 93.38 349 LEU A C 1
ATOM 2790 O O . LEU A 1 349 ? 23.655 -15.292 -21.551 1.00 93.38 349 LEU A O 1
ATOM 2794 N N . THR A 1 350 ? 21.776 -14.708 -22.651 1.00 92.75 350 THR A N 1
ATOM 2795 C CA . THR A 1 350 ? 21.047 -15.958 -22.439 1.00 92.75 350 THR A CA 1
ATOM 2796 C C . THR A 1 350 ? 20.825 -16.629 -23.771 1.00 92.75 350 THR A C 1
ATOM 2798 O O . THR A 1 350 ? 20.235 -16.027 -24.668 1.00 92.75 350 THR A O 1
ATOM 2801 N N . ASP A 1 351 ? 21.291 -17.863 -23.869 1.00 92.06 351 ASP A N 1
ATOM 2802 C CA . ASP A 1 351 ? 20.961 -18.767 -24.955 1.00 92.06 351 ASP A CA 1
ATOM 2803 C C . ASP A 1 351 ? 19.587 -19.398 -24.670 1.00 92.06 351 ASP A C 1
ATOM 2805 O O . ASP A 1 351 ? 19.377 -19.988 -23.610 1.00 92.06 351 ASP A O 1
ATOM 2809 N N . LEU A 1 352 ? 18.630 -19.211 -25.576 1.00 89.06 352 LEU A N 1
ATOM 2810 C CA . LEU A 1 352 ? 17.238 -19.633 -25.404 1.00 89.06 352 LEU A CA 1
ATOM 2811 C C . LEU A 1 352 ? 17.019 -21.127 -25.673 1.00 89.06 352 LEU A C 1
ATOM 2813 O O . LEU A 1 352 ? 16.021 -21.672 -25.205 1.00 89.06 352 LEU A O 1
ATOM 2817 N N . GLU A 1 353 ? 17.919 -21.791 -26.400 1.00 89.56 353 GLU A N 1
ATOM 2818 C CA . GLU A 1 353 ? 17.821 -23.234 -26.652 1.00 89.56 353 GLU A CA 1
ATOM 2819 C C . GLU A 1 353 ? 18.307 -24.031 -25.441 1.00 89.56 353 GLU A C 1
ATOM 2821 O O . GLU A 1 353 ? 17.677 -24.998 -25.014 1.00 89.56 353 GLU A O 1
ATOM 2826 N N . THR A 1 354 ? 19.432 -23.608 -24.870 1.00 90.38 354 THR A N 1
ATOM 2827 C CA . THR A 1 354 ? 20.110 -24.293 -23.763 1.00 90.38 354 THR A CA 1
ATOM 2828 C C . THR A 1 354 ? 19.741 -23.735 -22.389 1.00 90.38 354 THR A C 1
ATOM 2830 O O . THR A 1 354 ? 20.056 -24.360 -21.376 1.00 90.38 354 THR A O 1
ATOM 2833 N N . ASN A 1 355 ? 19.101 -22.561 -22.339 1.00 87.56 355 ASN A N 1
ATOM 2834 C CA . ASN A 1 355 ? 18.859 -21.770 -21.126 1.00 87.56 355 ASN A CA 1
ATOM 2835 C C . ASN A 1 355 ? 20.161 -21.396 -20.374 1.00 87.56 355 ASN A C 1
ATOM 2837 O O . ASN A 1 355 ? 20.150 -21.089 -19.179 1.00 87.56 355 ASN A O 1
ATOM 2841 N N . ALA A 1 356 ? 21.312 -21.428 -21.058 1.00 90.31 356 ALA A N 1
ATOM 2842 C CA . ALA A 1 356 ? 22.598 -21.054 -20.484 1.00 90.31 356 ALA A CA 1
ATOM 2843 C C . ALA A 1 356 ? 22.741 -19.526 -20.426 1.00 90.31 356 ALA A C 1
ATOM 2845 O O . ALA A 1 356 ? 22.526 -18.824 -21.414 1.00 90.31 356 ALA A O 1
ATOM 2846 N N . THR A 1 357 ? 23.138 -18.994 -19.267 1.00 90.62 357 THR A N 1
ATOM 2847 C CA . THR A 1 357 ? 23.339 -17.552 -19.065 1.00 90.62 357 THR A CA 1
ATOM 2848 C C . THR A 1 357 ? 24.799 -17.229 -18.762 1.00 90.62 357 THR A C 1
ATOM 2850 O O . THR A 1 357 ? 25.349 -17.658 -17.745 1.00 90.62 357 THR A O 1
ATOM 2853 N N . HIS A 1 358 ? 25.402 -16.386 -19.598 1.00 90.06 358 HIS A N 1
ATOM 2854 C CA . HIS A 1 358 ? 26.791 -15.951 -19.486 1.00 90.06 358 HIS A CA 1
ATOM 2855 C C . HIS A 1 358 ? 26.876 -14.454 -19.195 1.00 90.06 358 HIS A C 1
ATOM 2857 O O . HIS A 1 358 ? 26.123 -13.648 -19.738 1.00 90.06 358 HIS A O 1
ATOM 2863 N N . LYS A 1 359 ? 27.809 -14.061 -18.324 1.00 89.38 359 LYS A N 1
ATOM 2864 C CA . LYS A 1 359 ? 28.109 -12.643 -18.098 1.00 89.38 359 LYS A CA 1
ATOM 2865 C C . LYS A 1 359 ? 28.813 -12.073 -19.324 1.00 89.38 359 LYS A C 1
ATOM 2867 O O . LYS A 1 359 ? 29.722 -12.697 -19.857 1.00 89.38 359 LYS A O 1
ATOM 2872 N N . ILE A 1 360 ? 28.420 -10.867 -19.698 1.00 90.19 360 ILE A N 1
ATOM 2873 C CA . ILE A 1 360 ? 29.082 -10.065 -20.716 1.00 90.19 360 ILE A CA 1
ATOM 2874 C C . ILE A 1 360 ? 30.179 -9.221 -20.073 1.00 90.19 360 ILE A C 1
ATOM 2876 O O . ILE A 1 360 ? 29.978 -8.620 -19.011 1.00 90.19 360 ILE A O 1
ATOM 2880 N N . TYR A 1 361 ? 31.319 -9.148 -20.751 1.00 88.88 361 TYR A N 1
ATOM 2881 C CA . TYR A 1 361 ? 32.405 -8.237 -20.433 1.00 88.88 361 TYR A CA 1
ATOM 2882 C C . TYR A 1 361 ? 32.267 -6.950 -21.254 1.00 88.88 361 TYR A C 1
ATOM 2884 O O . TYR A 1 361 ? 32.081 -6.994 -22.470 1.00 88.88 361 TYR A O 1
ATOM 2892 N N . ILE A 1 362 ? 32.339 -5.806 -20.574 1.00 89.69 362 ILE A N 1
ATOM 2893 C CA . ILE A 1 362 ? 32.381 -4.493 -21.218 1.00 89.69 362 ILE A CA 1
ATOM 2894 C C . ILE A 1 362 ? 33.848 -4.065 -21.270 1.00 89.69 362 ILE A C 1
ATOM 2896 O O . ILE A 1 362 ? 34.443 -3.791 -20.231 1.00 89.69 362 ILE A O 1
ATOM 2900 N N . ASP A 1 363 ? 34.421 -4.040 -22.469 1.00 87.19 363 ASP A N 1
ATOM 2901 C CA . ASP A 1 363 ? 35.822 -3.701 -22.728 1.00 87.19 363 ASP A CA 1
ATOM 2902 C C . ASP A 1 363 ? 36.000 -2.186 -22.909 1.00 87.19 363 ASP A C 1
ATOM 2904 O O . ASP A 1 363 ? 36.297 -1.684 -23.993 1.00 87.19 363 ASP A O 1
ATOM 2908 N N . SER A 1 364 ? 35.692 -1.439 -21.848 1.00 83.31 364 SER A N 1
ATOM 2909 C CA . SER A 1 364 ? 35.846 0.018 -21.769 1.00 83.31 364 SER A CA 1
ATOM 2910 C C . SER A 1 364 ? 35.789 0.496 -20.317 1.00 83.31 364 SER A C 1
ATOM 2912 O O . SER A 1 364 ? 35.245 -0.195 -19.458 1.00 83.31 364 SER A O 1
ATOM 2914 N N . GLU A 1 365 ? 36.264 1.714 -20.047 1.00 81.94 365 GLU A N 1
ATOM 2915 C CA . GLU A 1 365 ? 36.106 2.355 -18.727 1.00 81.94 365 GLU A CA 1
ATOM 2916 C C . GLU A 1 365 ? 34.660 2.808 -18.444 1.00 81.94 365 GLU A C 1
ATOM 2918 O O . GLU A 1 365 ? 34.289 3.034 -17.291 1.00 81.94 365 GLU A O 1
ATOM 2923 N N . GLU A 1 366 ? 33.827 2.918 -19.484 1.00 84.56 366 GLU A N 1
ATOM 2924 C CA . GLU A 1 366 ? 32.418 3.293 -19.366 1.00 84.56 366 GLU A CA 1
ATOM 2925 C C . GLU A 1 366 ? 31.594 2.200 -18.672 1.00 84.56 366 GLU A C 1
ATOM 2927 O O . GLU A 1 366 ? 31.718 1.008 -18.964 1.00 84.56 366 GLU A O 1
ATOM 2932 N N . THR A 1 367 ? 30.695 2.610 -17.772 1.00 78.69 367 THR A N 1
ATOM 2933 C CA . THR A 1 367 ? 29.838 1.690 -17.008 1.00 78.69 367 THR A CA 1
ATOM 2934 C C . THR A 1 367 ? 28.360 1.983 -17.235 1.00 78.69 367 THR A C 1
ATOM 2936 O O . THR A 1 367 ? 27.975 3.093 -17.579 1.00 78.69 367 THR A O 1
ATOM 2939 N N . LEU A 1 368 ? 27.489 1.002 -16.978 1.00 83.75 368 LEU A N 1
ATOM 2940 C CA . LEU A 1 368 ? 26.033 1.199 -17.040 1.00 83.75 368 LEU A CA 1
ATOM 2941 C C . LEU A 1 368 ? 25.452 1.904 -15.793 1.00 83.75 368 LEU A C 1
ATOM 2943 O O . LEU A 1 368 ? 24.233 1.939 -15.621 1.00 83.75 368 LEU A O 1
ATOM 2947 N N . ASP A 1 369 ? 26.293 2.436 -14.902 1.00 77.62 369 ASP A N 1
ATOM 2948 C CA . ASP A 1 369 ? 25.942 3.210 -13.696 1.00 77.62 369 ASP A CA 1
ATOM 2949 C C . ASP A 1 369 ? 25.017 2.511 -12.678 1.00 77.62 369 ASP A C 1
ATOM 2951 O O . ASP A 1 369 ? 24.474 3.151 -11.777 1.00 77.62 369 ASP A O 1
ATOM 2955 N N . GLY A 1 370 ? 24.776 1.201 -12.814 1.00 82.25 370 GLY A N 1
ATOM 2956 C CA . GLY A 1 370 ? 23.756 0.498 -12.023 1.00 82.25 370 GLY A CA 1
ATOM 2957 C C . GLY A 1 370 ? 22.339 1.041 -12.261 1.00 82.25 370 GLY A C 1
ATOM 2958 O O . GLY A 1 370 ? 21.503 1.061 -11.350 1.00 82.25 370 GLY A O 1
ATOM 2959 N N . ARG A 1 371 ? 22.085 1.558 -13.472 1.00 89.81 371 ARG A N 1
ATOM 2960 C CA . ARG A 1 371 ? 20.807 2.169 -13.843 1.00 89.81 371 ARG A CA 1
ATOM 2961 C C . ARG A 1 371 ? 19.686 1.135 -13.882 1.00 89.81 371 ARG A C 1
ATOM 2963 O O . ARG A 1 371 ? 19.865 0.015 -14.351 1.00 89.81 371 ARG A O 1
ATOM 2970 N N . GLN A 1 372 ? 18.506 1.531 -13.423 1.00 91.19 372 GLN A N 1
ATOM 2971 C CA . GLN A 1 372 ? 17.282 0.730 -13.466 1.00 91.19 372 GLN A CA 1
ATOM 2972 C C . GLN A 1 372 ? 16.149 1.519 -14.124 1.00 91.19 372 GLN A C 1
ATOM 2974 O O . GLN A 1 372 ? 16.179 2.754 -14.138 1.00 91.19 372 GLN A O 1
ATOM 2979 N N . HIS A 1 373 ? 15.157 0.809 -14.665 1.00 94.12 373 HIS A N 1
ATOM 2980 C CA . HIS A 1 373 ? 14.072 1.387 -15.469 1.00 94.12 373 HIS A CA 1
ATOM 2981 C C . HIS A 1 373 ? 14.568 2.264 -16.637 1.00 94.12 373 HIS A C 1
ATOM 2983 O O . HIS A 1 373 ? 13.911 3.245 -17.007 1.00 94.12 373 HIS A O 1
ATOM 2989 N N . ALA A 1 374 ? 15.750 1.937 -17.167 1.00 94.94 374 ALA A N 1
ATOM 2990 C CA . ALA A 1 374 ? 16.217 2.441 -18.451 1.00 94.94 374 ALA A CA 1
ATOM 2991 C C . ALA A 1 374 ? 15.359 1.852 -19.581 1.00 94.94 374 ALA A C 1
ATOM 2993 O O . ALA A 1 374 ? 14.534 0.972 -19.334 1.00 94.94 374 ALA A O 1
ATOM 2994 N N . SER A 1 375 ? 15.560 2.339 -20.799 1.00 96.50 375 SER A N 1
ATOM 2995 C CA . SER A 1 375 ? 15.119 1.655 -22.016 1.00 96.50 375 SER A CA 1
ATOM 2996 C C . SER A 1 375 ? 16.326 1.297 -22.858 1.00 96.50 375 SER A C 1
ATOM 2998 O O . SER A 1 375 ? 17.341 1.995 -22.818 1.00 96.50 375 SER A O 1
ATOM 3000 N N . ALA A 1 376 ? 16.204 0.238 -23.650 1.00 96.31 376 ALA A N 1
ATOM 3001 C CA . ALA A 1 376 ? 17.218 -0.111 -24.622 1.00 96.31 376 ALA A CA 1
ATOM 3002 C C . ALA A 1 376 ? 16.588 -0.489 -25.963 1.00 96.31 376 ALA A C 1
ATOM 3004 O O . ALA A 1 376 ? 15.510 -1.081 -25.991 1.00 96.31 376 ALA A O 1
ATOM 3005 N N . ALA A 1 377 ? 17.267 -0.159 -27.058 1.00 96.94 377 ALA A N 1
ATOM 3006 C CA . ALA A 1 377 ? 16.854 -0.497 -28.415 1.00 96.94 377 ALA A CA 1
ATOM 3007 C C . ALA A 1 377 ? 18.070 -0.902 -29.253 1.00 96.94 377 ALA A C 1
ATOM 3009 O O . ALA A 1 377 ? 19.132 -0.289 -29.153 1.00 96.94 377 ALA A O 1
ATOM 3010 N N . ARG A 1 378 ? 17.910 -1.947 -30.066 1.00 96.44 378 ARG A N 1
ATOM 3011 C CA . ARG A 1 378 ? 18.972 -2.519 -30.899 1.00 96.44 378 ARG A CA 1
ATOM 3012 C C . ARG A 1 378 ? 18.763 -2.138 -32.360 1.00 96.44 378 ARG A C 1
ATOM 3014 O O . ARG A 1 378 ? 17.721 -2.471 -32.910 1.00 96.44 378 ARG A O 1
ATOM 3021 N N . PHE A 1 379 ? 19.762 -1.513 -32.972 1.00 96.12 379 PHE A N 1
ATOM 3022 C CA . PHE A 1 379 ? 19.805 -1.218 -34.406 1.00 96.12 379 PHE A CA 1
ATOM 3023 C C . PHE A 1 379 ? 20.176 -2.460 -35.229 1.00 96.12 379 PHE A C 1
ATOM 3025 O O . PHE A 1 379 ? 20.777 -3.407 -34.712 1.00 96.12 379 PHE A O 1
ATOM 3032 N N . ALA A 1 380 ? 19.881 -2.442 -36.530 1.00 93.19 380 ALA A N 1
ATOM 3033 C CA . ALA A 1 380 ? 20.172 -3.538 -37.453 1.00 93.19 380 ALA A CA 1
ATOM 3034 C C . ALA A 1 380 ? 21.670 -3.868 -37.545 1.00 93.19 38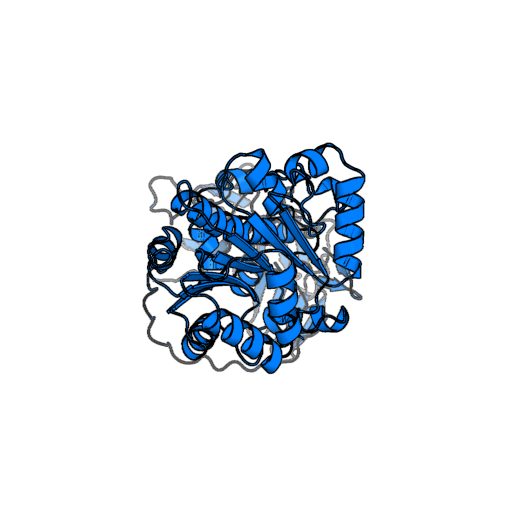0 ALA A C 1
ATOM 3036 O O . ALA A 1 380 ? 22.037 -5.027 -37.728 1.00 93.19 380 ALA A O 1
ATOM 3037 N N . ASN A 1 381 ? 22.548 -2.877 -37.355 1.00 92.44 381 ASN A N 1
ATOM 3038 C CA . ASN A 1 381 ? 24.001 -3.082 -37.318 1.00 92.44 381 ASN A CA 1
ATOM 3039 C C . ASN A 1 381 ? 24.501 -3.782 -36.033 1.00 92.44 381 ASN A C 1
ATOM 3041 O O . ASN A 1 381 ? 25.697 -4.023 -35.890 1.00 92.44 381 ASN A O 1
ATOM 3045 N N . GLY A 1 382 ? 23.607 -4.088 -35.088 1.00 93.44 382 GLY A N 1
ATOM 3046 C CA . GLY A 1 382 ? 23.919 -4.749 -33.825 1.00 93.44 382 GLY A CA 1
ATOM 3047 C C . GLY A 1 382 ? 24.245 -3.807 -32.667 1.00 93.44 382 GLY A C 1
ATOM 3048 O O . GLY A 1 382 ? 24.235 -4.266 -31.525 1.00 93.44 382 GLY A O 1
ATOM 3049 N N . THR A 1 383 ? 24.475 -2.515 -32.915 1.00 95.31 383 THR A N 1
ATOM 3050 C CA . THR A 1 383 ? 24.659 -1.519 -31.853 1.00 95.31 383 THR A CA 1
ATOM 3051 C C . THR A 1 383 ? 23.372 -1.366 -31.045 1.00 95.31 383 THR A C 1
ATOM 3053 O O . THR A 1 383 ? 22.263 -1.384 -31.581 1.00 95.31 383 THR A O 1
ATOM 3056 N N . ILE A 1 384 ? 23.511 -1.194 -29.736 1.00 96.62 384 ILE A N 1
ATOM 3057 C CA . ILE A 1 384 ? 22.401 -1.030 -28.802 1.00 96.62 384 ILE A CA 1
ATOM 3058 C C . ILE A 1 384 ? 22.501 0.339 -28.147 1.00 96.62 384 ILE A C 1
ATOM 3060 O O . ILE A 1 384 ? 23.503 0.651 -27.509 1.00 96.62 384 ILE A O 1
ATOM 3064 N N . LEU A 1 385 ? 21.438 1.128 -28.253 1.00 97.12 385 LEU A N 1
ATOM 3065 C CA . LEU A 1 385 ? 21.258 2.342 -27.469 1.00 97.12 385 LEU A CA 1
ATOM 3066 C C . LEU A 1 385 ? 20.628 1.988 -26.126 1.00 97.12 385 LEU A C 1
ATOM 3068 O O . LEU A 1 385 ? 19.566 1.372 -26.092 1.00 97.12 385 LEU A O 1
ATOM 3072 N N . ILE A 1 386 ? 21.243 2.430 -25.034 1.00 95.88 386 ILE A N 1
ATOM 3073 C CA . ILE A 1 386 ? 20.675 2.425 -23.686 1.00 95.88 386 ILE A CA 1
ATOM 3074 C C . ILE A 1 386 ? 20.405 3.876 -23.291 1.00 95.88 386 ILE A C 1
ATOM 3076 O O . ILE A 1 386 ? 21.343 4.653 -23.110 1.00 95.88 386 ILE A O 1
ATOM 3080 N N . ASN A 1 387 ? 19.127 4.227 -23.131 1.00 96.19 387 ASN A N 1
ATOM 3081 C CA . ASN A 1 387 ? 18.695 5.576 -22.776 1.00 96.19 387 ASN A CA 1
ATOM 3082 C C . ASN A 1 387 ? 18.142 5.651 -21.348 1.00 96.19 387 ASN A C 1
ATOM 3084 O O . ASN A 1 387 ? 17.387 4.786 -20.882 1.00 96.19 387 ASN A O 1
ATOM 3088 N N . GLY A 1 388 ? 18.522 6.733 -20.667 1.00 95.12 388 GLY A N 1
ATOM 3089 C CA . GLY A 1 388 ? 17.971 7.126 -19.377 1.00 95.12 388 GLY A CA 1
ATOM 3090 C C . GLY A 1 388 ? 18.109 6.058 -18.290 1.00 95.12 388 GLY A C 1
ATOM 3091 O O . GLY A 1 388 ? 19.142 5.400 -18.150 1.00 95.12 388 GLY A O 1
ATOM 3092 N N . GLY A 1 389 ? 17.062 5.918 -17.479 1.00 94.75 389 GLY A N 1
ATOM 3093 C CA . GLY A 1 389 ? 17.071 5.144 -16.244 1.00 94.75 389 GLY A CA 1
ATOM 3094 C C . GLY A 1 389 ? 17.471 5.991 -15.037 1.00 94.75 389 GLY A C 1
ATOM 3095 O O . GLY A 1 389 ? 17.625 7.212 -15.112 1.00 94.75 389 GLY A O 1
ATOM 3096 N N . ARG A 1 390 ? 17.590 5.344 -13.879 1.00 93.00 390 ARG A N 1
ATOM 3097 C CA . ARG A 1 390 ? 17.940 6.010 -12.618 1.00 93.00 390 ARG A CA 1
ATOM 3098 C C . ARG A 1 390 ? 18.742 5.112 -11.682 1.00 93.00 390 ARG A C 1
ATOM 3100 O O . ARG A 1 390 ? 18.624 3.891 -11.742 1.00 93.00 390 ARG A O 1
ATOM 3107 N N . THR A 1 391 ? 19.465 5.709 -10.738 1.00 89.69 391 THR A N 1
ATOM 3108 C CA . THR A 1 391 ? 20.119 4.988 -9.624 1.00 89.69 391 THR A CA 1
ATOM 3109 C C . THR A 1 391 ? 19.336 5.105 -8.315 1.00 89.69 391 THR A C 1
ATOM 3111 O O . THR A 1 391 ? 19.421 4.236 -7.445 1.00 89.69 391 THR A O 1
ATOM 3114 N N . SER A 1 392 ? 18.523 6.155 -8.181 1.00 87.75 392 SER A N 1
ATOM 3115 C CA . SER A 1 392 ? 17.565 6.373 -7.093 1.00 87.75 392 SER A CA 1
ATOM 3116 C C . SER A 1 392 ? 16.392 7.219 -7.610 1.00 87.75 392 SER A C 1
ATOM 3118 O O . SER A 1 392 ? 16.562 7.876 -8.638 1.00 87.75 392 SER A O 1
ATOM 3120 N N . PRO A 1 393 ? 15.234 7.268 -6.928 1.00 86.38 393 PRO A N 1
ATOM 3121 C CA . PRO A 1 393 ? 14.110 8.111 -7.352 1.00 86.38 393 PRO A CA 1
ATOM 3122 C C . PRO A 1 393 ? 14.457 9.609 -7.502 1.00 86.38 393 PRO A C 1
ATOM 3124 O O . PRO A 1 393 ? 13.710 10.352 -8.132 1.00 86.38 393 PRO A O 1
ATOM 3127 N N . LEU A 1 394 ? 15.576 10.055 -6.916 1.00 88.44 394 LEU A N 1
ATOM 3128 C CA . LEU A 1 394 ? 16.094 11.423 -7.014 1.00 88.44 394 LEU A CA 1
ATOM 3129 C C . LEU A 1 394 ? 17.207 11.590 -8.059 1.00 88.44 394 LEU A C 1
ATOM 3131 O O . LEU A 1 394 ? 17.488 12.712 -8.466 1.00 88.44 394 LEU A O 1
ATOM 3135 N N . ASN A 1 395 ? 17.834 10.495 -8.492 1.00 90.50 395 ASN A N 1
ATOM 3136 C CA . ASN A 1 395 ? 19.041 10.512 -9.316 1.00 90.50 395 ASN A CA 1
ATOM 3137 C C . ASN A 1 395 ? 18.782 9.801 -10.646 1.00 90.50 395 ASN A C 1
ATOM 3139 O O . ASN A 1 395 ? 18.990 8.588 -10.767 1.00 90.50 395 ASN A O 1
ATOM 3143 N N . ALA A 1 396 ? 18.328 10.566 -11.638 1.00 93.12 396 ALA A N 1
ATOM 3144 C CA . ALA A 1 396 ? 18.229 10.111 -13.020 1.00 93.12 396 ALA A CA 1
ATOM 3145 C C . ALA A 1 396 ? 19.620 10.003 -13.662 1.00 93.12 396 ALA A C 1
ATOM 3147 O O . ALA A 1 396 ? 20.487 10.851 -13.431 1.00 93.12 396 ALA A O 1
ATOM 3148 N N . CYS A 1 397 ? 19.815 8.982 -14.493 1.00 92.50 397 CYS A N 1
ATOM 3149 C CA . CYS A 1 397 ? 21.014 8.839 -15.311 1.00 92.50 397 CYS A CA 1
ATOM 3150 C C . CYS A 1 397 ? 20.998 9.898 -16.418 1.00 92.50 397 CYS A C 1
ATOM 3152 O O . CYS A 1 397 ? 19.986 10.067 -17.095 1.00 92.50 397 CYS A O 1
ATOM 3154 N N . GLN A 1 398 ? 22.105 10.628 -16.554 1.00 89.38 398 GLN A N 1
ATOM 3155 C CA . GLN A 1 398 ? 22.204 11.786 -17.450 1.00 89.38 398 GLN A CA 1
ATOM 3156 C C . GLN A 1 398 ? 22.635 11.401 -18.865 1.00 89.38 398 GLN A C 1
ATOM 3158 O O . GLN A 1 398 ? 22.248 12.060 -19.821 1.00 89.38 398 GLN A O 1
ATOM 3163 N N . ASN A 1 399 ? 23.438 10.344 -18.976 1.00 90.19 399 ASN A N 1
ATOM 3164 C CA . ASN A 1 399 ? 24.109 9.985 -20.213 1.00 90.19 399 ASN A CA 1
ATOM 3165 C C . ASN A 1 399 ? 23.491 8.743 -20.850 1.00 90.19 399 ASN A C 1
ATOM 3167 O O . ASN A 1 399 ? 23.165 7.764 -20.158 1.00 90.19 399 ASN A O 1
ATOM 3171 N N . ASP A 1 400 ? 23.434 8.770 -22.174 1.00 93.31 400 ASP A N 1
ATOM 3172 C CA . ASP A 1 400 ? 23.097 7.622 -23.003 1.00 93.31 400 ASP A CA 1
ATOM 3173 C C . ASP A 1 400 ? 24.350 6.812 -23.320 1.00 93.31 400 ASP A C 1
ATOM 3175 O O . ASP A 1 400 ? 25.458 7.349 -23.376 1.00 93.31 400 ASP A O 1
ATOM 3179 N N . ILE A 1 401 ? 24.177 5.507 -23.511 1.00 94.00 401 ILE A N 1
ATOM 3180 C CA . ILE A 1 401 ? 25.280 4.580 -23.770 1.00 94.00 401 ILE A CA 1
ATOM 3181 C C . ILE A 1 401 ? 24.998 3.829 -25.065 1.00 94.00 401 ILE A C 1
ATOM 3183 O O . ILE A 1 401 ? 23.920 3.256 -25.222 1.00 94.00 401 ILE A O 1
ATOM 3187 N N . LEU A 1 402 ? 25.979 3.791 -25.965 1.00 95.19 402 LEU A N 1
ATOM 3188 C CA . LEU A 1 402 ? 26.014 2.831 -27.063 1.00 95.19 402 LEU A CA 1
ATOM 3189 C C . LEU A 1 402 ? 26.825 1.620 -26.633 1.00 95.19 402 LEU A C 1
ATOM 3191 O O . LEU A 1 402 ? 27.990 1.751 -26.264 1.00 95.19 402 LEU A O 1
ATOM 3195 N N . LEU A 1 403 ? 26.207 0.448 -26.704 1.00 94.75 403 LEU A N 1
ATOM 3196 C CA . LEU A 1 403 ? 26.898 -0.829 -26.618 1.00 94.75 403 LEU A CA 1
ATOM 3197 C C . LEU A 1 403 ? 27.090 -1.381 -28.025 1.00 94.75 403 LEU A C 1
ATOM 3199 O O . LEU A 1 403 ? 26.115 -1.633 -28.734 1.00 94.75 403 LEU A O 1
ATOM 3203 N N . SER A 1 404 ? 28.341 -1.604 -28.406 1.00 94.12 404 SER A N 1
ATOM 3204 C CA . SER A 1 404 ? 28.695 -2.226 -29.680 1.00 94.12 404 SER A CA 1
ATOM 3205 C C . SER A 1 404 ? 29.219 -3.640 -29.436 1.00 94.12 404 SER A C 1
ATOM 3207 O O . SER A 1 404 ? 30.112 -3.800 -28.599 1.00 94.12 404 SER A O 1
ATOM 3209 N N . PRO A 1 405 ? 28.680 -4.667 -30.118 1.00 92.50 405 PRO A N 1
ATOM 3210 C CA . PRO A 1 405 ? 29.181 -6.030 -29.990 1.00 92.50 405 PRO A CA 1
ATOM 3211 C C . PRO A 1 405 ? 30.599 -6.133 -30.557 1.00 92.50 405 PRO A C 1
ATOM 3213 O O . PRO A 1 405 ? 30.920 -5.510 -31.572 1.00 92.50 405 PRO A O 1
ATOM 3216 N N . ASN A 1 406 ? 31.445 -6.934 -29.916 1.00 91.38 406 ASN A N 1
ATOM 3217 C CA . ASN A 1 406 ? 32.728 -7.319 -30.484 1.00 91.38 406 ASN A CA 1
ATOM 3218 C C . ASN A 1 406 ? 32.505 -8.318 -31.638 1.00 91.38 406 ASN A C 1
ATOM 3220 O O . ASN A 1 406 ? 31.602 -9.152 -31.582 1.00 91.38 406 ASN A O 1
ATOM 3224 N N . GLN A 1 407 ? 33.307 -8.217 -32.701 1.00 87.12 407 GLN A N 1
ATOM 3225 C CA . GLN A 1 407 ? 33.148 -9.060 -33.894 1.00 87.12 407 GLN A CA 1
ATOM 3226 C C . GLN A 1 407 ? 33.699 -10.484 -33.718 1.00 87.12 407 GLN A C 1
ATOM 3228 O O . GLN A 1 407 ? 33.263 -11.390 -34.421 1.00 87.12 407 GLN A O 1
ATOM 3233 N N . GLU A 1 408 ? 34.641 -10.686 -32.797 1.00 89.62 408 GLU A N 1
ATOM 3234 C CA . GLU A 1 408 ? 35.332 -11.962 -32.574 1.00 89.62 408 GLU A CA 1
ATOM 3235 C C . GLU A 1 408 ? 34.801 -12.712 -31.343 1.00 89.62 408 GLU A C 1
ATOM 3237 O O . GLU A 1 408 ? 34.847 -13.940 -31.298 1.00 89.62 408 GLU A O 1
ATOM 3242 N N . ASP A 1 409 ? 34.286 -11.989 -30.345 1.00 90.88 409 ASP A N 1
ATOM 3243 C CA . ASP A 1 409 ? 33.849 -12.545 -29.065 1.00 90.88 409 ASP A CA 1
ATOM 3244 C C . ASP A 1 409 ? 32.440 -12.060 -28.702 1.00 90.88 409 ASP A C 1
ATOM 3246 O O . ASP A 1 409 ? 32.238 -10.930 -28.255 1.00 90.88 409 ASP A O 1
ATOM 3250 N N . ILE A 1 410 ? 31.453 -12.948 -28.847 1.00 87.69 410 ILE A N 1
ATOM 3251 C CA . ILE A 1 410 ? 30.036 -12.667 -28.566 1.00 87.69 410 ILE A CA 1
ATOM 3252 C C . ILE A 1 410 ? 29.759 -12.306 -27.097 1.00 87.69 410 ILE A C 1
ATOM 3254 O O . ILE A 1 410 ? 28.687 -11.786 -26.781 1.00 87.69 410 ILE A O 1
ATOM 3258 N N . TYR A 1 411 ? 30.709 -12.574 -26.194 1.00 91.31 411 TYR A N 1
ATOM 3259 C CA . TYR A 1 411 ? 30.610 -12.227 -24.781 1.00 91.31 411 TYR A CA 1
ATOM 3260 C C . TYR A 1 411 ? 31.255 -10.877 -24.448 1.00 91.31 411 TYR A C 1
ATOM 3262 O O . TYR A 1 411 ? 31.258 -10.478 -23.279 1.00 91.31 411 TYR A O 1
ATOM 3270 N N . LYS A 1 412 ? 31.776 -10.154 -25.447 1.00 92.81 412 LYS A N 1
ATOM 3271 C CA . LYS A 1 412 ? 32.409 -8.844 -25.280 1.00 92.81 412 LYS A CA 1
ATOM 3272 C C . LYS A 1 412 ? 31.662 -7.746 -26.018 1.00 92.81 412 LYS A C 1
ATOM 3274 O O . LYS A 1 412 ? 31.265 -7.888 -27.171 1.00 92.81 412 LYS A O 1
ATOM 3279 N N . PHE A 1 413 ? 31.513 -6.618 -25.340 1.00 93.81 413 PHE A N 1
ATOM 3280 C CA . PHE A 1 413 ? 30.941 -5.392 -25.885 1.00 93.81 413 PHE A CA 1
ATOM 3281 C C . PHE A 1 413 ? 31.844 -4.213 -25.531 1.00 93.81 413 PHE A C 1
ATOM 3283 O O . PHE A 1 413 ? 32.494 -4.226 -24.491 1.00 93.81 413 PHE A O 1
ATOM 3290 N N . THR A 1 414 ? 31.840 -3.166 -26.346 1.00 93.69 414 THR A N 1
ATOM 3291 C CA . THR A 1 414 ? 32.444 -1.872 -25.997 1.00 93.69 414 THR A CA 1
ATOM 3292 C C . THR A 1 414 ? 31.329 -0.889 -25.674 1.00 93.69 414 THR A C 1
ATOM 3294 O O . THR A 1 414 ? 30.358 -0.800 -26.429 1.00 93.69 414 THR A O 1
ATOM 3297 N N . ALA A 1 415 ? 31.450 -0.164 -24.560 1.00 93.44 415 ALA A N 1
ATOM 3298 C CA . ALA A 1 415 ? 30.510 0.886 -24.195 1.00 93.44 415 ALA A CA 1
ATOM 3299 C C . ALA A 1 415 ? 31.082 2.267 -24.528 1.00 93.44 415 ALA A C 1
ATOM 3301 O O . ALA A 1 415 ? 32.244 2.558 -24.253 1.00 93.44 415 ALA A O 1
ATOM 3302 N N . VAL A 1 416 ? 30.245 3.126 -25.106 1.00 93.62 416 VAL A N 1
ATOM 3303 C CA . VAL A 1 416 ? 30.577 4.524 -25.392 1.00 93.62 416 VAL A CA 1
ATOM 3304 C C . VAL A 1 416 ? 29.472 5.415 -24.843 1.00 93.62 416 VAL A C 1
ATOM 3306 O O . VAL A 1 416 ? 28.308 5.275 -25.220 1.00 93.62 416 VAL A O 1
ATOM 3309 N N . CYS A 1 417 ? 29.836 6.347 -23.966 1.00 92.00 417 CYS A N 1
ATOM 3310 C CA . CYS A 1 417 ? 28.942 7.403 -23.510 1.00 92.00 417 CYS A CA 1
ATOM 3311 C C . CYS A 1 417 ? 28.690 8.403 -24.649 1.00 92.00 417 CYS A C 1
ATOM 3313 O O . CYS A 1 417 ? 29.627 9.010 -25.171 1.00 92.00 417 CYS A O 1
ATOM 3315 N N . ILE A 1 418 ? 27.425 8.639 -24.995 1.00 89.44 418 ILE A N 1
ATOM 3316 C CA . ILE A 1 418 ? 27.039 9.705 -25.923 1.00 89.44 418 ILE A CA 1
ATOM 3317 C C . ILE A 1 418 ? 26.786 10.990 -25.136 1.00 89.44 418 ILE A C 1
ATOM 3319 O O . ILE A 1 418 ? 26.111 10.977 -24.106 1.00 89.44 418 ILE A O 1
ATOM 3323 N N . LYS A 1 419 ? 27.295 12.112 -25.651 1.00 83.81 419 LYS A N 1
ATOM 3324 C CA . LYS A 1 419 ? 27.041 13.460 -25.126 1.00 83.81 419 LYS A CA 1
ATOM 3325 C C . LYS A 1 419 ? 26.568 14.356 -26.270 1.00 83.81 419 LYS A C 1
ATOM 3327 O O . LYS A 1 419 ? 27.390 15.059 -26.853 1.00 83.81 419 LYS A O 1
ATOM 3332 N N . PRO A 1 420 ? 25.286 14.275 -26.653 1.00 82.50 420 PRO A N 1
ATOM 3333 C CA . PRO A 1 420 ? 24.780 15.076 -27.751 1.00 82.50 420 PRO A CA 1
ATOM 3334 C C . PRO A 1 420 ? 24.516 16.506 -27.265 1.00 82.50 420 PRO A C 1
ATOM 3336 O O . PRO A 1 420 ? 24.145 16.711 -26.109 1.00 82.50 420 PRO A O 1
ATOM 3339 N N . ASP A 1 421 ? 24.659 17.491 -28.154 1.00 85.19 421 ASP A N 1
ATOM 3340 C CA . ASP A 1 421 ? 24.389 18.906 -27.834 1.00 85.19 421 ASP A CA 1
ATOM 3341 C C . ASP A 1 421 ? 22.934 19.138 -27.391 1.00 85.19 421 ASP A C 1
ATOM 3343 O O . ASP A 1 421 ? 22.631 20.055 -26.626 1.00 85.19 421 ASP A O 1
ATOM 3347 N N . PHE A 1 422 ? 22.028 18.279 -27.862 1.00 91.25 422 PHE A N 1
ATOM 3348 C CA . PHE A 1 422 ? 20.627 18.238 -27.476 1.00 91.25 422 PHE A CA 1
ATOM 3349 C C . PHE A 1 422 ? 20.235 16.811 -27.087 1.00 91.25 422 PHE A C 1
ATOM 3351 O O . PHE A 1 422 ? 20.520 15.864 -27.821 1.00 91.25 422 PHE A O 1
ATOM 3358 N N . ALA A 1 423 ? 19.552 16.664 -25.950 1.00 92.19 423 ALA A N 1
ATOM 3359 C CA . ALA A 1 423 ? 19.081 15.385 -25.430 1.00 92.19 423 ALA A CA 1
ATOM 3360 C C . ALA A 1 423 ? 17.717 15.533 -24.733 1.00 92.19 423 ALA A C 1
ATOM 3362 O O . ALA A 1 423 ? 17.427 16.592 -24.162 1.00 92.19 423 ALA A O 1
ATOM 3363 N N . PRO A 1 424 ? 16.893 14.470 -24.700 1.00 94.75 424 PRO A N 1
ATOM 3364 C CA . PRO A 1 424 ? 15.730 14.406 -23.830 1.00 94.75 424 PRO A CA 1
ATOM 3365 C C . PRO A 1 424 ? 16.138 14.615 -22.371 1.00 94.75 424 PRO A C 1
ATOM 3367 O O . PRO A 1 424 ? 17.191 14.152 -21.933 1.00 94.75 424 PRO A O 1
ATOM 3370 N N . LYS A 1 425 ? 15.259 15.238 -21.574 1.00 94.56 425 LYS A N 1
ATOM 3371 C CA . LYS A 1 425 ? 15.469 15.326 -20.119 1.00 94.56 425 LYS A CA 1
ATOM 3372 C C . LYS A 1 425 ? 15.757 13.934 -19.521 1.00 94.56 425 LYS A C 1
ATOM 3374 O O . LYS A 1 425 ? 15.035 12.994 -19.877 1.00 94.56 425 LYS A O 1
ATOM 3379 N N . PRO A 1 426 ? 16.703 13.811 -18.570 1.00 94.81 426 PRO A N 1
ATOM 3380 C CA . PRO A 1 426 ? 16.963 12.577 -17.830 1.00 94.81 426 PRO A CA 1
ATOM 3381 C C . PRO A 1 426 ? 15.679 11.976 -17.248 1.00 94.81 426 PRO A C 1
ATOM 3383 O O . PRO A 1 426 ? 14.951 12.637 -16.499 1.00 94.81 426 PRO A O 1
ATOM 3386 N N . ARG A 1 427 ? 15.386 10.722 -17.604 1.00 96.12 427 ARG A N 1
ATOM 3387 C CA . ARG A 1 427 ? 14.080 10.091 -17.361 1.00 96.12 427 ARG A CA 1
ATOM 3388 C C . ARG A 1 427 ? 14.172 8.579 -17.213 1.00 96.12 427 ARG 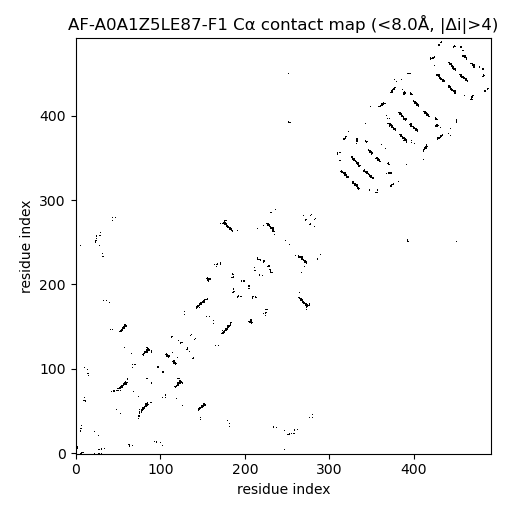A C 1
ATOM 3390 O O . ARG A 1 427 ? 15.122 7.951 -17.663 1.00 96.12 427 ARG A O 1
ATOM 3397 N N . TRP A 1 428 ? 13.140 7.972 -16.639 1.00 96.31 428 TRP A N 1
ATOM 3398 C CA . TRP A 1 428 ? 13.009 6.517 -16.499 1.00 96.31 428 TRP A CA 1
ATOM 3399 C C . TRP A 1 428 ? 11.559 6.075 -16.710 1.00 96.31 428 TRP A C 1
ATOM 3401 O O . TRP A 1 428 ? 10.660 6.918 -16.789 1.00 96.31 428 TRP A O 1
ATOM 3411 N N . ARG A 1 429 ? 11.327 4.756 -16.821 1.00 96.31 429 ARG A N 1
ATOM 3412 C CA . ARG A 1 429 ? 9.990 4.170 -17.077 1.00 96.31 429 ARG A CA 1
ATOM 3413 C C . ARG A 1 429 ? 9.328 4.706 -18.366 1.00 96.31 429 ARG A C 1
ATOM 3415 O O . ARG A 1 429 ? 8.100 4.747 -18.461 1.00 96.31 429 ARG A O 1
ATOM 3422 N N . HIS A 1 430 ? 10.143 5.165 -19.311 1.00 97.62 430 HIS A N 1
ATOM 3423 C CA . HIS A 1 430 ? 9.766 5.498 -20.685 1.00 97.62 430 HIS A CA 1
ATOM 3424 C C . HIS A 1 430 ? 9.957 4.259 -21.571 1.00 97.62 430 HIS A C 1
ATOM 3426 O O . HIS A 1 430 ? 10.383 3.219 -21.069 1.00 97.62 430 HIS A O 1
ATOM 3432 N N . THR A 1 431 ? 9.680 4.382 -22.866 1.00 97.62 431 THR A N 1
ATOM 3433 C CA . THR A 1 431 ? 10.029 3.360 -23.864 1.00 97.62 431 THR A CA 1
ATOM 3434 C C . THR A 1 431 ? 10.927 3.943 -24.940 1.00 97.62 431 THR A C 1
ATOM 3436 O O . THR A 1 431 ? 10.734 5.101 -25.315 1.00 97.62 431 THR A O 1
ATOM 3439 N N . VAL A 1 432 ? 11.833 3.128 -25.481 1.00 97.69 432 VAL A N 1
ATOM 3440 C CA . VAL A 1 432 ? 12.573 3.410 -26.717 1.00 97.69 432 VAL A CA 1
ATOM 3441 C C . VAL A 1 432 ? 12.374 2.246 -27.682 1.00 97.69 432 VAL A C 1
ATOM 3443 O O . VAL A 1 432 ? 12.573 1.101 -27.291 1.00 97.69 432 VAL A O 1
ATOM 3446 N N . ASN A 1 433 ? 11.978 2.526 -28.923 1.00 96.38 433 ASN A N 1
ATOM 3447 C CA . ASN A 1 433 ? 11.772 1.514 -29.964 1.00 96.38 433 ASN A CA 1
ATOM 3448 C C . ASN A 1 433 ? 12.429 1.938 -31.274 1.00 96.38 433 ASN A C 1
ATOM 3450 O O . ASN A 1 433 ? 12.494 3.128 -31.574 1.00 96.38 433 ASN A O 1
ATOM 3454 N N . ILE A 1 434 ? 12.874 0.973 -32.075 1.00 97.06 434 ILE A N 1
ATOM 3455 C CA . ILE A 1 434 ? 13.365 1.266 -33.422 1.00 97.06 434 ILE A CA 1
ATOM 3456 C C . ILE A 1 434 ? 12.190 1.598 -34.339 1.00 97.06 434 ILE A C 1
ATOM 3458 O O . ILE A 1 434 ? 11.175 0.898 -34.344 1.00 97.06 434 ILE A O 1
ATOM 3462 N N . VAL A 1 435 ? 12.343 2.662 -35.119 1.00 95.50 435 VAL A N 1
ATOM 3463 C CA . VAL A 1 435 ? 11.426 3.072 -36.183 1.00 95.50 435 VAL A CA 1
ATOM 3464 C C . VAL A 1 435 ? 12.210 3.297 -37.470 1.00 95.50 435 VAL A C 1
ATOM 3466 O O . VAL A 1 435 ? 13.373 3.697 -37.439 1.00 95.50 435 VAL A O 1
ATOM 3469 N N . TRP A 1 436 ? 11.558 3.058 -38.604 1.00 93.12 436 TRP A N 1
ATOM 3470 C CA . TRP A 1 436 ? 12.147 3.254 -39.925 1.00 93.12 436 TRP A CA 1
ATOM 3471 C C . TRP A 1 436 ? 11.503 4.446 -40.614 1.00 93.12 436 TRP A C 1
ATOM 3473 O O . TRP A 1 436 ? 10.280 4.573 -40.645 1.00 93.12 436 TRP A O 1
ATOM 3483 N N . SER A 1 437 ? 12.328 5.318 -41.183 1.00 89.62 437 SER A N 1
ATOM 3484 C CA . SER A 1 437 ? 11.862 6.471 -41.948 1.00 89.62 437 SER A CA 1
ATOM 3485 C C . SER A 1 437 ? 12.835 6.774 -43.077 1.00 89.62 437 SER A C 1
ATOM 3487 O O . SER A 1 437 ? 14.040 6.859 -42.855 1.00 89.62 437 SER A O 1
ATOM 3489 N N . HIS A 1 438 ? 12.317 6.920 -44.301 1.00 89.56 438 HIS A N 1
ATOM 3490 C CA . HIS A 1 438 ? 13.108 7.241 -45.498 1.00 89.56 438 HIS A CA 1
ATOM 3491 C C . HIS A 1 438 ? 14.358 6.350 -45.664 1.00 89.56 438 HIS A C 1
ATOM 3493 O O . HIS A 1 438 ? 15.441 6.838 -45.974 1.00 89.56 438 HIS A O 1
ATOM 3499 N N . GLY A 1 439 ? 14.219 5.045 -45.403 1.00 89.62 439 GLY A N 1
ATOM 3500 C CA . GLY A 1 439 ? 15.307 4.068 -45.523 1.00 89.62 439 GLY A CA 1
ATOM 3501 C C . GLY A 1 439 ? 16.345 4.079 -44.394 1.00 89.62 439 GLY A C 1
ATOM 3502 O O . GLY A 1 439 ? 17.324 3.350 -44.494 1.00 89.62 439 GLY A O 1
ATOM 3503 N N . ASN A 1 440 ? 16.144 4.865 -43.331 1.00 93.31 440 ASN A N 1
ATOM 3504 C CA . ASN A 1 440 ? 17.057 4.950 -42.190 1.00 93.31 440 ASN A CA 1
ATOM 3505 C C . ASN A 1 440 ? 16.383 4.485 -40.891 1.00 93.31 440 ASN A C 1
ATOM 3507 O O . ASN A 1 440 ? 15.184 4.708 -40.689 1.00 93.31 440 ASN A O 1
ATOM 3511 N N . GLU A 1 441 ? 17.172 3.871 -40.006 1.00 95.88 441 GLU A N 1
ATOM 3512 C CA . GLU A 1 441 ? 16.756 3.516 -38.648 1.00 95.88 441 GLU A CA 1
ATOM 3513 C C . GLU A 1 441 ? 16.921 4.687 -37.686 1.00 95.88 441 GLU A C 1
ATOM 3515 O O . GLU A 1 441 ? 17.944 5.372 -37.670 1.00 95.88 441 GLU A O 1
ATOM 3520 N N . PHE A 1 442 ? 15.937 4.844 -36.810 1.00 96.94 442 PHE A N 1
ATOM 3521 C CA . PHE A 1 442 ? 15.983 5.777 -35.697 1.00 96.94 442 PHE A CA 1
ATOM 3522 C C . PHE A 1 442 ? 15.483 5.109 -34.421 1.00 96.94 442 PHE A C 1
ATOM 3524 O O . PHE A 1 442 ? 14.674 4.184 -34.469 1.00 96.94 442 PHE A O 1
ATOM 3531 N N . ALA A 1 443 ? 15.915 5.612 -33.267 1.00 97.56 443 ALA A N 1
ATOM 3532 C CA . ALA A 1 443 ? 15.344 5.218 -31.985 1.00 97.56 443 ALA A CA 1
ATOM 3533 C C . ALA A 1 443 ? 14.311 6.259 -31.531 1.00 97.56 443 ALA A C 1
ATOM 3535 O O . ALA A 1 443 ? 14.633 7.426 -31.326 1.00 97.56 443 ALA A O 1
ATOM 3536 N N . PHE A 1 444 ? 13.060 5.833 -31.388 1.00 97.06 444 PHE A N 1
ATOM 3537 C CA . PHE A 1 444 ? 11.934 6.657 -30.965 1.00 97.06 444 PHE A CA 1
ATOM 3538 C C . PHE A 1 444 ? 11.686 6.502 -29.466 1.00 97.06 444 PHE A C 1
ATOM 3540 O O . PHE A 1 444 ? 11.391 5.403 -28.996 1.00 97.06 444 PHE A O 1
ATOM 3547 N N . LEU A 1 445 ? 11.775 7.605 -28.727 1.00 97.62 445 LEU A N 1
ATOM 3548 C CA . LEU A 1 445 ? 11.524 7.688 -27.294 1.00 97.62 445 LEU A CA 1
ATOM 3549 C C . LEU A 1 445 ? 10.136 8.265 -27.022 1.00 97.62 445 LEU A C 1
ATOM 3551 O O . LEU A 1 445 ? 9.782 9.297 -27.591 1.00 97.62 445 LEU A O 1
ATOM 3555 N N . PHE A 1 446 ? 9.401 7.669 -26.078 1.00 97.06 446 PHE A N 1
ATOM 3556 C CA . PHE A 1 446 ? 8.123 8.210 -25.613 1.00 97.06 446 PHE A CA 1
ATOM 3557 C C . PHE A 1 446 ? 7.932 8.125 -24.094 1.00 97.06 446 PHE A C 1
ATOM 3559 O O . PHE A 1 446 ? 8.167 7.091 -23.458 1.00 97.06 446 PHE A O 1
ATOM 3566 N N . GLY A 1 447 ? 7.436 9.231 -23.532 1.00 96.50 447 GLY A N 1
ATOM 3567 C CA . GLY A 1 447 ? 6.882 9.307 -22.187 1.00 96.50 447 GLY A CA 1
ATOM 3568 C C . GLY A 1 447 ? 7.907 9.093 -21.077 1.00 96.50 447 GLY A C 1
ATOM 3569 O O . GLY A 1 447 ? 9.052 9.550 -21.143 1.00 96.50 447 GLY A O 1
ATOM 3570 N N . GLY A 1 448 ? 7.462 8.423 -20.015 1.00 96.56 448 GLY A N 1
ATOM 3571 C CA . GLY A 1 448 ? 8.226 8.212 -18.791 1.00 96.56 448 GLY A CA 1
ATOM 3572 C C . GLY A 1 448 ? 8.019 9.320 -17.776 1.00 96.56 448 GLY A C 1
ATOM 3573 O O . GLY A 1 448 ? 6.983 9.988 -17.753 1.00 96.56 448 GLY A O 1
ATOM 3574 N N . ARG A 1 449 ? 8.994 9.469 -16.884 1.00 94.88 449 ARG A N 1
ATOM 3575 C CA . ARG A 1 449 ? 8.948 10.455 -15.806 1.00 94.88 449 ARG A CA 1
ATOM 3576 C C . ARG A 1 449 ? 10.327 10.958 -15.414 1.00 94.88 449 ARG A C 1
ATOM 3578 O O . ARG A 1 449 ? 11.329 10.288 -15.670 1.00 94.88 449 ARG A O 1
ATOM 3585 N N . THR A 1 450 ? 10.345 12.103 -14.739 1.00 93.06 450 THR A N 1
ATOM 3586 C CA . THR A 1 450 ? 11.532 12.678 -14.097 1.00 93.06 450 THR A CA 1
ATOM 3587 C C . THR A 1 450 ? 11.329 12.757 -12.578 1.00 93.06 450 THR A C 1
ATOM 3589 O O . THR A 1 450 ? 10.315 12.295 -12.035 1.00 93.06 450 THR A O 1
ATOM 3592 N N . SER A 1 451 ? 12.303 13.332 -11.868 1.00 86.81 451 SER A N 1
ATOM 3593 C CA . SER A 1 451 ? 12.171 13.639 -10.439 1.00 86.81 451 SER A CA 1
ATOM 3594 C C . SER A 1 451 ? 11.148 14.750 -10.171 1.00 86.81 451 SER A C 1
ATOM 3596 O O . SER A 1 451 ? 10.533 14.746 -9.108 1.00 86.81 451 SER A O 1
ATOM 3598 N N . ALA A 1 452 ? 10.938 15.658 -11.131 1.00 86.75 452 ALA A N 1
ATOM 3599 C CA . ALA A 1 452 ? 10.029 16.800 -11.014 1.00 86.75 452 ALA A CA 1
ATOM 3600 C C . ALA A 1 452 ? 8.685 16.589 -11.735 1.00 86.75 452 ALA A C 1
ATOM 3602 O O . ALA A 1 452 ? 7.653 17.070 -11.277 1.00 86.75 452 ALA A O 1
ATOM 3603 N N . GLU A 1 453 ? 8.678 15.865 -12.854 1.00 90.50 453 GLU A N 1
ATOM 3604 C CA . GLU A 1 453 ? 7.492 15.631 -13.679 1.00 90.50 453 GLU A CA 1
ATOM 3605 C C . GLU A 1 453 ? 7.042 14.173 -13.545 1.00 90.50 453 GLU A C 1
ATOM 3607 O O . GLU A 1 453 ? 7.751 13.249 -13.952 1.00 90.50 453 GLU A O 1
ATOM 3612 N N . TYR A 1 454 ? 5.853 13.957 -12.973 1.00 89.81 454 TYR A N 1
ATOM 3613 C CA . TYR A 1 454 ? 5.348 12.614 -12.667 1.00 89.81 454 TYR A CA 1
ATOM 3614 C C . TYR A 1 454 ? 5.010 11.785 -13.906 1.00 89.81 454 TYR A C 1
ATOM 3616 O O . TYR A 1 454 ? 5.168 10.573 -13.856 1.00 89.81 454 TYR A O 1
ATOM 3624 N N . THR A 1 455 ? 4.559 12.412 -14.995 1.00 93.94 455 THR A N 1
ATOM 3625 C CA . THR A 1 455 ? 4.268 11.762 -16.282 1.00 93.94 455 THR A CA 1
ATOM 3626 C C . THR A 1 455 ? 4.613 12.701 -17.441 1.00 93.94 455 THR A C 1
ATOM 3628 O O . THR A 1 455 ? 4.320 13.901 -17.401 1.00 93.94 455 THR A O 1
ATOM 3631 N N . LEU A 1 456 ? 5.210 12.145 -18.491 1.00 95.50 456 LEU A N 1
ATOM 3632 C CA . LEU A 1 456 ? 5.622 12.858 -19.699 1.00 95.50 456 LEU A CA 1
ATOM 3633 C C . LEU A 1 456 ? 4.815 12.384 -20.917 1.00 95.50 456 LEU A C 1
ATOM 3635 O O . LEU A 1 456 ? 4.338 11.247 -20.942 1.00 95.50 456 LEU A O 1
ATOM 3639 N N . ASN A 1 457 ? 4.656 13.256 -21.914 1.00 95.12 457 ASN A N 1
ATOM 3640 C CA . ASN A 1 457 ? 4.066 12.954 -23.229 1.00 95.12 457 ASN A CA 1
ATOM 3641 C C . ASN A 1 457 ? 4.919 13.453 -24.407 1.00 95.12 457 ASN A C 1
ATOM 3643 O O . ASN A 1 457 ? 4.470 13.405 -25.550 1.00 95.12 457 ASN A O 1
ATOM 3647 N N . ASP A 1 458 ? 6.111 13.968 -24.128 1.00 95.06 458 ASP A N 1
ATOM 3648 C CA . ASP A 1 458 ? 7.071 14.365 -25.149 1.00 95.06 458 ASP A CA 1
ATOM 3649 C C . ASP A 1 458 ? 7.614 13.125 -25.880 1.00 95.06 458 ASP A C 1
ATOM 3651 O O . ASP A 1 458 ? 7.645 12.004 -25.352 1.00 95.06 458 ASP A O 1
ATOM 3655 N N . CYS A 1 459 ? 7.988 13.333 -27.139 1.00 96.25 459 CYS A N 1
ATOM 3656 C CA . CYS A 1 459 ? 8.513 12.299 -28.019 1.00 96.25 459 CYS A CA 1
ATOM 3657 C C . CYS A 1 459 ? 9.824 12.791 -28.628 1.00 96.25 459 CYS A C 1
ATOM 3659 O O . CYS A 1 459 ? 9.926 13.953 -29.024 1.00 96.25 459 CYS A O 1
ATOM 3661 N N . TYR A 1 460 ? 10.805 11.904 -28.746 1.00 96.75 460 TYR A N 1
ATOM 3662 C CA . TYR A 1 460 ? 12.101 12.230 -29.335 1.00 96.75 460 TYR A CA 1
ATOM 3663 C C . TYR A 1 460 ? 12.548 11.147 -30.302 1.00 96.75 460 TYR A C 1
ATOM 3665 O O . TYR A 1 460 ? 12.168 9.985 -30.173 1.00 96.75 460 TYR A O 1
ATOM 3673 N N . VAL A 1 461 ? 13.390 11.534 -31.250 1.00 96.56 461 VAL A N 1
ATOM 3674 C CA . VAL A 1 461 ? 14.001 10.642 -32.230 1.00 96.56 461 VAL A CA 1
ATOM 3675 C C . VAL A 1 461 ? 15.512 10.783 -32.133 1.00 96.56 461 VAL A C 1
ATOM 3677 O O . VAL A 1 461 ? 16.029 11.897 -32.185 1.00 96.56 461 VAL A O 1
ATOM 3680 N N . TYR A 1 462 ? 16.215 9.667 -31.990 1.00 97.19 462 TYR A N 1
ATOM 3681 C CA . TYR A 1 462 ? 17.670 9.600 -32.038 1.00 97.19 462 TYR A CA 1
ATOM 3682 C C . TYR A 1 462 ? 18.134 9.026 -33.374 1.00 97.19 462 TYR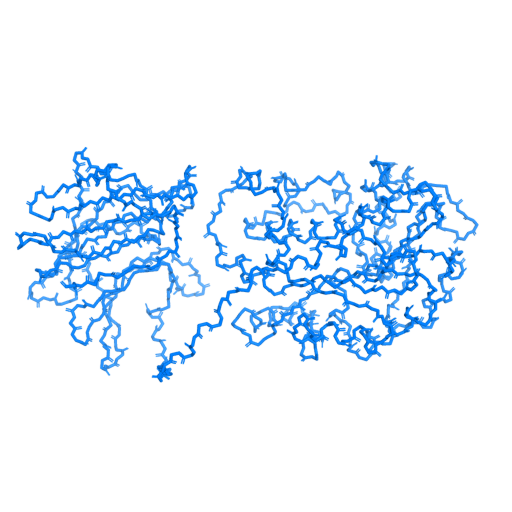 A C 1
ATOM 3684 O O . TYR A 1 462 ? 17.652 7.978 -33.812 1.00 97.19 462 TYR A O 1
ATOM 3692 N N . SER A 1 463 ? 19.093 9.713 -33.990 1.00 94.38 463 SER A N 1
ATOM 3693 C CA . SER A 1 463 ? 19.748 9.313 -35.233 1.00 94.38 463 SER A CA 1
ATOM 3694 C C . SER A 1 463 ? 21.112 8.681 -34.931 1.00 94.38 463 SER A C 1
ATOM 3696 O O . SER A 1 463 ? 22.006 9.390 -34.459 1.00 94.38 463 SER A O 1
ATOM 3698 N N . PRO A 1 464 ? 21.325 7.383 -35.230 1.00 92.25 464 PRO A N 1
ATOM 3699 C CA . PRO A 1 464 ? 22.622 6.739 -35.024 1.00 92.25 464 PRO A CA 1
ATOM 3700 C C . PRO A 1 464 ? 23.707 7.271 -35.973 1.00 92.25 464 PRO A C 1
ATOM 3702 O O . PRO A 1 464 ? 24.886 7.192 -35.647 1.00 92.25 464 PRO A O 1
ATOM 3705 N N . THR A 1 465 ? 23.332 7.839 -37.125 1.00 90.12 465 THR A N 1
ATOM 3706 C CA . THR A 1 465 ? 24.276 8.387 -38.115 1.00 90.12 465 THR A CA 1
ATOM 3707 C C . THR A 1 465 ? 24.878 9.713 -37.670 1.00 90.12 465 THR A C 1
ATOM 3709 O O . THR A 1 465 ? 26.064 9.955 -37.873 1.00 90.12 465 THR A O 1
ATOM 3712 N N . THR A 1 466 ? 24.061 10.587 -37.081 1.00 90.69 466 THR A N 1
ATOM 3713 C CA . THR A 1 466 ? 24.503 11.916 -36.629 1.00 90.69 466 THR A CA 1
ATOM 3714 C C . THR A 1 466 ? 24.817 11.953 -35.140 1.00 90.69 466 THR A C 1
ATOM 3716 O O . THR A 1 466 ? 25.400 12.927 -34.680 1.00 90.69 466 THR A O 1
ATOM 3719 N N . ASN A 1 467 ? 24.450 10.906 -34.393 1.00 90.38 467 ASN A N 1
ATOM 3720 C CA . ASN A 1 467 ? 24.591 10.825 -32.942 1.00 90.38 467 ASN A CA 1
ATOM 3721 C C . ASN A 1 467 ? 23.857 11.968 -32.211 1.00 90.38 467 ASN A C 1
ATOM 3723 O O . ASN A 1 467 ? 24.353 12.528 -31.235 1.00 90.38 467 ASN A O 1
ATOM 3727 N N . MET A 1 468 ? 22.680 12.351 -32.718 1.00 92.56 468 MET A N 1
ATOM 3728 C CA . MET A 1 468 ? 21.889 13.475 -32.207 1.00 92.56 468 MET A CA 1
ATOM 3729 C C . MET A 1 468 ? 20.448 13.068 -31.923 1.00 92.56 468 MET A C 1
ATOM 3731 O O . MET A 1 468 ? 19.850 12.283 -32.665 1.00 92.56 468 MET A O 1
ATOM 3735 N N . TRP A 1 469 ? 19.875 13.676 -30.884 1.00 96.25 469 TRP A N 1
ATOM 3736 C CA . TRP A 1 469 ? 18.439 13.663 -30.639 1.00 96.25 469 TRP A CA 1
ATOM 3737 C C . TRP A 1 469 ? 17.738 14.821 -31.352 1.00 96.25 469 TRP A C 1
ATOM 3739 O O . TRP A 1 469 ? 18.314 15.879 -31.602 1.00 96.25 469 TRP A O 1
ATOM 3749 N N . SER A 1 470 ? 16.459 14.640 -31.649 1.00 94.94 470 SER A N 1
ATOM 3750 C CA . SER A 1 470 ? 15.549 15.684 -32.120 1.00 94.94 470 SER A CA 1
ATOM 3751 C C . SER A 1 470 ? 14.183 15.492 -31.472 1.00 94.94 470 SER A C 1
ATOM 3753 O O . SER A 1 470 ? 13.711 14.363 -31.336 1.00 94.94 470 SER A O 1
ATOM 3755 N N . GLU A 1 471 ? 13.554 16.580 -31.036 1.00 95.56 471 GLU A N 1
ATOM 3756 C CA . GLU A 1 471 ? 12.198 16.533 -30.485 1.00 95.56 471 GLU A CA 1
ATOM 3757 C C . GLU A 1 471 ? 11.174 16.421 -31.615 1.00 95.56 471 GLU A C 1
ATOM 3759 O O . GLU A 1 471 ? 11.285 17.089 -32.646 1.00 95.56 471 GLU A O 1
ATOM 3764 N N . VAL A 1 472 ? 10.172 15.562 -31.432 1.00 92.56 472 VAL A N 1
ATOM 3765 C CA . VAL A 1 472 ? 9.060 15.457 -32.379 1.00 92.56 472 VAL A CA 1
ATOM 3766 C C . VAL A 1 472 ? 8.221 16.737 -32.285 1.00 92.56 472 VAL A C 1
ATOM 3768 O O . VAL A 1 472 ? 7.860 17.134 -31.176 1.00 92.56 472 VAL A O 1
ATOM 3771 N N . PRO A 1 473 ? 7.871 17.387 -33.412 1.00 88.06 473 PRO A N 1
ATOM 3772 C CA . PRO A 1 473 ? 7.149 18.655 -33.389 1.00 88.06 473 PRO A CA 1
ATOM 3773 C C . PRO A 1 473 ? 5.839 18.595 -32.597 1.00 88.06 473 PRO A C 1
ATOM 3775 O O . PRO A 1 473 ? 5.065 17.649 -32.733 1.00 88.06 473 PRO A O 1
ATOM 3778 N N . LEU A 1 474 ? 5.531 19.665 -31.855 1.00 76.12 474 LEU A N 1
ATOM 3779 C CA . LEU A 1 474 ? 4.289 19.801 -31.076 1.00 76.12 474 LEU A CA 1
ATOM 3780 C C . LEU A 1 474 ? 3.007 19.729 -31.923 1.00 76.12 474 LEU A C 1
ATOM 3782 O O . LEU A 1 474 ? 1.926 19.503 -31.389 1.00 76.12 474 LEU A O 1
ATOM 3786 N N . THR A 1 475 ? 3.115 19.941 -33.235 1.00 81.62 475 THR A N 1
ATOM 3787 C CA . THR A 1 475 ? 2.009 19.793 -34.188 1.00 81.62 475 THR A CA 1
ATOM 3788 C C . THR A 1 475 ? 1.634 18.332 -34.447 1.00 81.62 475 THR A C 1
ATOM 3790 O O . THR A 1 475 ? 0.572 18.073 -35.013 1.00 81.62 475 THR A O 1
ATOM 3793 N N . ALA A 1 476 ? 2.471 17.373 -34.042 1.00 83.19 476 ALA A N 1
ATOM 3794 C CA . ALA A 1 476 ? 2.167 15.954 -34.137 1.00 83.19 476 ALA A CA 1
ATOM 3795 C C . ALA A 1 476 ? 1.127 15.535 -33.086 1.00 83.19 476 ALA A C 1
ATOM 3797 O O . ALA A 1 476 ? 1.120 16.015 -31.950 1.00 83.19 476 ALA A O 1
ATOM 3798 N N . GLN A 1 477 ? 0.269 14.579 -33.444 1.00 85.56 477 GLN A N 1
ATOM 3799 C CA . GLN A 1 477 ? -0.610 13.930 -32.474 1.00 85.56 477 GLN A CA 1
ATOM 3800 C C . GLN A 1 477 ? 0.235 13.063 -31.533 1.00 85.56 477 GLN A C 1
ATOM 3802 O O . GLN A 1 477 ? 0.705 11.993 -31.916 1.00 85.56 477 GLN A O 1
ATOM 3807 N N . THR A 1 478 ? 0.443 13.533 -30.303 1.00 84.50 478 THR A N 1
ATOM 3808 C CA . THR A 1 478 ? 1.184 12.797 -29.270 1.00 84.50 478 THR A CA 1
ATOM 3809 C C . THR A 1 478 ? 0.227 12.031 -28.352 1.00 84.50 478 THR A C 1
ATOM 3811 O O . THR A 1 478 ? -0.870 12.522 -28.058 1.00 84.50 478 THR A O 1
ATOM 3814 N N . PRO A 1 479 ? 0.591 10.826 -27.872 1.00 89.81 479 PRO A N 1
ATOM 3815 C CA . PRO A 1 479 ? -0.252 10.103 -26.928 1.00 89.81 479 PRO A CA 1
ATOM 3816 C C . PRO A 1 479 ? -0.311 10.816 -25.567 1.00 89.81 479 PRO A C 1
ATOM 3818 O O . PRO A 1 479 ? 0.561 11.608 -25.213 1.00 89.81 479 PRO A O 1
ATOM 3821 N N . SER A 1 480 ? -1.333 10.518 -24.759 1.00 93.12 480 SER A N 1
ATOM 3822 C CA . SER A 1 480 ? -1.468 11.127 -23.429 1.00 93.12 480 SER A CA 1
ATOM 3823 C C . SER A 1 480 ? -0.321 10.748 -22.480 1.00 93.12 480 SER A C 1
ATOM 3825 O O . SER A 1 480 ? 0.239 9.648 -22.571 1.00 93.12 480 SER A O 1
ATOM 3827 N N . ARG A 1 481 ? -0.016 11.661 -21.542 1.00 94.62 481 ARG A N 1
ATOM 3828 C CA . ARG A 1 481 ? 1.076 11.541 -20.561 1.00 94.62 481 ARG A CA 1
ATOM 3829 C C . ARG A 1 481 ? 1.031 10.208 -19.820 1.00 94.62 481 ARG A C 1
ATOM 3831 O O . ARG A 1 481 ? -0.005 9.857 -19.258 1.00 94.62 481 ARG A O 1
ATOM 3838 N N . ARG A 1 482 ? 2.153 9.485 -19.789 1.00 95.12 482 ARG A N 1
ATOM 3839 C CA . ARG A 1 482 ? 2.258 8.188 -19.102 1.00 95.12 482 ARG A CA 1
ATOM 3840 C C . ARG A 1 482 ? 3.699 7.786 -18.805 1.00 95.12 482 ARG A C 1
ATOM 3842 O O . ARG A 1 482 ? 4.638 8.233 -19.453 1.00 95.12 482 ARG A O 1
ATOM 3849 N N . HIS A 1 483 ? 3.853 6.879 -17.850 1.00 95.25 483 HIS A N 1
ATOM 3850 C CA . HIS A 1 483 ? 5.088 6.149 -17.562 1.00 95.25 483 HIS A CA 1
ATOM 3851 C C . HIS A 1 483 ? 4.747 4.675 -17.305 1.00 95.25 483 HIS A C 1
ATOM 3853 O O . HIS A 1 483 ? 3.572 4.319 -17.269 1.00 95.25 483 HIS A O 1
ATOM 3859 N N . SER A 1 484 ? 5.758 3.825 -17.113 1.00 94.62 484 SER A N 1
ATOM 3860 C CA . SER A 1 484 ? 5.595 2.387 -16.820 1.00 94.62 484 SER A CA 1
ATOM 3861 C C . SER A 1 484 ? 4.750 1.658 -17.868 1.00 94.62 484 SER A C 1
ATOM 3863 O O . SER A 1 484 ? 3.917 0.823 -17.536 1.00 94.62 484 SER A O 1
ATOM 3865 N N . HIS A 1 485 ? 4.927 2.017 -19.136 1.00 94.19 485 HIS A N 1
ATOM 3866 C CA . HIS A 1 485 ? 4.187 1.440 -20.250 1.00 94.19 485 HIS A CA 1
ATOM 3867 C C . HIS A 1 485 ? 5.128 0.629 -21.139 1.00 94.19 485 HIS A C 1
ATOM 3869 O O . HIS A 1 485 ? 6.343 0.812 -21.092 1.00 94.19 485 HIS A O 1
ATOM 3875 N N . ALA A 1 486 ? 4.549 -0.250 -21.951 1.00 92.75 486 ALA A N 1
ATOM 3876 C CA . ALA A 1 486 ? 5.236 -0.916 -23.046 1.00 92.75 486 ALA A CA 1
ATOM 3877 C C . ALA A 1 486 ? 4.787 -0.297 -24.374 1.00 92.75 486 ALA A C 1
ATOM 3879 O O . ALA A 1 486 ? 3.674 0.224 -24.487 1.00 92.75 486 ALA A O 1
ATOM 3880 N N . ALA A 1 487 ? 5.656 -0.366 -25.373 1.00 93.25 487 ALA A N 1
ATOM 3881 C CA . ALA A 1 487 ? 5.378 0.072 -26.730 1.00 93.25 487 ALA A CA 1
ATOM 3882 C C . ALA A 1 487 ? 6.025 -0.914 -27.703 1.00 93.25 487 ALA A C 1
ATOM 3884 O O . ALA A 1 487 ? 7.016 -1.557 -27.364 1.00 93.25 487 ALA A O 1
ATOM 3885 N N . VAL A 1 488 ? 5.436 -1.038 -28.887 1.00 92.44 488 VAL A N 1
ATOM 3886 C CA . VAL A 1 488 ? 5.936 -1.869 -29.981 1.00 92.44 488 VAL A CA 1
ATOM 3887 C C . VAL A 1 488 ? 5.764 -1.100 -31.283 1.00 92.44 488 VAL A C 1
ATOM 3889 O O . VAL A 1 488 ? 4.751 -0.424 -31.476 1.00 92.44 488 VAL A O 1
ATOM 3892 N N . THR A 1 489 ? 6.750 -1.196 -32.168 1.00 91.88 489 THR A N 1
ATOM 3893 C CA . THR A 1 489 ? 6.649 -0.651 -33.523 1.00 91.88 489 THR A CA 1
ATOM 3894 C C . THR A 1 489 ? 5.877 -1.629 -34.402 1.00 91.88 489 THR A C 1
ATOM 3896 O O . THR A 1 489 ? 6.220 -2.808 -34.472 1.00 91.88 489 THR A O 1
ATOM 3899 N N . VAL A 1 490 ? 4.844 -1.137 -35.086 1.00 89.00 490 VAL A N 1
ATOM 3900 C CA . VAL A 1 490 ? 4.075 -1.900 -36.077 1.00 89.00 490 VAL A CA 1
ATOM 3901 C C . VAL A 1 490 ? 4.290 -1.249 -37.436 1.00 89.00 490 VAL A C 1
ATOM 3903 O O . VAL A 1 490 ? 4.052 -0.052 -37.586 1.00 89.00 490 VAL A O 1
ATOM 3906 N N . TYR A 1 491 ? 4.752 -2.030 -38.408 1.00 79.38 491 TYR A N 1
ATOM 3907 C CA . TYR A 1 491 ? 4.868 -1.592 -39.796 1.00 79.38 491 TYR A CA 1
ATOM 3908 C C . TYR A 1 491 ? 3.521 -1.827 -40.479 1.00 79.38 491 TYR A C 1
ATOM 3910 O O . TYR A 1 491 ? 3.001 -2.944 -40.432 1.00 79.38 491 TYR A O 1
ATOM 3918 N N . ILE A 1 492 ? 2.941 -0.756 -41.024 1.00 69.69 492 ILE A N 1
ATOM 3919 C CA . ILE A 1 492 ? 1.658 -0.768 -41.741 1.00 69.69 492 ILE A CA 1
ATOM 3920 C C . ILE A 1 492 ? 1.927 -0.789 -43.237 1.00 69.69 492 ILE A C 1
ATOM 3922 O O . ILE A 1 492 ? 2.812 -0.011 -43.667 1.00 69.69 492 ILE A O 1
#

Organism: Ornithodoros moubata (NCBI:txid6938)

InterPro domains:
  IPR007213 Methyltransferase Ppm1/Ppm2/Tcmp [PF04072] (17-170)
  IPR011043 Galactose oxidase/kelch, beta-propeller [SSF50965] (303-490)
  IPR015915 Kelch-type beta-propeller [G3DSA:2.120.10.80] (361-491)
  IPR029063 S-adenosyl-L-methionine-dependent methyltransferase superfamily [G3DSA:3.40.50.150] (1-282)
  IPR029063 S-adenosyl-L-methionine-dependent methyltransferase superfamily [SSF53335] (3-273)

Foldseek 3Di:
DCVLPLDPDPPLCLQDVDDDDDDLLVSVLVSLLVCLVVLLLLLVLVLCQPHQEEEEEEQCQLPCVQLVCQVVVSHRPNYAYEYEHAPVSLVSNVVSCVVDPSNVVRQADQDPLRGHPRYYYYHDDLLCVVVVVVVCVSVVNDLAHEYEYEYEAHLQQDAPVSSLVSLLVNLVRHQWYKYKYKHFAALDDPVNVVVQVVCVVVVRGRRCCVQQRAQVSVCVSNVVSRWRKFKDQSLRSVVVDPCCVVSCPSDQDDCVVVSSVSRRGMMMMITIHHDSCPVRVVVVVSVPDDDPDPPPPPPDDDDDDDDDADLLPAFPQWEWDDQDPFKIKIDATWHDDPNDTDLDDAIWIAGNVVRDIDGADAPEPDDPLSFGQWEWEADPQGKIKTAWGAPDSQGIDDWIWIWAADPPDNRYTYIDTQDAPDDDDRFGQWYWYWDDDPRAIWIKIAWGAHSVGHWDQWIWIAHPVVSHIDTDDPPDDTDDTDGNDDDDDDDD

Sequence (492 aa):
MVNMGYTKDDFIQFFCSKKSRRSPLINRGYYVRAKAISSVLEAYCSSMKNNKCQVLSFGAGFDTTFFRLKATNTLPFSCRYYEVDLPQVVENKLQAIAKSPELSNLVGIPTSTGAWTHYCILAQDLSLTENLEKVLKEHEFEFKLPTLILAECVLSYLDVNISNALIKWTAGVFSDCVFVVYEQVYPADGFGIFMLKHFSTLGSPLKSLHDYPSPSCLISRYQSLGYECHCVGMNDFFTWLNDANRVNLLEPFDEFEEWHEKCNHYALTVATKGRQLLSLRFLKDVEKRPVQTDTAQKKSICVWTFQDMPIQLWRAAHCSLVLSENAVLTVCGFANSDGVHKRVFSPVLTDLETNATHKIYIDSEETLDGRQHASAARFANGTILINGGRTSPLNACQNDILLSPNQEDIYKFTAVCIKPDFAPKPRWRHTVNIVWSHGNEFAFLFGGRTSAEYTLNDCYVYSPTTNMWSEVPLTAQTPSRRHSHAAVTVYI